Protein AF-0000000076978351 (afdb_homodimer)

Structure (mmCIF, N/CA/C/O backbone):
data_AF-0000000076978351-model_v1
#
loop_
_entity.id
_entity.type
_entity.pdbx_description
1 polymer 'Carbonic anhydrase'
#
loop_
_atom_site.group_PDB
_atom_site.id
_atom_site.type_symbol
_atom_site.label_atom_id
_atom_site.label_alt_id
_atom_site.label_comp_id
_atom_site.label_asym_id
_atom_site.label_entity_id
_atom_site.label_seq_id
_atom_site.pdbx_PDB_ins_code
_atom_site.Cartn_x
_atom_site.Cartn_y
_atom_site.Cartn_z
_atom_site.occupancy
_atom_site.B_iso_or_equiv
_atom_site.auth_seq_id
_atom_site.auth_comp_id
_atom_site.auth_asym_id
_atom_site.auth_atom_id
_atom_site.pdbx_PDB_model_num
ATOM 1 N N . TYR A 1 1 ? 0.286 44.969 24.094 1 23.77 1 TYR A N 1
ATOM 2 C CA . TYR A 1 1 ? -0.231 43.688 24.609 1 23.77 1 TYR A CA 1
ATOM 3 C C . TYR A 1 1 ? 0.297 42.531 23.812 1 23.77 1 TYR A C 1
ATOM 5 O O . TYR A 1 1 ? 0.064 42.438 22.594 1 23.77 1 TYR A O 1
ATOM 13 N N . VAL A 1 2 ? 1.458 42.25 23.828 1 36.31 2 VAL A N 1
ATOM 14 C CA . VAL A 1 2 ? 2.055 41.125 23.125 1 36.31 2 VAL A CA 1
ATOM 15 C C . VAL A 1 2 ? 1.201 39.875 23.328 1 36.31 2 VAL A C 1
ATOM 17 O O . VAL A 1 2 ? 1.009 39.438 24.453 1 36.31 2 VAL A O 1
ATOM 20 N N . GLU A 1 3 ? 0.15 39.656 22.688 1 37.72 3 GLU A N 1
ATOM 21 C CA . GLU A 1 3 ? -0.67 38.438 22.781 1 37.72 3 GLU A CA 1
ATOM 22 C C . GLU A 1 3 ? 0.196 37.188 22.969 1 37.72 3 GLU A C 1
ATOM 24 O O . GLU A 1 3 ? 1.059 36.906 22.125 1 37.72 3 GLU A O 1
ATOM 29 N N . HIS A 1 4 ? 0.73 36.906 24.062 1 42.09 4 HIS A N 1
ATOM 30 C CA . HIS A 1 4 ? 1.521 35.75 24.516 1 42.09 4 HIS A CA 1
ATOM 31 C C . HIS A 1 4 ? 0.988 34.469 23.922 1 42.09 4 HIS A C 1
ATOM 33 O O . HIS A 1 4 ? -0.153 34.062 24.188 1 42.09 4 HIS A O 1
ATOM 39 N N . GLU A 1 5 ? 1.313 34.219 22.672 1 61.84 5 GLU A N 1
ATOM 40 C CA . GLU A 1 5 ? 0.939 32.938 22.109 1 61.84 5 GLU A CA 1
ATOM 41 C C . GLU A 1 5 ? 1.2 31.797 23.094 1 61.84 5 GLU A C 1
ATOM 43 O O . GLU A 1 5 ? 2.316 31.641 23.594 1 61.84 5 GLU A O 1
ATOM 48 N N . ILE A 1 6 ? 0.161 31.297 23.781 1 69.75 6 ILE A N 1
ATOM 49 C CA . ILE A 1 6 ? 0.248 30.188 24.719 1 69.75 6 ILE A CA 1
ATOM 50 C C . ILE A 1 6 ? 1.036 29.031 24.094 1 69.75 6 ILE A C 1
ATOM 52 O O . ILE A 1 6 ? 0.703 28.578 23 1 69.75 6 ILE A O 1
ATOM 56 N N . GLU A 1 7 ? 2.129 28.828 24.719 1 82.38 7 GLU A N 1
ATOM 57 C CA . GLU A 1 7 ? 2.984 27.75 24.25 1 82.38 7 GLU A CA 1
ATOM 58 C C . GLU A 1 7 ? 2.365 26.375 24.547 1 82.38 7 GLU A C 1
ATOM 60 O O . GLU A 1 7 ? 1.762 26.188 25.594 1 82.38 7 GLU A O 1
ATOM 65 N N . TRP A 1 8 ? 2.322 25.547 23.594 1 85.94 8 TRP A N 1
ATOM 66 C CA . TRP A 1 8 ? 1.856 24.188 23.781 1 85.94 8 TRP A CA 1
ATOM 67 C C . TRP A 1 8 ? 2.91 23.188 23.312 1 85.94 8 TRP A C 1
ATOM 69 O O . TRP A 1 8 ? 3.809 23.531 22.547 1 85.94 8 TRP A O 1
ATOM 79 N N . THR A 1 9 ? 2.938 21.984 23.938 1 85.38 9 THR A N 1
ATOM 80 C CA . THR A 1 9 ? 3.797 20.875 23.547 1 85.38 9 THR A CA 1
ATOM 81 C C . THR A 1 9 ? 2.984 19.594 23.406 1 85.38 9 THR A C 1
ATOM 83 O O . THR A 1 9 ? 1.794 19.562 23.719 1 85.38 9 THR A O 1
ATOM 86 N N . TYR A 1 10 ? 3.602 18.641 22.844 1 88.56 10 TYR A N 1
ATOM 87 C CA . TYR A 1 10 ? 2.959 17.344 22.766 1 88.56 10 TYR A CA 1
ATOM 88 C C . TYR A 1 10 ? 3.242 16.531 24.031 1 88.56 10 TYR A C 1
ATOM 90 O O . TYR A 1 10 ? 2.617 15.492 24.266 1 88.56 10 TYR A O 1
ATOM 98 N N . HIS A 1 11 ? 4.203 17.031 24.688 1 83.25 11 HIS A N 1
ATOM 99 C CA . HIS A 1 11 ? 4.633 16.297 25.875 1 83.25 11 HIS A CA 1
ATOM 100 C C . HIS A 1 11 ? 4.758 17.234 27.078 1 83.25 11 HIS A C 1
ATOM 102 O O . HIS A 1 11 ? 4.738 18.469 26.906 1 83.25 11 HIS A O 1
ATOM 108 N N . GLY A 1 12 ? 4.762 16.641 28.266 1 77.44 12 GLY A N 1
ATOM 109 C CA . GLY A 1 12 ? 5.031 17.438 29.453 1 77.44 12 GLY A CA 1
ATOM 110 C C . GLY A 1 12 ? 3.822 17.578 30.359 1 77.44 12 GLY A C 1
ATOM 111 O O . GLY A 1 12 ? 2.688 17.359 29.938 1 77.44 12 GLY A O 1
ATOM 112 N N . PRO A 1 13 ? 4.062 17.891 31.453 1 79.31 13 PRO A N 1
ATOM 113 C CA . PRO A 1 13 ? 3.029 17.844 32.5 1 79.31 13 PRO A CA 1
ATOM 114 C C . PRO A 1 13 ? 2.115 19.062 32.469 1 79.31 13 PRO A C 1
ATOM 116 O O . PRO A 1 13 ? 1.029 19.031 33.062 1 79.31 13 PRO A O 1
ATOM 119 N N . THR A 1 14 ? 2.467 20.094 31.75 1 79.56 14 THR A N 1
ATOM 120 C CA . THR A 1 14 ? 1.68 21.312 31.938 1 79.56 14 THR A CA 1
ATOM 121 C C . THR A 1 14 ? 1.166 21.828 30.609 1 79.56 14 THR A C 1
ATOM 123 O O . THR A 1 14 ? 0.192 22.578 30.562 1 79.56 14 THR A O 1
ATOM 126 N N . LYS A 1 15 ? 1.785 21.422 29.531 1 84.75 15 LYS A N 1
ATOM 127 C CA . LYS A 1 15 ? 1.444 22.047 28.266 1 84.75 15 LYS A CA 1
ATOM 128 C C . LYS A 1 15 ? 1.11 20.984 27.203 1 84.75 15 LYS A C 1
ATOM 130 O O . LYS A 1 15 ? 1.025 21.297 26.016 1 84.75 15 LYS A O 1
ATOM 135 N N . GLY A 1 16 ? 0.885 19.797 27.672 1 88.19 16 GLY A N 1
ATOM 136 C CA . GLY A 1 16 ? 0.555 18.703 26.766 1 88.19 16 GLY A CA 1
ATOM 137 C C . GLY A 1 16 ? -0.926 18.625 26.453 1 88.19 16 GLY A C 1
ATOM 138 O O . GLY A 1 16 ? -1.724 19.406 26.969 1 88.19 16 GLY A O 1
ATOM 139 N N . PRO A 1 17 ? -1.313 17.719 25.609 1 89.19 17 PRO A N 1
ATOM 140 C CA . PRO A 1 17 ? -2.674 17.641 25.078 1 89.19 17 PRO A CA 1
ATOM 141 C C . PRO A 1 17 ? -3.734 17.531 26.172 1 89.19 17 PRO A C 1
ATOM 143 O O . PRO A 1 17 ? -4.844 18.047 26.016 1 89.19 17 PRO A O 1
ATOM 146 N N . ARG A 1 18 ? -3.445 16.938 27.328 1 84.88 18 ARG A N 1
ATOM 147 C CA . ARG A 1 18 ? -4.398 16.797 28.422 1 84.88 18 ARG A CA 1
ATOM 148 C C . ARG A 1 18 ? -4.781 18.156 29 1 84.88 18 ARG A C 1
ATOM 150 O O . ARG A 1 18 ? -5.82 18.297 29.641 1 84.88 18 ARG A O 1
ATOM 157 N N . HIS A 1 19 ? -3.922 19.016 28.703 1 87.88 19 HIS A N 1
ATOM 158 C CA . HIS A 1 19 ? -4.117 20.328 29.297 1 87.88 19 HIS A CA 1
ATOM 159 C C . HIS A 1 19 ? -4.605 21.328 28.25 1 87.88 19 HIS A C 1
ATOM 161 O O . HIS A 1 19 ? -4.879 22.484 28.578 1 87.88 19 HIS A O 1
ATOM 167 N N . TRP A 1 20 ? -4.715 20.922 27.047 1 91.81 20 TRP A N 1
ATOM 168 C CA . TRP A 1 20 ? -5.016 21.859 25.969 1 91.81 20 TRP A CA 1
ATOM 169 C C . TRP A 1 20 ? -6.402 22.469 26.156 1 91.81 20 TRP A C 1
ATOM 171 O O . TRP A 1 20 ? -6.613 23.656 25.859 1 91.81 20 TRP A O 1
ATOM 181 N N . CYS A 1 21 ? -7.293 21.734 26.719 1 90.25 21 CYS A N 1
ATOM 182 C CA . CYS A 1 21 ? -8.625 22.266 26.969 1 90.25 21 CYS A CA 1
ATOM 183 C C . CYS A 1 21 ? -8.562 23.422 27.984 1 90.25 21 CYS A C 1
ATOM 185 O O . CYS A 1 21 ? -9.273 24.406 27.828 1 90.25 21 CYS A O 1
ATOM 187 N N . SER A 1 22 ? -7.711 23.297 28.906 1 89.75 22 SER A N 1
ATOM 188 C CA . SER A 1 22 ? -7.578 24.328 29.938 1 89.75 22 SER A CA 1
ATOM 189 C C . SER A 1 22 ? -6.848 25.547 29.391 1 89.75 22 SER A C 1
ATOM 191 O O . SER A 1 22 ? -7.117 26.672 29.812 1 89.75 22 SER A O 1
ATOM 193 N N . LEU A 1 23 ? -6 25.297 28.438 1 88.69 23 LEU A N 1
ATOM 194 C CA . LEU A 1 23 ? -5.184 26.375 27.891 1 88.69 23 LEU A CA 1
ATOM 195 C C . LEU A 1 23 ? -5.898 27.062 26.734 1 88.69 23 LEU A C 1
ATOM 197 O O . LEU A 1 23 ? -5.699 28.266 26.5 1 88.69 23 LEU A O 1
ATOM 201 N N . PHE A 1 24 ? -6.633 26.25 26.031 1 91.69 24 PHE A N 1
ATOM 202 C CA . PHE A 1 24 ? -7.379 26.719 24.859 1 91.69 24 PHE A CA 1
ATOM 203 C C . PHE A 1 24 ? -8.82 26.234 24.922 1 91.69 24 PHE A C 1
ATOM 205 O O . PHE A 1 24 ? -9.109 25.078 24.609 1 91.69 24 PHE A O 1
ATOM 212 N N . ASP A 1 25 ? -9.719 27.109 25.172 1 90 25 ASP A N 1
ATOM 213 C CA . ASP A 1 25 ? -11.125 26.75 25.359 1 90 25 ASP A CA 1
ATOM 214 C C . ASP A 1 25 ? -11.648 25.969 24.156 1 90 25 ASP A C 1
ATOM 216 O O . ASP A 1 25 ? -12.438 25.031 24.312 1 90 25 ASP A O 1
ATOM 220 N N . THR A 1 26 ? -11.234 26.297 22.984 1 92.5 26 THR A N 1
ATOM 221 C CA . THR A 1 26 ? -11.703 25.672 21.766 1 92.5 26 THR A CA 1
ATOM 222 C C . THR A 1 26 ? -11.297 24.203 21.719 1 92.5 26 THR A C 1
ATOM 224 O O . THR A 1 26 ? -11.898 23.391 21.016 1 92.5 26 THR A O 1
ATOM 227 N N . CYS A 1 27 ? -10.312 23.844 22.516 1 94.75 27 CYS A N 1
ATOM 228 C CA . CYS A 1 27 ? -9.852 22.469 22.562 1 94.75 27 CYS A CA 1
ATOM 229 C C . CYS A 1 27 ? -10.781 21.609 23.406 1 94.75 27 CYS A C 1
ATOM 231 O O . CYS A 1 27 ? -10.625 20.391 23.469 1 94.75 27 CYS A O 1
ATOM 233 N N . CYS A 1 28 ? -11.742 22.266 23.969 1 93.06 28 CYS A N 1
ATOM 234 C CA . CYS A 1 28 ? -12.719 21.547 24.781 1 93.06 28 CYS A CA 1
ATOM 235 C C . CYS A 1 28 ? -13.984 21.266 23.969 1 93.06 28 CYS A C 1
ATOM 237 O O . CYS A 1 28 ? -15 20.859 24.531 1 93.06 28 CYS A O 1
ATOM 239 N N . GLY A 1 29 ? -13.992 21.562 22.719 1 94.56 29 GLY A N 1
ATOM 240 C CA . GLY A 1 29 ? -15.172 21.391 21.891 1 94.56 29 GLY A CA 1
ATOM 241 C C . GLY A 1 29 ? -15.633 19.938 21.797 1 94.56 29 GLY A C 1
ATOM 242 O O . GLY A 1 29 ? -14.938 19.031 22.25 1 94.56 29 GLY A O 1
ATOM 243 N N . ARG A 1 30 ? -16.734 19.766 21.125 1 95.06 30 ARG A N 1
ATOM 244 C CA . ARG A 1 30 ? -17.359 18.438 21.078 1 95.06 30 ARG A CA 1
ATOM 245 C C . ARG A 1 30 ? -17.094 17.766 19.75 1 95.06 30 ARG A C 1
ATOM 247 O O . ARG A 1 30 ? -17.438 16.594 19.562 1 95.06 30 ARG A O 1
ATOM 254 N N . SER A 1 31 ? -16.531 18.453 18.797 1 96.44 31 SER A N 1
ATOM 255 C CA . SER A 1 31 ? -16.203 17.906 17.484 1 96.44 31 SER A CA 1
ATOM 256 C C . SER A 1 31 ? -14.703 17.922 17.234 1 96.44 31 SER A C 1
ATOM 258 O O . SER A 1 31 ? -14.25 18.375 16.172 1 96.44 31 SER A O 1
ATOM 260 N N . GLN A 1 32 ? -14.039 17.438 18.25 1 97.62 32 GLN A N 1
ATOM 261 C CA . GLN A 1 32 ? -12.586 17.516 18.219 1 97.62 32 GLN A CA 1
ATOM 262 C C . GLN A 1 32 ? -11.992 16.344 17.438 1 97.62 32 GLN A C 1
ATOM 264 O O . GLN A 1 32 ? -12.656 15.32 17.234 1 97.62 32 GLN A O 1
ATOM 269 N N . SER A 1 33 ? -10.844 16.562 16.906 1 98.06 33 SER A N 1
ATOM 270 C CA . SER A 1 33 ? -10.023 15.578 16.203 1 98.06 33 SER A CA 1
ATOM 271 C C . SER A 1 33 ? -8.695 15.359 16.906 1 98.06 33 SER A C 1
ATOM 273 O O . SER A 1 33 ? -8.242 16.219 17.672 1 98.06 33 SER A O 1
ATOM 275 N N . PRO A 1 34 ? -8.125 14.227 16.703 1 98.31 34 PRO A N 1
ATOM 276 C CA . PRO A 1 34 ? -8.391 13.141 15.758 1 98.31 34 PRO A CA 1
ATOM 277 C C . PRO A 1 34 ? -9.344 12.094 16.312 1 98.31 34 PRO A C 1
ATOM 279 O O . PRO A 1 34 ? -9.562 12.039 17.531 1 98.31 34 PRO A O 1
ATOM 282 N N . LEU A 1 35 ? -9.828 11.266 15.445 1 96.5 35 LEU A N 1
ATOM 283 C CA . LEU A 1 35 ? -10.75 10.203 15.828 1 96.5 35 LEU A CA 1
ATOM 284 C C . LEU A 1 35 ? -10.133 8.828 15.594 1 96.5 35 LEU A C 1
ATOM 286 O O . LEU A 1 35 ? -9.148 8.711 14.859 1 96.5 35 LEU A O 1
ATOM 290 N N . ASN A 1 36 ? -10.641 7.887 16.297 1 95.38 36 ASN A N 1
ATOM 291 C CA . ASN A 1 36 ? -10.562 6.496 15.867 1 95.38 36 ASN A CA 1
ATOM 292 C C . ASN A 1 36 ? -11.711 6.137 14.93 1 95.38 36 ASN A C 1
ATOM 294 O O . ASN A 1 36 ? -12.859 6.039 15.367 1 95.38 36 ASN A O 1
ATOM 298 N N . LEU A 1 37 ? -11.367 5.953 13.695 1 91.5 37 LEU A N 1
ATOM 299 C CA . LEU A 1 37 ? -12.391 5.664 12.703 1 91.5 37 LEU A CA 1
ATOM 300 C C . LEU A 1 37 ? -12.742 4.18 12.695 1 91.5 37 LEU A C 1
ATOM 302 O O . LEU A 1 37 ? -11.852 3.328 12.742 1 91.5 37 LEU A O 1
ATOM 306 N N . ARG A 1 38 ? -14.008 3.846 12.664 1 87.31 38 ARG A N 1
ATOM 307 C CA . ARG A 1 38 ? -14.461 2.463 12.773 1 87.31 38 ARG A CA 1
ATOM 308 C C . ARG A 1 38 ? -15.461 2.123 11.68 1 87.31 38 ARG A C 1
ATOM 310 O O . ARG A 1 38 ? -16.312 2.949 11.328 1 87.31 38 ARG A O 1
ATOM 317 N N . PHE A 1 39 ? -15.297 0.739 11.133 1 77.75 39 PHE A N 1
ATOM 318 C CA . PHE A 1 39 ? -16.188 0.176 10.125 1 77.75 39 PHE A CA 1
ATOM 319 C C . PHE A 1 39 ? -17.453 -0.378 10.766 1 77.75 39 PHE A C 1
ATOM 321 O O . PHE A 1 39 ? -17.391 -0.961 11.852 1 77.75 39 PHE A O 1
ATOM 328 N N . GLY A 1 40 ? -18.594 -0.018 11.031 1 63.75 40 GLY A N 1
ATOM 329 C CA . GLY A 1 40 ? -19.828 -0.571 11.531 1 63.75 40 GLY A CA 1
ATOM 330 C C . GLY A 1 40 ? -20.625 0.409 12.383 1 63.75 40 GLY A C 1
ATOM 331 O O . GLY A 1 40 ? -21.828 0.259 12.555 1 63.75 40 GLY A O 1
ATOM 332 N N . LYS A 1 41 ? -19.906 1.136 13.086 1 58.94 41 LYS A N 1
ATOM 333 C CA . LYS A 1 41 ? -20.641 2.062 13.953 1 58.94 41 LYS A CA 1
ATOM 334 C C . LYS A 1 41 ? -21.203 3.227 13.148 1 58.94 41 LYS A C 1
ATOM 336 O O . LYS A 1 41 ? -22.141 3.9 13.594 1 58.94 41 LYS A O 1
ATOM 341 N N . HIS A 1 42 ? -20.594 3.457 12.156 1 56.25 42 HIS A N 1
ATOM 342 C CA . HIS A 1 42 ? -20.953 4.688 11.461 1 56.25 42 HIS A CA 1
ATOM 343 C C . HIS A 1 42 ? -21.719 4.387 10.172 1 56.25 42 HIS A C 1
ATOM 345 O O . HIS A 1 42 ? -21.547 3.322 9.57 1 56.25 42 HIS A O 1
ATOM 351 N N . ASP A 1 43 ? -22.875 5.047 10.031 1 51.69 43 ASP A N 1
ATOM 352 C CA . ASP A 1 43 ? -23.609 4.93 8.773 1 51.69 43 ASP A CA 1
ATOM 353 C C . ASP A 1 43 ? -22.656 5.008 7.578 1 51.69 43 ASP A C 1
ATOM 355 O O . ASP A 1 43 ? -21.938 5.996 7.414 1 51.69 43 ASP A O 1
ATOM 359 N N . VAL A 1 44 ? -22 4.051 7.371 1 50.03 44 VAL A N 1
ATOM 360 C CA . VAL A 1 44 ? -21.25 3.998 6.113 1 50.03 44 VAL A CA 1
ATOM 361 C C . VAL A 1 44 ? -22.188 4.336 4.953 1 50.03 44 VAL A C 1
ATOM 363 O O . VAL A 1 44 ? -23.109 3.582 4.648 1 50.03 44 VAL A O 1
ATOM 366 N N . THR A 1 45 ? -22.812 5.48 4.918 1 50.5 45 THR A N 1
ATOM 367 C CA . THR A 1 45 ? -23.453 5.68 3.629 1 50.5 45 THR A CA 1
ATOM 368 C C . THR A 1 45 ? -22.438 5.68 2.5 1 50.5 45 THR A C 1
ATOM 370 O O . THR A 1 45 ? -21.547 6.535 2.461 1 50.5 45 THR A O 1
ATOM 373 N N . LEU A 1 46 ? -22.031 4.555 2.199 1 48.69 46 LEU A N 1
ATOM 374 C CA . LEU A 1 46 ? -21.234 4.543 0.975 1 48.69 46 LEU A CA 1
ATOM 375 C C . LEU A 1 46 ? -21.828 5.48 -0.069 1 48.69 46 LEU A C 1
ATOM 377 O O . LEU A 1 46 ? -22.906 5.219 -0.606 1 48.69 46 LEU A O 1
ATOM 381 N N . LYS A 1 47 ? -22.219 6.688 0.203 1 49.94 47 LYS A N 1
ATOM 382 C CA . LYS A 1 47 ? -22.828 7.414 -0.908 1 49.94 47 LYS A CA 1
ATOM 383 C C . LYS A 1 47 ? -21.891 7.465 -2.111 1 49.94 47 LYS A C 1
ATOM 385 O O . LYS A 1 47 ? -20.766 7.93 -2 1 49.94 47 LYS A O 1
ATOM 390 N N . GLN A 1 48 ? -22.078 6.574 -3.035 1 49.12 48 GLN A N 1
ATOM 391 C CA . GLN A 1 48 ? -21.422 6.309 -4.312 1 49.12 48 GLN A CA 1
ATOM 392 C C . GLN A 1 48 ? -21.016 7.605 -5.008 1 49.12 48 GLN A C 1
ATOM 394 O O . GLN A 1 48 ? -19.938 7.695 -5.578 1 49.12 48 GLN A O 1
ATOM 399 N N . ASN A 1 49 ? -22 8.688 -5.254 1 50.22 49 ASN A N 1
ATOM 400 C CA . ASN A 1 49 ? -22.078 9.344 -6.559 1 50.22 49 ASN A CA 1
ATOM 401 C C . ASN A 1 49 ? -21.234 10.609 -6.598 1 50.22 49 ASN A C 1
ATOM 403 O O . ASN A 1 49 ? -21.328 11.406 -7.535 1 50.22 49 ASN A O 1
ATOM 407 N N . GLU A 1 50 ? -20.547 11.062 -5.543 1 66.31 50 GLU A N 1
ATOM 408 C CA . GLU A 1 50 ? -19.844 12.25 -5.996 1 66.31 50 GLU A CA 1
ATOM 409 C C . GLU A 1 50 ? -18.328 12.031 -5.988 1 66.31 50 GLU A C 1
ATOM 411 O O . GLU A 1 50 ? -17.766 11.609 -4.973 1 66.31 50 GLU A O 1
ATOM 416 N N . ARG A 1 51 ? -17.75 12.133 -7.164 1 81.5 51 ARG A N 1
ATOM 417 C CA . ARG A 1 51 ? -16.328 11.898 -7.422 1 81.5 51 ARG A CA 1
ATOM 418 C C . ARG A 1 51 ? -15.469 12.93 -6.707 1 81.5 51 ARG A C 1
ATOM 420 O O . ARG A 1 51 ? -15.758 14.125 -6.742 1 81.5 51 ARG A O 1
ATOM 427 N N . PHE A 1 52 ? -14.578 12.539 -5.773 1 90.81 52 PHE A N 1
ATOM 428 C CA . PHE A 1 52 ? -13.523 13.383 -5.211 1 90.81 52 PHE A CA 1
ATOM 429 C C . PHE A 1 52 ? -12.602 13.898 -6.309 1 90.81 52 PHE A C 1
ATOM 431 O O . PHE A 1 52 ? -12.07 13.117 -7.098 1 90.81 52 PHE A O 1
ATOM 438 N N . SER A 1 53 ? -12.422 15.266 -6.367 1 93.88 53 SER A N 1
ATOM 439 C CA . SER A 1 53 ? -11.688 15.859 -7.477 1 93.88 53 SER A CA 1
ATOM 440 C C . SER A 1 53 ? -10.406 16.531 -6.996 1 93.88 53 SER A C 1
ATOM 442 O O . SER A 1 53 ? -10.398 17.219 -5.973 1 93.88 53 SER A O 1
ATOM 444 N N . PHE A 1 54 ? -9.383 16.266 -7.73 1 97.38 54 PHE A N 1
ATOM 445 C CA . PHE A 1 54 ? -8.078 16.891 -7.539 1 97.38 54 PHE A CA 1
ATOM 446 C C . PHE A 1 54 ? -7.73 17.797 -8.719 1 97.38 54 PHE A C 1
ATOM 448 O O . PHE A 1 54 ? -7.465 17.312 -9.82 1 97.38 54 PHE A O 1
ATOM 455 N N . ILE A 1 55 ? -7.711 19.047 -8.445 1 96.62 55 ILE A N 1
ATOM 456 C CA . ILE A 1 55 ? -7.453 20.031 -9.484 1 96.62 55 ILE A CA 1
ATOM 457 C C . ILE A 1 55 ? -6.004 20.5 -9.406 1 96.62 55 ILE A C 1
ATOM 459 O O . ILE A 1 55 ? -5.559 21 -8.367 1 96.62 55 ILE A O 1
ATOM 463 N N . LYS A 1 56 ? -5.223 20.312 -10.477 1 96.06 56 LYS A N 1
ATOM 464 C CA . LYS A 1 56 ? -3.834 20.734 -10.609 1 96.06 56 LYS A CA 1
ATOM 465 C C . LYS A 1 56 ? -2.932 20 -9.625 1 96.06 56 LYS A C 1
ATOM 467 O O . LYS A 1 56 ? -1.856 20.5 -9.273 1 96.06 56 LYS A O 1
ATOM 472 N N . TYR A 1 57 ? -3.346 18.875 -9.148 1 97.44 57 TYR A N 1
ATOM 473 C CA . TYR A 1 57 ? -2.547 18.047 -8.242 1 97.44 57 TYR A CA 1
ATOM 474 C C . TYR A 1 57 ? -1.38 17.406 -8.984 1 97.44 57 TYR A C 1
ATOM 476 O O . TYR A 1 57 ? -0.398 16.984 -8.367 1 97.44 57 TYR A O 1
ATOM 484 N N . ASN A 1 58 ? -1.525 17.344 -10.312 1 96.19 58 ASN A N 1
ATOM 485 C CA . ASN A 1 58 ? -0.477 16.734 -11.125 1 96.19 58 ASN A CA 1
ATOM 486 C C . ASN A 1 58 ? 0.487 17.781 -11.68 1 96.19 58 ASN A C 1
ATOM 488 O O . ASN A 1 58 ? 1.427 17.438 -12.398 1 96.19 58 ASN A O 1
ATOM 492 N N . VAL A 1 59 ? 0.277 19.016 -11.328 1 95.06 59 VAL A N 1
ATOM 493 C CA . VAL A 1 59 ? 1.17 20.094 -11.727 1 95.06 59 VAL A CA 1
ATOM 494 C C . VAL A 1 59 ? 2.256 20.281 -10.672 1 95.06 59 VAL A C 1
ATOM 496 O O . VAL A 1 59 ? 1.972 20.297 -9.477 1 95.06 59 VAL A O 1
ATOM 499 N N . PRO A 1 60 ? 3.529 20.391 -11.148 1 94.19 60 PRO A N 1
ATOM 500 C CA . PRO A 1 60 ? 4.59 20.625 -10.164 1 94.19 60 PRO A CA 1
ATOM 501 C C . PRO A 1 60 ? 4.359 21.875 -9.328 1 94.19 60 PRO A C 1
ATOM 503 O O . PRO A 1 60 ? 3.982 22.922 -9.867 1 94.19 60 PRO A O 1
ATOM 506 N N . LEU A 1 61 ? 4.594 21.719 -8.07 1 93.88 61 LEU A N 1
ATOM 507 C CA . LEU A 1 61 ? 4.504 22.875 -7.191 1 93.88 61 LEU A CA 1
ATOM 508 C C . LEU A 1 61 ? 5.641 23.859 -7.461 1 93.88 61 LEU A C 1
ATOM 510 O O . LEU A 1 61 ? 6.746 23.438 -7.816 1 93.88 61 LEU A O 1
ATOM 514 N N . GLU A 1 62 ? 5.273 25.047 -7.246 1 90.94 62 GLU A N 1
ATOM 515 C CA . GLU A 1 62 ? 6.293 26.078 -7.363 1 90.94 62 GLU A CA 1
ATOM 516 C C . GLU A 1 62 ? 6.637 26.672 -6 1 90.94 62 GLU A C 1
ATOM 518 O O . GLU A 1 62 ? 5.777 26.766 -5.125 1 90.94 62 GLU A O 1
ATOM 523 N N . SER A 1 63 ? 7.902 27.094 -5.832 1 92.06 63 SER A N 1
ATOM 524 C CA . SER A 1 63 ? 8.344 27.797 -4.633 1 92.06 63 SER A CA 1
ATOM 525 C C . SER A 1 63 ? 8.031 27 -3.373 1 92.06 63 SER A C 1
ATOM 527 O O . SER A 1 63 ? 7.395 27.5 -2.449 1 92.06 63 SER A O 1
ATOM 529 N N . VAL A 1 64 ? 8.523 25.812 -3.381 1 95.19 64 VAL A N 1
ATOM 530 C CA . VAL A 1 64 ? 8.25 24.906 -2.273 1 95.19 64 VAL A CA 1
ATOM 531 C C . VAL A 1 64 ? 9.297 25.094 -1.176 1 95.19 64 VAL A C 1
ATOM 533 O O . VAL A 1 64 ? 10.5 25.047 -1.441 1 95.19 64 VAL A O 1
ATOM 536 N N . THR A 1 65 ? 8.789 25.344 0.026 1 96.88 65 THR A N 1
ATOM 537 C CA . THR A 1 65 ? 9.664 25.469 1.19 1 96.88 65 THR A CA 1
ATOM 538 C C . THR A 1 65 ? 9.367 24.375 2.207 1 96.88 65 THR A C 1
ATOM 540 O O . THR A 1 65 ? 8.203 24.047 2.471 1 96.88 65 THR A O 1
ATOM 543 N N . LEU A 1 66 ? 10.422 23.734 2.693 1 98.44 66 LEU A N 1
ATOM 544 C CA . LEU A 1 66 ? 10.344 22.766 3.785 1 98.44 66 LEU A CA 1
ATOM 545 C C . LEU A 1 66 ? 10.945 23.359 5.062 1 98.44 66 LEU A C 1
ATOM 547 O O . LEU A 1 66 ? 12.055 23.891 5.043 1 98.44 66 LEU A O 1
ATOM 551 N N . GLN A 1 67 ? 10.18 23.25 6.156 1 98.5 67 GLN A N 1
ATOM 552 C CA . GLN A 1 67 ? 10.602 23.891 7.395 1 98.5 67 GLN A CA 1
ATOM 553 C C . GLN A 1 67 ? 10.344 22.984 8.602 1 98.5 67 GLN A C 1
ATOM 555 O O . GLN A 1 67 ? 9.312 22.312 8.672 1 98.5 67 GLN A O 1
ATOM 560 N N . ASN A 1 68 ? 11.281 22.922 9.492 1 98.56 68 ASN A N 1
ATOM 561 C CA . ASN A 1 68 ? 11.062 22.391 10.836 1 98.56 68 ASN A CA 1
ATOM 562 C C . ASN A 1 68 ? 10.453 23.453 11.758 1 98.56 68 ASN A C 1
ATOM 564 O O . ASN A 1 68 ? 11.125 24.406 12.133 1 98.56 68 ASN A O 1
ATOM 568 N N . THR A 1 69 ? 9.242 23.234 12.172 1 97.31 69 THR A N 1
ATOM 569 C CA . THR A 1 69 ? 8.531 24.25 12.945 1 97.31 69 THR A CA 1
ATOM 570 C C . THR A 1 69 ? 8.773 24.062 14.438 1 97.31 69 THR A C 1
ATOM 572 O O . THR A 1 69 ? 8.297 24.859 15.25 1 97.31 69 THR A O 1
ATOM 575 N N . GLY A 1 70 ? 9.453 23.016 14.75 1 96 70 GLY A N 1
ATOM 576 C CA . GLY A 1 70 ? 9.594 22.641 16.156 1 96 70 GLY A CA 1
ATOM 577 C C . GLY A 1 70 ? 8.539 21.641 16.609 1 96 70 GLY A C 1
ATOM 578 O O . GLY A 1 70 ? 8.68 21.016 17.656 1 96 70 GLY A O 1
ATOM 579 N N . HIS A 1 71 ? 7.488 21.531 15.852 1 95.69 71 HIS A N 1
ATOM 580 C CA . HIS A 1 71 ? 6.414 20.594 16.156 1 95.69 71 HIS A CA 1
ATOM 581 C C . HIS A 1 71 ? 6.254 19.547 15.062 1 95.69 71 HIS A C 1
ATOM 583 O O . HIS A 1 71 ? 5.637 18.5 15.281 1 95.69 71 HIS A O 1
ATOM 589 N N . THR A 1 72 ? 6.746 19.938 13.867 1 97.94 72 THR A N 1
ATOM 590 C CA . THR A 1 72 ? 6.602 19.047 12.711 1 97.94 72 THR A CA 1
ATOM 591 C C . THR A 1 72 ? 7.531 19.5 11.578 1 97.94 72 THR A C 1
ATOM 593 O O . THR A 1 72 ? 8.258 20.484 11.719 1 97.94 72 THR A O 1
ATOM 596 N N . ALA A 1 73 ? 7.648 18.672 10.57 1 98.56 73 ALA A N 1
ATOM 597 C CA . ALA A 1 73 ? 8.156 19.094 9.266 1 98.56 73 ALA A CA 1
ATOM 598 C C . ALA A 1 73 ? 7.02 19.578 8.367 1 98.56 73 ALA A C 1
ATOM 600 O O . ALA A 1 73 ? 6.078 18.828 8.094 1 98.56 73 ALA A O 1
ATOM 601 N N . MET A 1 74 ? 7.117 20.812 7.906 1 98.5 74 MET A N 1
ATOM 602 C CA . MET A 1 74 ? 6.027 21.422 7.148 1 98.5 74 MET A CA 1
ATOM 603 C C . MET A 1 74 ? 6.508 21.875 5.773 1 98.5 74 MET A C 1
ATOM 605 O O . MET A 1 74 ? 7.547 22.531 5.66 1 98.5 74 MET A O 1
ATOM 609 N N . LEU A 1 75 ? 5.812 21.438 4.785 1 98 75 LEU A N 1
ATOM 610 C CA . LEU A 1 75 ? 6.02 21.922 3.422 1 98 75 LEU A CA 1
ATOM 611 C C . LEU A 1 75 ? 4.957 22.938 3.039 1 98 75 LEU A C 1
ATOM 613 O O . LEU A 1 75 ? 3.762 22.688 3.18 1 98 75 LEU A O 1
ATOM 617 N N . SER A 1 76 ? 5.398 24.078 2.568 1 95.81 76 SER A N 1
ATOM 618 C CA . SER A 1 76 ? 4.492 25.141 2.146 1 95.81 76 SER A CA 1
ATOM 619 C C . SER A 1 76 ? 4.895 25.703 0.789 1 95.81 76 SER A C 1
ATOM 621 O O . SER A 1 76 ? 6.004 25.453 0.311 1 95.81 76 SER A O 1
ATOM 623 N N . ILE A 1 77 ? 3.906 26.297 0.223 1 92.81 77 ILE A N 1
ATOM 624 C CA . ILE A 1 77 ? 4.172 26.953 -1.048 1 92.81 77 ILE A CA 1
ATOM 625 C C . ILE A 1 77 ? 3.965 28.469 -0.895 1 92.81 77 ILE A C 1
ATOM 627 O O . ILE A 1 77 ? 3.098 28.906 -0.136 1 92.81 77 ILE A O 1
ATOM 631 N N . THR A 1 78 ? 4.809 29.234 -1.586 1 82.56 78 THR A N 1
ATOM 632 C CA . THR A 1 78 ? 4.684 30.688 -1.485 1 82.56 78 THR A CA 1
ATOM 633 C C . THR A 1 78 ? 4.055 31.266 -2.748 1 82.56 78 THR A C 1
ATOM 635 O O . THR A 1 78 ? 3.414 32.312 -2.703 1 82.56 78 THR A O 1
ATOM 638 N N . ASN A 1 79 ? 4.32 30.641 -3.83 1 75.56 79 ASN A N 1
ATOM 639 C CA . ASN A 1 79 ? 3.697 31.078 -5.07 1 75.56 79 ASN A CA 1
ATOM 640 C C . ASN A 1 79 ? 2.357 30.391 -5.305 1 75.56 79 ASN A C 1
ATOM 642 O O . ASN A 1 79 ? 2.307 29.188 -5.512 1 75.56 79 ASN A O 1
ATOM 646 N N . LYS A 1 80 ? 1.352 31.203 -5.227 1 71.12 80 LYS A N 1
ATOM 647 C CA . LYS A 1 80 ? 0.021 30.609 -5.316 1 71.12 80 LYS A CA 1
ATOM 648 C C . LYS A 1 80 ? -0.585 30.812 -6.699 1 71.12 80 LYS A C 1
ATOM 650 O O . LYS A 1 80 ? -1.794 30.656 -6.887 1 71.12 80 LYS A O 1
ATOM 655 N N . THR A 1 81 ? 0.258 31.141 -7.605 1 72.88 81 THR A N 1
ATOM 656 C CA . THR A 1 81 ? -0.27 31.281 -8.953 1 72.88 81 THR A CA 1
ATOM 657 C C . THR A 1 81 ? -0.897 29.969 -9.43 1 72.88 81 THR A C 1
ATOM 659 O O . THR A 1 81 ? -1.97 29.984 -10.039 1 72.88 81 THR A O 1
ATOM 662 N N . ILE A 1 82 ? -0.305 28.969 -9.188 1 76.69 82 ILE A N 1
ATOM 663 C CA . ILE A 1 82 ? -0.873 27.641 -9.445 1 76.69 82 ILE A CA 1
ATOM 664 C C . ILE A 1 82 ? -1.115 26.922 -8.125 1 76.69 82 ILE A C 1
ATOM 666 O O . ILE A 1 82 ? -0.167 26.531 -7.441 1 76.69 82 ILE A O 1
ATOM 670 N N . SER A 1 83 ? -2.408 27.062 -7.754 1 86.5 83 SER A N 1
ATOM 671 C CA . SER A 1 83 ? -2.713 26.453 -6.461 1 86.5 83 SER A CA 1
ATOM 672 C C . SER A 1 83 ? -3.51 25.156 -6.625 1 86.5 83 SER A C 1
ATOM 674 O O . SER A 1 83 ? -4.629 25.172 -7.145 1 86.5 83 SER A O 1
ATOM 676 N N . PRO A 1 84 ? -2.973 24.047 -6.23 1 96.19 84 PRO A N 1
ATOM 677 C CA . PRO A 1 84 ? -3.768 22.812 -6.219 1 96.19 84 PRO A CA 1
ATOM 678 C C . PRO A 1 84 ? -5.039 22.938 -5.379 1 96.19 84 PRO A C 1
ATOM 680 O O . PRO A 1 84 ? -5.051 23.672 -4.379 1 96.19 84 PRO A O 1
ATOM 683 N N . LYS A 1 85 ? -6.086 22.344 -5.898 1 97.56 85 LYS A N 1
ATOM 684 C CA . LYS A 1 85 ? -7.371 22.438 -5.215 1 97.56 85 LYS A CA 1
ATOM 685 C C . LYS A 1 85 ? -8.023 21.062 -5.098 1 97.56 85 LYS A C 1
ATOM 687 O O . LYS A 1 85 ? -7.652 20.125 -5.809 1 97.56 85 LYS A O 1
ATOM 692 N N . ILE A 1 86 ? -8.961 20.953 -4.184 1 97.94 86 ILE A N 1
ATOM 693 C CA . ILE A 1 86 ? -9.781 19.75 -4.062 1 97.94 86 ILE A CA 1
ATOM 694 C C . ILE A 1 86 ? -11.258 20.141 -4.004 1 97.94 86 ILE A C 1
ATOM 696 O O . ILE A 1 86 ? -11.594 21.25 -3.596 1 97.94 86 ILE A O 1
ATOM 700 N N . SER A 1 87 ? -12.086 19.281 -4.438 1 95.31 87 SER A N 1
ATOM 701 C CA . SER A 1 87 ? -13.531 19.422 -4.41 1 95.31 87 SER A CA 1
ATOM 702 C C . SER A 1 87 ? -14.227 18.078 -4.574 1 95.31 87 SER A C 1
ATOM 704 O O . SER A 1 87 ? -13.57 17.047 -4.777 1 95.31 87 SER A O 1
ATOM 706 N N . GLY A 1 88 ? -15.516 18.156 -4.273 1 90.56 88 GLY A N 1
ATOM 707 C CA . GLY A 1 88 ? -16.297 16.938 -4.477 1 90.56 88 GLY A CA 1
ATOM 708 C C . GLY A 1 88 ? -16.172 15.953 -3.326 1 90.56 88 GLY A C 1
ATOM 709 O O . GLY A 1 88 ? -15.633 16.297 -2.268 1 90.56 88 GLY A O 1
ATOM 710 N N . GLY A 1 89 ? -16.812 14.797 -3.455 1 87.25 89 GLY A N 1
ATOM 711 C CA . GLY A 1 89 ? -16.844 13.805 -2.395 1 87.25 89 GLY A CA 1
ATOM 712 C C . GLY A 1 89 ? -17.5 14.305 -1.123 1 87.25 89 GLY A C 1
ATOM 713 O O . GLY A 1 89 ? -16.984 14.078 -0.024 1 87.25 89 GLY A O 1
ATOM 714 N N . ARG A 1 90 ? -18.406 15.219 -1.238 1 85 90 ARG A N 1
ATOM 715 C CA . ARG A 1 90 ? -19.203 15.789 -0.164 1 85 90 ARG A CA 1
ATOM 716 C C . ARG A 1 90 ? -18.547 17.047 0.407 1 85 90 ARG A C 1
ATOM 718 O O . ARG A 1 90 ? -18.953 17.531 1.462 1 85 90 ARG A O 1
ATOM 725 N N . LEU A 1 91 ? -17.484 17.406 -0.238 1 91.94 91 LEU A N 1
ATOM 726 C CA . LEU A 1 91 ? -17.047 18.766 0.009 1 91.94 91 LEU A CA 1
ATOM 727 C C . LEU A 1 91 ? -18.016 19.766 -0.648 1 91.94 91 LEU A C 1
ATOM 729 O O . LEU A 1 91 ? -18.297 19.656 -1.843 1 91.94 91 LEU A O 1
ATOM 733 N N . ASN A 1 92 ? -18.484 20.641 0.082 1 87.31 92 ASN A N 1
ATOM 734 C CA . ASN A 1 92 ? -19.469 21.578 -0.428 1 87.31 92 ASN A CA 1
ATOM 735 C C . ASN A 1 92 ? -18.812 22.797 -1.095 1 87.31 92 ASN A C 1
ATOM 737 O O . ASN A 1 92 ? -19.5 23.656 -1.641 1 87.31 92 ASN A O 1
ATOM 741 N N . LYS A 1 93 ? -17.562 22.844 -1.042 1 95.5 93 LYS A N 1
ATOM 742 C CA . LYS A 1 93 ? -16.781 23.953 -1.556 1 95.5 93 LYS A CA 1
ATOM 743 C C . LYS A 1 93 ? -15.508 23.469 -2.248 1 95.5 93 LYS A C 1
ATOM 745 O O . LYS A 1 93 ? -15.25 22.266 -2.297 1 95.5 93 LYS A O 1
ATOM 750 N N . THR A 1 94 ? -14.945 24.422 -2.896 1 97.38 94 THR A N 1
ATOM 751 C CA . THR A 1 94 ? -13.594 24.188 -3.4 1 97.38 94 THR A CA 1
ATOM 752 C C . THR A 1 94 ? -12.555 24.703 -2.416 1 97.38 94 THR A C 1
ATOM 754 O O . THR A 1 94 ? -12.727 25.781 -1.835 1 97.38 94 THR A O 1
ATOM 757 N N . TYR A 1 95 ? -11.57 23.969 -2.248 1 98.06 95 TYR A N 1
ATOM 758 C CA . TYR A 1 95 ? -10.547 24.297 -1.26 1 98.06 95 TYR A CA 1
ATOM 759 C C . TYR A 1 95 ? -9.172 24.406 -1.91 1 98.06 95 TYR A C 1
ATOM 761 O O . TYR A 1 95 ? -8.82 23.578 -2.764 1 98.06 95 TYR A O 1
ATOM 769 N N . VAL A 1 96 ? -8.375 25.312 -1.504 1 97.06 96 VAL A N 1
ATOM 770 C CA . VAL A 1 96 ? -7.062 25.562 -2.1 1 97.06 96 VAL A CA 1
ATOM 771 C C . VAL A 1 96 ? -5.965 25.078 -1.157 1 97.06 96 VAL A C 1
ATOM 773 O O . VAL A 1 96 ? -6.043 25.281 0.056 1 97.06 96 VAL A O 1
ATOM 776 N N . PHE A 1 97 ? -4.996 24.453 -1.771 1 97.44 97 PHE A N 1
ATOM 777 C CA . PHE A 1 97 ? -3.898 23.891 -1 1 97.44 97 PHE A CA 1
ATOM 778 C C . PHE A 1 97 ? -3.07 24.984 -0.347 1 97.44 97 PHE A C 1
ATOM 780 O O . PHE A 1 97 ? -2.787 26.016 -0.97 1 97.44 97 PHE A O 1
ATOM 787 N N . GLU A 1 98 ? -2.678 24.688 0.916 1 96.5 98 GLU A N 1
ATOM 788 C CA . GLU A 1 98 ? -1.845 25.641 1.648 1 96.5 98 GLU A CA 1
ATOM 789 C C . GLU A 1 98 ? -0.506 25.016 2.035 1 96.5 98 GLU A C 1
ATOM 791 O O . GLU A 1 98 ? 0.551 25.609 1.786 1 96.5 98 GLU A O 1
ATOM 796 N N . ALA A 1 99 ? -0.555 23.891 2.648 1 96.88 99 ALA A N 1
ATOM 797 C CA . ALA A 1 99 ? 0.642 23.266 3.203 1 96.88 99 ALA A CA 1
ATOM 798 C C . ALA A 1 99 ? 0.402 21.781 3.49 1 96.88 99 ALA A C 1
ATOM 800 O O . ALA A 1 99 ? -0.742 21.328 3.5 1 96.88 99 ALA A O 1
ATOM 801 N N . LEU A 1 100 ? 1.431 21.062 3.67 1 98.31 100 LEU A N 1
ATOM 802 C CA . LEU A 1 100 ? 1.323 19.719 4.238 1 98.31 100 LEU A CA 1
ATOM 803 C C . LEU A 1 100 ? 2.33 19.516 5.367 1 98.31 100 LEU A C 1
ATOM 805 O O . LEU A 1 100 ? 3.35 20.219 5.422 1 98.31 100 LEU A O 1
ATOM 809 N N . HIS A 1 101 ? 2.029 18.719 6.285 1 98.75 101 HIS A N 1
ATOM 810 C CA . HIS A 1 101 ? 2.916 18.422 7.398 1 98.75 101 HIS A CA 1
ATOM 811 C C . HIS A 1 101 ? 2.727 16.984 7.875 1 98.75 101 HIS A C 1
ATOM 813 O O . HIS A 1 101 ? 1.843 16.266 7.387 1 98.75 101 HIS A O 1
ATOM 819 N N . PHE A 1 102 ? 3.574 16.609 8.859 1 98.88 102 PHE A N 1
ATOM 820 C CA . PHE A 1 102 ? 3.662 15.188 9.188 1 98.88 102 PHE A CA 1
ATOM 821 C C . PHE A 1 102 ? 3.525 14.969 10.695 1 98.88 102 PHE A C 1
ATOM 823 O O . PHE A 1 102 ? 3.877 15.852 11.484 1 98.88 102 PHE A O 1
ATOM 830 N N . HIS A 1 103 ? 3.014 13.859 11.008 1 98.75 103 HIS A N 1
ATOM 831 C CA . HIS A 1 103 ? 3.006 13.281 12.344 1 98.75 103 HIS A CA 1
ATOM 832 C C . HIS A 1 103 ? 3.646 11.898 12.359 1 98.75 103 HIS A C 1
ATOM 834 O O . HIS A 1 103 ? 3.389 11.078 11.469 1 98.75 103 HIS A O 1
ATOM 840 N N . TRP A 1 104 ? 4.52 11.664 13.336 1 98.56 104 TRP A N 1
ATOM 841 C CA . TRP A 1 104 ? 5.203 10.375 13.359 1 98.56 104 TRP A CA 1
ATOM 842 C C . TRP A 1 104 ? 5.523 9.953 14.789 1 98.56 104 TRP A C 1
ATOM 844 O O . TRP A 1 104 ? 5.449 10.766 15.711 1 98.56 104 TRP A O 1
ATOM 854 N N . GLY A 1 105 ? 5.746 8.695 14.977 1 97.44 105 GLY A N 1
ATOM 855 C CA . GLY A 1 105 ? 6.07 8.156 16.281 1 97.44 105 GLY A CA 1
ATOM 856 C C . GLY A 1 105 ? 7.531 7.781 16.422 1 97.44 105 GLY A C 1
ATOM 857 O O . GLY A 1 105 ? 8.281 7.777 15.445 1 97.44 105 GLY A O 1
ATOM 858 N N . SER A 1 106 ? 7.898 7.488 17.641 1 95.88 106 SER A N 1
ATOM 859 C CA . SER A 1 106 ? 9.25 7.023 17.953 1 95.88 106 SER A CA 1
ATOM 860 C C . SER A 1 106 ? 9.406 5.539 17.641 1 95.88 106 SER A C 1
ATOM 862 O O . SER A 1 106 ? 10.523 5.016 17.641 1 95.88 106 SER A O 1
ATOM 864 N N . SER A 1 107 ? 8.281 4.941 17.328 1 94.38 107 SER A N 1
ATOM 865 C CA . SER A 1 107 ? 8.312 3.521 17 1 94.38 107 SER A CA 1
ATOM 866 C C . SER A 1 107 ? 7.66 3.264 15.641 1 94.38 107 SER A C 1
ATOM 868 O O . SER A 1 107 ? 7.121 4.184 15.023 1 94.38 107 SER A O 1
ATOM 870 N N . ASP A 1 108 ? 7.746 1.999 15.273 1 94.5 108 ASP A N 1
ATOM 871 C CA . ASP A 1 108 ? 7.27 1.638 13.938 1 94.5 108 ASP A CA 1
ATOM 872 C C . ASP A 1 108 ? 5.785 1.279 13.969 1 94.5 108 ASP A C 1
ATOM 874 O O . ASP A 1 108 ? 5.215 0.899 12.938 1 94.5 108 ASP A O 1
ATOM 878 N N . VAL A 1 109 ? 5.109 1.438 15.086 1 91.94 109 VAL A N 1
ATOM 879 C CA . VAL A 1 109 ? 3.736 0.942 15.148 1 91.94 109 VAL A CA 1
ATOM 880 C C . VAL A 1 109 ? 2.799 2.07 15.578 1 91.94 109 VAL A C 1
ATOM 882 O O . VAL A 1 109 ? 1.577 1.932 15.5 1 91.94 109 VAL A O 1
ATOM 885 N N . VAL A 1 110 ? 3.383 3.16 16.062 1 95.12 110 VAL A N 1
ATOM 886 C CA . VAL A 1 110 ? 2.572 4.293 16.5 1 95.12 110 VAL A CA 1
ATOM 887 C C . VAL A 1 110 ? 3.164 5.59 15.953 1 95.12 110 VAL A C 1
ATOM 889 O O . VAL A 1 110 ? 4.379 5.793 16 1 95.12 110 VAL A O 1
ATOM 892 N N . GLY A 1 111 ? 2.312 6.414 15.531 1 97.44 111 GLY A N 1
ATOM 893 C CA . GLY A 1 111 ? 2.793 7.711 15.078 1 97.44 111 GLY A CA 1
ATOM 894 C C . GLY A 1 111 ? 1.703 8.57 14.469 1 97.44 111 GLY A C 1
ATOM 895 O O . GLY A 1 111 ? 1.764 9.797 14.531 1 97.44 111 GLY A O 1
ATOM 896 N N . SER A 1 112 ? 0.695 7.961 13.891 1 98.31 112 SER A N 1
ATOM 897 C CA . SER A 1 112 ? -0.407 8.688 13.266 1 98.31 112 SER A CA 1
ATOM 898 C C . SER A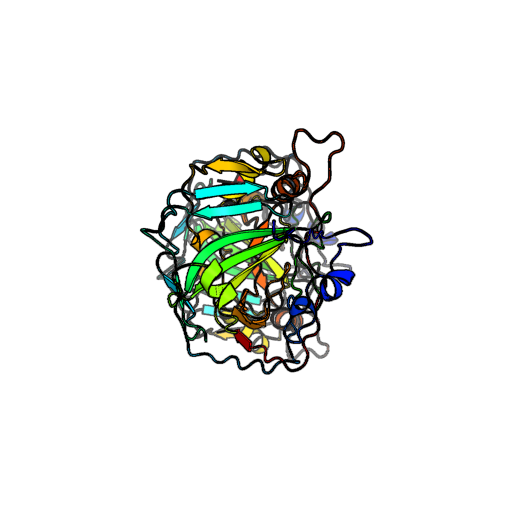 1 112 ? -1.308 9.328 14.312 1 98.31 112 SER A C 1
ATOM 900 O O . SER A 1 112 ? -1.412 8.836 15.438 1 98.31 112 SER A O 1
ATOM 902 N N . GLU A 1 113 ? -1.9 10.391 13.953 1 98.12 113 GLU A N 1
ATOM 903 C CA . GLU A 1 113 ? -2.906 11.016 14.805 1 98.12 113 GLU A CA 1
ATOM 904 C C . GLU A 1 113 ? -4.199 10.203 14.82 1 98.12 113 GLU A C 1
ATOM 906 O O . GLU A 1 113 ? -4.676 9.812 15.891 1 98.12 113 GLU A O 1
ATOM 911 N N . HIS A 1 114 ? -4.668 9.938 13.703 1 98.31 114 HIS A N 1
ATOM 912 C CA . HIS A 1 114 ? -5.906 9.172 13.586 1 98.31 114 HIS A CA 1
ATOM 913 C C . HIS A 1 114 ? -5.648 7.676 13.719 1 98.31 114 HIS A C 1
ATOM 915 O O . HIS A 1 114 ? -4.512 7.223 13.57 1 98.31 114 HIS A O 1
ATOM 921 N N . GLU A 1 115 ? -6.684 7 14.078 1 96.81 115 GLU A N 1
ATOM 922 C CA . GLU A 1 115 ? -6.703 5.543 14.086 1 96.81 115 GLU A CA 1
ATOM 923 C C . GLU A 1 115 ? -7.816 5 13.188 1 96.81 115 GLU A C 1
ATOM 925 O O . GLU A 1 115 ? -8.844 5.66 13 1 96.81 115 GLU A O 1
ATOM 930 N N . ILE A 1 116 ? -7.566 3.906 12.633 1 93.88 116 ILE A N 1
ATOM 931 C CA . ILE A 1 116 ? -8.617 3.133 11.984 1 93.88 116 ILE A CA 1
ATOM 932 C C . ILE A 1 116 ? -8.797 1.797 12.703 1 93.88 116 ILE A C 1
ATOM 934 O O . ILE A 1 116 ? -7.871 0.98 12.742 1 93.88 116 ILE A O 1
ATOM 938 N N . GLU A 1 117 ? -9.914 1.579 13.266 1 92.56 117 GLU A N 1
ATOM 939 C CA . GLU A 1 117 ? -10.219 0.366 14.023 1 92.56 117 GLU A CA 1
ATOM 940 C C . GLU A 1 117 ? -9.188 0.124 15.117 1 92.56 117 GLU A C 1
ATOM 942 O O . GLU A 1 117 ? -8.711 -0.999 15.297 1 92.56 117 GLU A O 1
ATOM 947 N N . GLY A 1 118 ? -8.773 1.189 15.688 1 94.62 118 GLY A N 1
ATOM 948 C CA . GLY A 1 118 ? -7.848 1.096 16.797 1 94.62 118 GLY A CA 1
ATOM 949 C C . GLY A 1 118 ? -6.398 0.975 16.359 1 94.62 118 GLY A C 1
ATOM 950 O O . GLY A 1 118 ? -5.488 1.005 17.188 1 94.62 118 GLY A O 1
ATOM 951 N N . ARG A 1 119 ? -6.199 0.828 15.109 1 94.62 119 ARG A N 1
ATOM 952 C CA . ARG A 1 119 ? -4.844 0.697 14.586 1 94.62 119 ARG A CA 1
ATOM 953 C C . ARG A 1 119 ? -4.23 2.066 14.312 1 94.62 119 ARG A C 1
ATOM 955 O O . ARG A 1 119 ? -4.855 2.918 13.672 1 94.62 119 ARG A O 1
ATOM 962 N N . ARG A 1 120 ? -2.973 2.258 14.773 1 96.31 120 ARG A N 1
ATOM 963 C CA . ARG A 1 120 ? -2.17 3.436 14.461 1 96.31 120 ARG A CA 1
ATOM 964 C C . ARG A 1 120 ? -1.131 3.117 13.391 1 96.31 120 ARG A C 1
ATOM 966 O O . ARG A 1 120 ? -0.893 1.95 13.078 1 96.31 120 ARG A O 1
ATOM 973 N N . TYR A 1 121 ? -0.619 4.098 12.859 1 97.38 121 TYR A N 1
ATOM 974 C CA . TYR A 1 121 ? 0.421 4.012 11.836 1 97.38 121 TYR A CA 1
ATOM 975 C C . TYR A 1 121 ? 1.668 4.777 12.266 1 97.38 121 TYR A C 1
ATOM 977 O O . TYR A 1 121 ? 1.59 5.691 13.094 1 97.38 121 TYR A O 1
ATOM 985 N N . PRO A 1 122 ? 2.793 4.441 11.703 1 98.25 122 PRO A N 1
ATOM 986 C CA . PRO A 1 122 ? 4.023 5.121 12.117 1 98.25 122 PRO A CA 1
ATOM 987 C C . PRO A 1 122 ? 4.098 6.562 11.617 1 98.25 122 PRO A C 1
ATOM 989 O O . PRO A 1 122 ? 4.852 7.371 12.164 1 98.25 122 PRO A O 1
ATOM 992 N N . LEU A 1 123 ? 3.381 6.871 10.625 1 98.75 123 LEU A N 1
ATOM 993 C CA . LEU A 1 123 ? 3.471 8.172 9.977 1 98.75 123 LEU A CA 1
ATOM 994 C C . LEU A 1 123 ? 2.125 8.586 9.391 1 98.75 123 LEU A C 1
ATOM 996 O O . LEU A 1 123 ? 1.421 7.754 8.805 1 98.75 123 LEU A O 1
ATOM 1000 N N . GLU A 1 124 ? 1.726 9.805 9.555 1 98.81 124 GLU A N 1
ATOM 1001 C CA . GLU A 1 124 ? 0.542 10.414 8.961 1 98.81 124 GLU A CA 1
ATOM 1002 C C . GLU A 1 124 ? 0.874 11.773 8.344 1 98.81 124 GLU A C 1
ATOM 1004 O O . GLU A 1 124 ? 1.589 12.578 8.945 1 98.81 124 GLU A O 1
ATOM 1009 N N . MET A 1 125 ? 0.45 11.953 7.137 1 98.88 125 MET A N 1
ATOM 1010 C CA . MET A 1 125 ? 0.635 13.219 6.434 1 98.88 125 MET A CA 1
ATOM 1011 C C . MET A 1 125 ? -0.687 13.969 6.301 1 98.88 125 MET A C 1
ATOM 1013 O O . MET A 1 125 ? -1.719 13.367 5.996 1 98.88 125 MET A O 1
ATOM 1017 N N . HIS A 1 126 ? -0.66 15.227 6.613 1 98.94 126 HIS A N 1
ATOM 1018 C CA . HIS A 1 126 ? -1.817 16.094 6.438 1 98.94 126 HIS A CA 1
ATOM 1019 C C . HIS A 1 126 ? -1.594 17.094 5.301 1 98.94 126 HIS A C 1
ATOM 1021 O O . HIS A 1 126 ? -0.581 17.797 5.277 1 98.94 126 HIS A O 1
ATOM 1027 N N . LEU A 1 127 ? -2.471 17.094 4.352 1 98.75 127 LEU A N 1
ATOM 1028 C CA . LEU A 1 127 ? -2.549 18.172 3.379 1 98.75 127 LEU A CA 1
ATOM 1029 C C . LEU A 1 127 ? -3.658 19.156 3.746 1 98.75 127 LEU A C 1
ATOM 1031 O O . LEU A 1 127 ? -4.84 18.797 3.734 1 98.75 127 LEU A O 1
ATOM 1035 N N . VAL A 1 128 ? -3.271 20.344 4.004 1 98.62 128 VAL A N 1
ATOM 1036 C CA . VAL A 1 128 ? -4.199 21.359 4.52 1 98.62 128 VAL A CA 1
ATOM 1037 C C . VAL A 1 128 ? -4.656 22.266 3.387 1 98.62 128 VAL A C 1
ATOM 1039 O O . VAL A 1 128 ? -3.83 22.781 2.629 1 98.62 128 VAL A O 1
ATOM 1042 N N . HIS A 1 129 ? -5.965 22.406 3.285 1 98.44 129 HIS A N 1
ATOM 1043 C CA . HIS A 1 129 ? -6.605 23.297 2.338 1 98.44 129 HIS A CA 1
ATOM 1044 C C . HIS A 1 129 ? -7.566 24.25 3.043 1 98.44 129 HIS A C 1
ATOM 1046 O O . HIS A 1 129 ? -8.148 23.906 4.074 1 98.44 129 HIS A O 1
ATOM 1052 N N . TYR A 1 130 ? -7.711 25.391 2.543 1 97.88 130 TYR A N 1
ATOM 1053 C CA . TYR A 1 130 ? -8.742 26.281 3.045 1 97.88 130 TYR A CA 1
ATOM 1054 C C . TYR A 1 130 ? -9.711 26.672 1.938 1 97.88 130 TYR A C 1
ATOM 1056 O O . TYR A 1 130 ? -9.359 26.656 0.757 1 97.88 130 TYR A O 1
ATOM 1064 N N . SER A 1 131 ? -10.93 26.953 2.314 1 98.31 131 SER A N 1
ATOM 1065 C CA . SER A 1 131 ? -11.984 27.281 1.359 1 98.31 131 SER A CA 1
ATOM 1066 C C . SER A 1 131 ? -11.609 28.5 0.531 1 98.31 131 SER A C 1
ATOM 1068 O O . SER A 1 131 ? -11.102 29.484 1.064 1 98.31 131 SER A O 1
ATOM 1070 N N . GLU A 1 132 ? -11.938 28.406 -0.677 1 96.44 132 GLU A N 1
ATOM 1071 C CA . GLU A 1 132 ? -11.648 29.5 -1.587 1 96.44 132 GLU A CA 1
ATOM 1072 C C . GLU A 1 132 ? -12.484 30.734 -1.249 1 96.44 132 GLU A C 1
ATOM 1074 O O . GLU A 1 132 ? -12.25 31.828 -1.779 1 96.44 132 GLU A O 1
ATOM 1079 N N . GLU A 1 133 ? -13.391 30.578 -0.418 1 97.31 133 GLU A N 1
ATOM 1080 C CA . GLU A 1 133 ? -14.195 31.703 0.037 1 97.31 133 GLU A CA 1
ATOM 1081 C C . GLU A 1 133 ? -13.367 32.688 0.857 1 97.31 133 GLU A C 1
ATOM 1083 O O . GLU A 1 133 ? -13.766 33.844 1.053 1 97.31 133 GLU A O 1
ATOM 1088 N N . PHE A 1 134 ? -12.32 32.219 1.333 1 97.12 134 PHE A N 1
ATOM 1089 C CA . PHE A 1 134 ? -11.438 33.062 2.141 1 97.12 134 PHE A CA 1
ATOM 1090 C C . PHE A 1 134 ? -10.172 33.406 1.374 1 97.12 134 PHE A C 1
ATOM 1092 O O . PHE A 1 134 ? -9.773 32.688 0.457 1 97.12 134 PHE A O 1
ATOM 1099 N N . SER A 1 135 ? -9.531 34.469 1.799 1 94.62 135 SER A N 1
ATOM 1100 C CA . SER A 1 135 ? -8.344 34.938 1.093 1 94.62 135 SER A CA 1
ATOM 1101 C C . SER A 1 135 ? -7.078 34.312 1.675 1 94.62 135 SER A C 1
ATOM 1103 O O . SER A 1 135 ? -6.008 34.375 1.071 1 94.62 135 SER A O 1
ATOM 1105 N N . SER A 1 136 ? -7.281 33.719 2.832 1 94.75 136 SER A N 1
ATOM 1106 C CA . SER A 1 136 ? -6.129 33.094 3.471 1 94.75 136 SER A CA 1
ATOM 1107 C C . SER A 1 136 ? -6.559 32.031 4.484 1 94.75 136 SER A C 1
ATOM 1109 O O . SER A 1 136 ? -7.711 32.031 4.93 1 94.75 136 SER A O 1
ATOM 1111 N N . LEU A 1 137 ? -5.605 31.203 4.82 1 95.88 137 LEU A N 1
ATOM 1112 C CA . LEU A 1 137 ? -5.824 30.188 5.855 1 95.88 137 LEU A CA 1
ATOM 1113 C C . LEU A 1 137 ? -6.219 30.844 7.176 1 95.88 137 LEU A C 1
ATOM 1115 O O . LEU A 1 137 ? -7.133 30.375 7.855 1 95.88 137 LEU A O 1
ATOM 1119 N N . ALA A 1 138 ? -5.504 31.891 7.512 1 96.19 138 ALA A N 1
ATOM 1120 C CA . ALA A 1 138 ? -5.75 32.594 8.773 1 96.19 138 ALA A CA 1
ATOM 1121 C C . ALA A 1 138 ? -7.184 33.094 8.852 1 96.19 138 ALA A C 1
ATOM 1123 O O . ALA A 1 138 ? -7.859 32.938 9.867 1 96.19 138 ALA A O 1
ATOM 1124 N N . LEU A 1 139 ? -7.625 33.656 7.812 1 97.69 139 LEU A N 1
ATOM 1125 C CA . LEU A 1 139 ? -8.984 34.188 7.77 1 97.69 139 LEU A CA 1
ATOM 1126 C C . LEU A 1 139 ? -10.016 33.062 7.801 1 97.69 139 LEU A C 1
ATOM 1128 O O . LEU A 1 139 ? -11.094 33.219 8.375 1 97.69 139 LEU A O 1
ATOM 1132 N N . ALA A 1 140 ? -9.688 31.984 7.141 1 98.19 140 ALA A N 1
ATOM 1133 C CA . ALA A 1 140 ? -10.57 30.828 7.188 1 98.19 140 ALA A CA 1
ATOM 1134 C C . ALA A 1 140 ? -10.742 30.328 8.617 1 98.19 140 ALA A C 1
ATOM 1136 O O . ALA A 1 140 ? -11.867 30.125 9.078 1 98.19 140 ALA A O 1
ATOM 1137 N N . ILE A 1 141 ? -9.68 30.172 9.336 1 97.56 141 ILE A N 1
ATOM 1138 C CA . ILE A 1 141 ? -9.711 29.672 10.711 1 97.56 141 ILE A CA 1
ATOM 1139 C C . ILE A 1 141 ? -10.492 30.656 11.586 1 97.56 141 ILE A C 1
ATOM 1141 O O . ILE A 1 141 ? -11.344 30.25 12.383 1 97.56 141 ILE A O 1
ATOM 1145 N N . ASP A 1 142 ? -10.273 31.938 11.375 1 96.5 142 ASP A N 1
ATOM 1146 C CA . ASP A 1 142 ? -10.898 32.969 12.188 1 96.5 142 ASP A CA 1
ATOM 1147 C C . ASP A 1 142 ? -12.406 33.031 11.961 1 96.5 142 ASP A C 1
ATOM 1149 O O . ASP A 1 142 ? -13.156 33.469 12.828 1 96.5 142 ASP A O 1
ATOM 1153 N N . SER A 1 143 ? -12.828 32.562 10.852 1 97.38 143 SER A N 1
ATOM 1154 C CA . SER A 1 143 ? -14.258 32.562 10.539 1 97.38 143 SER A CA 1
ATOM 1155 C C . SER A 1 143 ? -15.031 31.625 11.461 1 97.38 143 SER A C 1
ATOM 1157 O O . SER A 1 143 ? -16.25 31.766 11.625 1 97.38 143 SER A O 1
ATOM 1159 N N . ASN A 1 144 ? -14.367 30.594 11.945 1 96.44 144 ASN A N 1
ATOM 1160 C CA . ASN A 1 144 ? -14.93 29.547 12.797 1 96.44 144 ASN A CA 1
ATOM 1161 C C . ASN A 1 144 ? -16.031 28.781 12.078 1 96.44 144 ASN A C 1
ATOM 1163 O O . ASN A 1 144 ? -16.844 28.094 12.727 1 96.44 144 ASN A O 1
ATOM 1167 N N . ALA A 1 145 ? -16.031 28.922 10.758 1 97.19 145 ALA A N 1
ATOM 1168 C CA . ALA A 1 145 ? -16.953 28.094 9.984 1 97.19 145 ALA A CA 1
ATOM 1169 C C . ALA A 1 145 ? -16.547 26.625 10.039 1 97.19 145 ALA A C 1
ATOM 1171 O O . ALA A 1 145 ? -15.359 26.297 9.898 1 97.19 145 ALA A O 1
ATOM 1172 N N . THR A 1 146 ? -17.531 25.766 10.18 1 95.88 146 THR A N 1
ATOM 1173 C CA . THR A 1 146 ? -17.25 24.359 10.406 1 95.88 146 THR A CA 1
ATOM 1174 C C . THR A 1 146 ? -16.609 23.719 9.172 1 95.88 146 THR A C 1
ATOM 1176 O O . THR A 1 146 ? -15.992 22.656 9.258 1 95.88 146 THR A O 1
ATOM 1179 N N . ASP A 1 147 ? -16.766 24.312 8.008 1 97.19 147 ASP A N 1
ATOM 1180 C CA . ASP A 1 147 ? -16.203 23.797 6.766 1 97.19 147 ASP A CA 1
ATOM 1181 C C . ASP A 1 147 ? -15.219 24.797 6.156 1 97.19 147 ASP A C 1
ATOM 1183 O O . ASP A 1 147 ? -15.133 24.906 4.934 1 97.19 147 ASP A O 1
ATOM 1187 N N . ALA A 1 148 ? -14.523 25.531 7.039 1 98.5 148 ALA A N 1
ATOM 1188 C CA . ALA A 1 148 ? -13.555 26.516 6.562 1 98.5 148 ALA A CA 1
ATOM 1189 C C . ALA A 1 148 ? -12.312 25.844 5.992 1 98.5 148 ALA A C 1
ATOM 1191 O O . ALA A 1 148 ? -11.656 26.375 5.098 1 98.5 148 ALA A O 1
ATOM 1192 N N . LEU A 1 149 ? -12.016 24.688 6.488 1 98.69 149 LEU A N 1
ATOM 1193 C CA . LEU A 1 149 ? -10.836 23.938 6.059 1 98.69 149 LEU A CA 1
ATOM 1194 C C . LEU A 1 149 ? -11.211 22.531 5.59 1 98.69 149 LEU A C 1
ATOM 1196 O O . LEU A 1 149 ? -12.25 22.016 5.988 1 98.69 149 LEU A O 1
ATOM 1200 N N . ALA A 1 150 ? -10.43 22.031 4.68 1 98.69 150 ALA A N 1
ATOM 1201 C CA . ALA A 1 150 ? -10.43 20.609 4.309 1 98.69 150 ALA A CA 1
ATOM 1202 C C . ALA A 1 150 ? -9.031 20.016 4.426 1 98.69 150 ALA A C 1
ATOM 1204 O O . ALA A 1 150 ? -8.07 20.547 3.861 1 98.69 150 ALA A O 1
ATOM 1205 N N . VAL A 1 151 ? -8.93 18.953 5.18 1 98.88 151 VAL A N 1
ATOM 1206 C CA . VAL A 1 151 ? -7.621 18.328 5.371 1 98.88 151 VAL A CA 1
ATOM 1207 C C . VAL A 1 151 ? -7.66 16.875 4.891 1 98.88 151 VAL A C 1
ATOM 1209 O O . VAL A 1 151 ? -8.562 16.125 5.258 1 98.88 151 VAL A O 1
ATOM 1212 N N . ILE A 1 152 ? -6.727 16.547 4.066 1 98.69 152 ILE A N 1
ATOM 1213 C CA . ILE A 1 152 ? -6.516 15.164 3.656 1 98.69 152 ILE A CA 1
ATOM 1214 C C . ILE A 1 152 ? -5.48 14.508 4.566 1 98.69 152 ILE A C 1
ATOM 1216 O O . ILE A 1 152 ? -4.41 15.07 4.812 1 98.69 152 ILE A O 1
ATOM 1220 N N . ALA A 1 153 ? -5.832 13.367 5.047 1 98.75 153 ALA A N 1
ATOM 1221 C CA . ALA A 1 153 ? -4.887 12.578 5.836 1 98.75 153 ALA A CA 1
ATOM 1222 C C . ALA A 1 153 ? -4.48 11.305 5.094 1 98.75 153 ALA A C 1
ATOM 1224 O O . ALA A 1 153 ? -5.332 10.594 4.551 1 98.75 153 ALA A O 1
ATOM 1225 N N . VAL A 1 154 ? -3.189 11.086 5.047 1 98.62 154 VAL A N 1
ATOM 1226 C CA . VAL A 1 154 ? -2.605 9.906 4.43 1 98.62 154 VAL A CA 1
ATOM 1227 C C . VAL A 1 154 ? -1.775 9.141 5.457 1 98.62 154 VAL A C 1
ATOM 1229 O O . VAL A 1 154 ? -0.896 9.711 6.105 1 98.62 154 VAL A O 1
ATOM 1232 N N . PHE A 1 155 ? -2.037 7.855 5.562 1 97.94 155 PHE A N 1
ATOM 1233 C CA . PHE A 1 155 ? -1.277 6.988 6.453 1 97.94 155 PHE A CA 1
ATOM 1234 C C . PHE A 1 155 ? -0.134 6.312 5.707 1 97.94 155 PHE A C 1
ATOM 1236 O O . PHE A 1 155 ? -0.206 6.121 4.492 1 97.94 155 PHE A O 1
ATOM 1243 N N . PHE A 1 156 ? 0.927 5.984 6.434 1 97.75 156 PHE A N 1
ATOM 1244 C CA . PHE A 1 156 ? 2.047 5.242 5.867 1 97.75 156 PHE A CA 1
ATOM 1245 C C . PHE A 1 156 ? 2.357 4.008 6.711 1 97.75 156 PHE A C 1
ATOM 1247 O O . PHE A 1 156 ? 2.438 4.094 7.938 1 97.75 156 PHE A O 1
ATOM 1254 N N . ASN A 1 157 ? 2.561 2.908 6.031 1 95.75 157 ASN A N 1
ATOM 1255 C CA . ASN A 1 157 ? 3.086 1.698 6.656 1 95.75 157 ASN A CA 1
ATOM 1256 C C . ASN A 1 157 ? 4.582 1.537 6.398 1 95.75 157 ASN A C 1
ATOM 1258 O O . ASN A 1 157 ? 5.094 1.998 5.379 1 95.75 157 ASN A O 1
ATOM 1262 N N . ILE A 1 158 ? 5.203 0.828 7.301 1 96.25 158 ILE A N 1
ATOM 1263 C CA . ILE A 1 158 ? 6.625 0.552 7.098 1 96.25 158 ILE A CA 1
ATOM 1264 C C . ILE A 1 15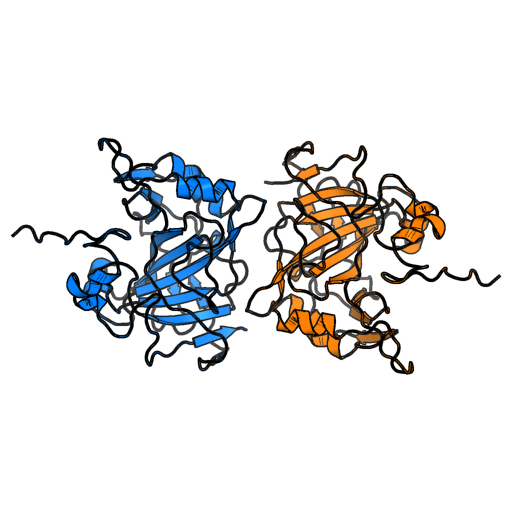8 ? 6.789 -0.574 6.082 1 96.25 158 ILE A C 1
ATOM 1266 O O . ILE A 1 158 ? 6.164 -1.629 6.207 1 96.25 158 ILE A O 1
ATOM 1270 N N . GLU A 1 159 ? 7.578 -0.299 5.09 1 94 159 GLU A N 1
ATOM 1271 C CA . GLU A 1 159 ? 8.016 -1.294 4.117 1 94 159 GLU A CA 1
ATOM 1272 C C . GLU A 1 159 ? 9.531 -1.243 3.918 1 94 159 GLU A C 1
ATOM 1274 O O . GLU A 1 159 ? 10.195 -0.334 4.418 1 94 159 GLU A O 1
ATOM 1279 N N . PHE A 1 160 ? 10.047 -2.207 3.191 1 91.31 160 PHE A N 1
ATOM 1280 C CA . PHE A 1 160 ? 11.492 -2.352 3.121 1 91.31 160 PHE A CA 1
ATOM 1281 C C . PHE A 1 160 ? 12.086 -1.376 2.111 1 91.31 160 PHE A C 1
ATOM 1283 O O . PHE A 1 160 ? 13.148 -0.801 2.348 1 91.31 160 PHE A O 1
ATOM 1290 N N . PHE A 1 161 ? 11.43 -1.207 0.963 1 90.19 161 PHE A N 1
ATOM 1291 C CA . PHE A 1 161 ? 11.914 -0.297 -0.067 1 90.19 161 PHE A CA 1
ATOM 1292 C C . PHE A 1 161 ? 11.57 1.146 0.278 1 90.19 161 PHE A C 1
ATOM 1294 O O . PHE A 1 161 ? 10.516 1.417 0.851 1 90.19 161 PHE A O 1
ATOM 1301 N N . ASN A 1 162 ? 12.398 2.037 -0.145 1 93.31 162 ASN A N 1
ATOM 1302 C CA . ASN A 1 162 ? 12.109 3.461 -0.014 1 93.31 162 ASN A CA 1
ATOM 1303 C C . ASN A 1 162 ? 10.938 3.877 -0.898 1 93.31 162 ASN A C 1
ATOM 1305 O O . ASN A 1 162 ? 10.805 3.402 -2.029 1 93.31 162 ASN A O 1
ATOM 1309 N N . ASN A 1 163 ? 10.078 4.734 -0.305 1 95.56 163 ASN A N 1
ATOM 1310 C CA . ASN A 1 163 ? 9.078 5.406 -1.126 1 95.56 163 ASN A CA 1
ATOM 1311 C C . ASN A 1 163 ? 9.703 6.488 -2 1 95.56 163 ASN A C 1
ATOM 1313 O O . ASN A 1 163 ? 10.102 7.547 -1.503 1 95.56 163 ASN A O 1
ATOM 1317 N N . THR A 1 164 ? 9.773 6.242 -3.297 1 91.75 164 THR A N 1
ATOM 1318 C CA . THR A 1 164 ? 10.477 7.145 -4.203 1 91.75 164 THR A CA 1
ATOM 1319 C C . THR A 1 164 ? 9.719 8.461 -4.348 1 91.75 164 THR A C 1
ATOM 1321 O O . THR A 1 164 ? 10.32 9.5 -4.633 1 91.75 164 THR A O 1
ATOM 1324 N N . LYS A 1 165 ? 8.375 8.43 -4.148 1 94.56 165 LYS A N 1
ATOM 1325 C CA . LYS A 1 165 ? 7.57 9.641 -4.242 1 94.56 165 LYS A CA 1
ATOM 1326 C C . LYS A 1 165 ? 7.754 10.523 -3.004 1 94.56 165 LYS A C 1
ATOM 1328 O O . LYS A 1 165 ? 7.762 11.75 -3.104 1 94.56 165 LYS A O 1
ATOM 1333 N N . LEU A 1 166 ? 7.922 9.906 -1.84 1 96.88 166 LEU A N 1
ATOM 1334 C CA . LEU A 1 166 ? 8.117 10.602 -0.576 1 96.88 166 LEU A CA 1
ATOM 1335 C C . LEU A 1 166 ? 9.547 11.117 -0.451 1 96.88 166 LEU A C 1
ATOM 1337 O O . LEU A 1 166 ? 9.828 12 0.363 1 96.88 166 LEU A O 1
ATOM 1341 N N . ALA A 1 167 ? 10.445 10.586 -1.294 1 95.62 167 ALA A N 1
ATOM 1342 C CA . ALA A 1 167 ? 11.875 10.898 -1.214 1 95.62 167 ALA A CA 1
ATOM 1343 C C . ALA A 1 167 ? 12.125 12.383 -1.461 1 95.62 167 ALA A C 1
ATOM 1345 O O . ALA A 1 167 ? 13.055 12.969 -0.9 1 95.62 167 ALA A O 1
ATOM 1346 N N . VAL A 1 168 ? 11.266 12.984 -2.234 1 95.44 168 VAL A N 1
ATOM 1347 C CA . VAL A 1 168 ? 11.414 14.398 -2.543 1 95.44 168 VAL A CA 1
ATOM 1348 C C . VAL A 1 168 ? 11.391 15.219 -1.253 1 95.44 168 VAL A C 1
ATOM 1350 O O . VAL A 1 168 ? 12.023 16.266 -1.164 1 95.44 168 VAL A O 1
ATOM 1353 N N . ILE A 1 169 ? 10.711 14.719 -0.267 1 98.12 169 ILE A N 1
ATOM 1354 C CA . ILE A 1 169 ? 10.617 15.391 1.021 1 98.12 169 ILE A CA 1
ATOM 1355 C C . ILE A 1 169 ? 11.656 14.828 1.981 1 98.12 169 ILE A C 1
ATOM 1357 O O . ILE A 1 169 ? 12.469 15.57 2.537 1 98.12 169 ILE A O 1
ATOM 1361 N N . THR A 1 170 ? 11.734 13.531 2.107 1 98.38 170 THR A N 1
ATOM 1362 C CA . THR A 1 170 ? 12.562 12.906 3.133 1 98.38 170 THR A CA 1
ATOM 1363 C C . THR A 1 170 ? 14.039 13.164 2.867 1 98.38 170 THR A C 1
ATOM 1365 O O . THR A 1 170 ? 14.844 13.234 3.803 1 98.38 170 THR A O 1
ATOM 1368 N N . ASP A 1 171 ? 14.375 13.328 1.621 1 97.38 171 ASP A N 1
ATOM 1369 C CA . ASP A 1 171 ? 15.773 13.562 1.289 1 97.38 171 ASP A CA 1
ATOM 1370 C C . ASP A 1 171 ? 16.234 14.93 1.775 1 97.38 171 ASP A C 1
ATOM 1372 O O . ASP A 1 171 ? 17.438 15.203 1.823 1 97.38 171 ASP A O 1
ATOM 1376 N N . ASN A 1 172 ? 15.312 15.758 2.145 1 98.25 172 ASN A N 1
ATOM 1377 C CA . ASN A 1 172 ? 15.648 17.109 2.553 1 98.25 172 ASN A CA 1
ATOM 1378 C C . ASN A 1 172 ? 15.523 17.297 4.062 1 98.25 172 ASN A C 1
ATOM 1380 O O . ASN A 1 172 ? 15.828 18.359 4.594 1 98.25 172 ASN A O 1
ATOM 1384 N N . LEU A 1 173 ? 15.133 16.297 4.781 1 98.69 173 LEU A N 1
ATOM 1385 C CA . LEU A 1 173 ? 14.82 16.438 6.199 1 98.69 173 LEU A CA 1
ATOM 1386 C C . LEU A 1 173 ? 16.094 16.703 7.008 1 98.69 173 LEU A C 1
ATOM 1388 O O . LEU A 1 173 ? 16.062 17.453 7.992 1 98.69 173 LEU A O 1
ATOM 1392 N N . ASP A 1 174 ? 17.188 16.156 6.562 1 98.06 174 ASP A N 1
ATOM 1393 C CA . ASP A 1 174 ? 18.438 16.344 7.281 1 98.06 174 ASP A CA 1
ATOM 1394 C C . ASP A 1 174 ? 18.875 17.812 7.254 1 98.06 174 ASP A C 1
ATOM 1396 O O . ASP A 1 174 ? 19.625 18.266 8.125 1 98.06 174 ASP A O 1
ATOM 1400 N N . ALA A 1 175 ? 18.406 18.5 6.258 1 98.19 175 ALA A N 1
ATOM 1401 C CA . ALA A 1 175 ? 18.797 19.906 6.098 1 98.19 175 ALA A CA 1
ATOM 1402 C C . ALA A 1 175 ? 18 20.797 7.043 1 98.19 175 ALA A C 1
ATOM 1404 O O . ALA A 1 175 ? 18.344 21.969 7.223 1 98.19 175 ALA A O 1
ATOM 1405 N N . ILE A 1 176 ? 16.969 20.297 7.688 1 98.5 176 ILE A N 1
ATOM 1406 C CA . ILE A 1 176 ? 16.156 21.094 8.586 1 98.5 176 ILE A CA 1
ATOM 1407 C C . ILE A 1 176 ? 16.016 20.406 9.938 1 98.5 176 ILE A C 1
ATOM 1409 O O . ILE A 1 176 ? 14.922 20.297 10.484 1 98.5 176 ILE A O 1
ATOM 1413 N N . ARG A 1 177 ? 17.047 19.891 10.5 1 98.06 177 ARG A N 1
ATOM 1414 C CA . ARG A 1 177 ? 17.031 19.062 11.695 1 98.06 177 ARG A CA 1
ATOM 1415 C C . ARG A 1 177 ? 16.562 19.875 12.906 1 98.06 177 ARG A C 1
ATOM 1417 O O . ARG A 1 177 ? 15.867 19.344 13.781 1 98.06 177 ARG A O 1
ATOM 1424 N N . HIS A 1 178 ? 16.891 21.125 12.945 1 98.06 178 HIS A N 1
ATOM 1425 C CA . HIS A 1 178 ? 16.594 21.938 14.117 1 98.06 178 HIS A CA 1
ATOM 1426 C C . HIS A 1 178 ? 15.398 22.859 13.859 1 98.06 178 HIS A C 1
ATOM 1428 O O . HIS A 1 178 ? 15.172 23.281 12.727 1 98.06 178 HIS A O 1
ATOM 1434 N N . ARG A 1 179 ? 14.719 23.203 14.969 1 97.56 179 ARG A N 1
ATOM 1435 C CA . ARG A 1 179 ? 13.586 24.125 14.906 1 97.56 179 ARG A CA 1
ATOM 1436 C C . ARG A 1 179 ? 13.953 25.406 14.172 1 97.56 179 ARG A C 1
ATOM 1438 O O . ARG A 1 179 ? 15.047 25.953 14.367 1 97.56 179 ARG A O 1
ATOM 1445 N N . ASN A 1 180 ? 13.086 25.844 13.281 1 97.06 180 ASN A N 1
ATOM 1446 C CA . ASN A 1 180 ? 13.141 27.094 12.547 1 97.06 180 ASN A CA 1
ATOM 1447 C C . ASN A 1 180 ? 14.078 27.016 11.344 1 97.06 180 ASN A C 1
ATOM 1449 O O . ASN A 1 180 ? 14.211 27.969 10.578 1 97.06 180 ASN A O 1
ATOM 1453 N N . GLU A 1 181 ? 14.727 25.906 11.188 1 98.25 181 GLU A N 1
ATOM 1454 C CA . GLU A 1 181 ? 15.477 25.719 9.945 1 98.25 181 GLU A CA 1
ATOM 1455 C C . GLU A 1 181 ? 14.539 25.469 8.766 1 98.25 181 GLU A C 1
ATOM 1457 O O . GLU A 1 181 ? 13.508 24.828 8.914 1 98.25 181 GLU A O 1
ATOM 1462 N N . LYS A 1 182 ? 14.922 26.047 7.613 1 97.94 182 LYS A N 1
ATOM 1463 C CA . LYS A 1 182 ? 14.109 25.922 6.41 1 97.94 182 LYS A CA 1
ATOM 1464 C C . LYS A 1 182 ? 14.984 25.844 5.16 1 97.94 182 LYS A C 1
ATOM 1466 O O . LYS A 1 182 ? 16.109 26.344 5.16 1 97.94 182 LYS A O 1
ATOM 1471 N N . ILE A 1 183 ? 14.477 25.203 4.172 1 97.94 183 ILE A N 1
ATOM 1472 C CA . ILE A 1 183 ? 15.156 25.125 2.887 1 97.94 183 ILE A CA 1
ATOM 1473 C C . ILE A 1 183 ? 14.141 25.219 1.754 1 97.94 183 ILE A C 1
ATOM 1475 O O . ILE A 1 183 ? 12.961 24.922 1.946 1 97.94 183 ILE A O 1
ATOM 1479 N N . VAL A 1 184 ? 14.602 25.656 0.62 1 96.5 184 VAL A N 1
ATOM 1480 C CA . VAL A 1 184 ? 13.812 25.594 -0.606 1 96.5 184 VAL A CA 1
ATOM 1481 C C . VAL A 1 184 ? 13.992 24.219 -1.264 1 96.5 184 VAL A C 1
ATOM 1483 O O . VAL A 1 184 ? 15.117 23.766 -1.459 1 96.5 184 VAL A O 1
ATOM 1486 N N . VAL A 1 185 ? 12.93 23.578 -1.509 1 95.75 185 VAL A N 1
ATOM 1487 C CA . VAL A 1 185 ? 12.984 22.281 -2.189 1 95.75 185 VAL A CA 1
ATOM 1488 C C . VAL A 1 185 ? 13.117 22.5 -3.695 1 95.75 185 VAL A C 1
ATOM 1490 O O . VAL A 1 185 ? 12.242 23.094 -4.324 1 95.75 185 VAL A O 1
ATOM 1493 N N . LYS A 1 186 ? 14.164 21.906 -4.285 1 92.88 186 LYS A N 1
ATOM 1494 C CA . LYS A 1 186 ? 14.477 22.172 -5.684 1 92.88 186 LYS A CA 1
ATOM 1495 C C . LYS A 1 186 ? 13.906 21.094 -6.59 1 92.88 186 LYS A C 1
ATOM 1497 O O . LYS A 1 186 ? 13.688 21.312 -7.781 1 92.88 186 LYS A O 1
ATOM 1502 N N . THR A 1 187 ? 13.711 19.953 -6.027 1 92.19 187 THR A N 1
ATOM 1503 C CA . THR A 1 187 ? 13.188 18.844 -6.812 1 92.19 187 THR A CA 1
ATOM 1504 C C . THR A 1 187 ? 11.703 19.062 -7.113 1 92.19 187 THR A C 1
ATOM 1506 O O . THR A 1 187 ? 10.945 19.5 -6.246 1 92.19 187 THR A O 1
ATOM 1509 N N . SER A 1 188 ? 11.328 18.719 -8.312 1 93.88 188 SER A N 1
ATOM 1510 C CA . SER A 1 188 ? 9.93 18.828 -8.719 1 93.88 188 SER A CA 1
ATOM 1511 C C . SER A 1 188 ? 9.039 17.953 -7.848 1 93.88 188 SER A C 1
ATOM 1513 O O . SER A 1 188 ? 9.336 16.781 -7.621 1 93.88 188 SER A O 1
ATOM 1515 N N . LEU A 1 189 ? 7.977 18.547 -7.363 1 94.94 189 LEU A N 1
ATOM 1516 C CA . LEU A 1 189 ? 7.047 17.844 -6.48 1 94.94 189 LEU A CA 1
ATOM 1517 C C . LEU A 1 189 ? 5.609 18.016 -6.961 1 94.94 189 LEU A C 1
ATOM 1519 O O . LEU A 1 189 ? 5.16 19.141 -7.188 1 94.94 189 LEU A O 1
ATOM 1523 N N . ARG A 1 190 ? 4.949 17 -7.254 1 96.56 190 ARG A N 1
ATOM 1524 C CA . ARG A 1 190 ? 3.523 16.969 -7.555 1 96.56 190 ARG A CA 1
ATOM 1525 C C . ARG A 1 190 ? 2.738 16.344 -6.402 1 96.56 190 ARG A C 1
ATOM 1527 O O . ARG A 1 190 ? 3.053 15.25 -5.945 1 96.56 190 ARG A O 1
ATOM 1534 N N . LEU A 1 191 ? 1.665 16.984 -5.945 1 97.81 191 LEU A N 1
ATOM 1535 C CA . LEU A 1 191 ? 0.912 16.516 -4.785 1 97.81 191 LEU A CA 1
ATOM 1536 C C . LEU A 1 191 ? 0.292 15.148 -5.059 1 97.81 191 LEU A C 1
ATOM 1538 O O . LEU A 1 191 ? 0.208 14.305 -4.156 1 97.81 191 LEU A O 1
ATOM 1542 N N . MET A 1 192 ? -0.109 14.945 -6.32 1 97.56 192 MET A N 1
ATOM 1543 C CA . MET A 1 192 ? -0.777 13.695 -6.676 1 97.56 192 MET A CA 1
ATOM 1544 C C . MET A 1 192 ? 0.109 12.5 -6.363 1 97.56 192 MET A C 1
ATOM 1546 O O . MET A 1 192 ? -0.389 11.438 -5.988 1 97.56 192 MET A O 1
ATOM 1550 N N . LYS A 1 193 ? 1.389 12.656 -6.457 1 96.38 193 LYS A N 1
ATOM 1551 C CA . LYS A 1 193 ? 2.336 11.562 -6.258 1 96.38 193 LYS A CA 1
ATOM 1552 C C . LYS A 1 193 ? 2.439 11.18 -4.785 1 96.38 193 LYS A C 1
ATOM 1554 O O . LYS A 1 193 ? 2.934 10.102 -4.449 1 96.38 193 LYS A O 1
ATOM 1559 N N . LEU A 1 194 ? 1.987 12.07 -3.92 1 97.75 194 LEU A N 1
ATOM 1560 C CA . LEU A 1 194 ? 2.078 11.82 -2.484 1 97.75 194 LEU A CA 1
ATOM 1561 C C . LEU A 1 194 ? 0.825 11.117 -1.976 1 97.75 194 LEU A C 1
ATOM 1563 O O . LEU A 1 194 ? 0.794 10.641 -0.84 1 97.75 194 LEU A O 1
ATOM 1567 N N . LEU A 1 195 ? -0.195 11.078 -2.768 1 97.44 195 LEU A N 1
ATOM 1568 C CA . LEU A 1 195 ? -1.435 10.422 -2.371 1 97.44 195 LEU A CA 1
ATOM 1569 C C . LEU A 1 195 ? -1.327 8.906 -2.549 1 97.44 195 LEU A C 1
ATOM 1571 O O . LEU A 1 195 ? -0.482 8.43 -3.307 1 97.44 195 LEU A O 1
ATOM 1575 N N . PRO A 1 196 ? -2.154 8.188 -1.773 1 94.38 196 PRO A N 1
ATOM 1576 C CA . PRO A 1 196 ? -2.164 6.734 -1.975 1 94.38 196 PRO A CA 1
ATOM 1577 C C . PRO A 1 196 ? -2.637 6.336 -3.371 1 94.38 196 PRO A C 1
ATOM 1579 O O . PRO A 1 196 ? -3.217 7.156 -4.086 1 94.38 196 PRO A O 1
ATOM 1582 N N . SER A 1 197 ? -2.338 5.082 -3.678 1 85.44 197 SER A N 1
ATOM 1583 C CA . SER A 1 197 ? -2.652 4.566 -5.004 1 85.44 197 SER A CA 1
ATOM 1584 C C . SER A 1 197 ? -4.16 4.473 -5.219 1 85.44 197 SER A C 1
ATOM 1586 O O . SER A 1 197 ? -4.629 4.453 -6.359 1 85.44 197 SER A O 1
ATOM 1588 N N . ASP A 1 198 ? -4.875 4.344 -4.164 1 87.56 198 ASP A N 1
ATOM 1589 C CA . ASP A 1 198 ? -6.332 4.293 -4.223 1 87.56 198 ASP A CA 1
ATOM 1590 C C . ASP A 1 198 ? -6.957 5.418 -3.404 1 87.56 198 ASP A C 1
ATOM 1592 O O . ASP A 1 198 ? -6.941 5.379 -2.172 1 87.56 198 ASP A O 1
ATOM 1596 N N . THR A 1 199 ? -7.516 6.406 -4.148 1 91.81 199 THR A N 1
ATOM 1597 C CA . THR A 1 199 ? -8.117 7.555 -3.482 1 91.81 199 THR A CA 1
ATOM 1598 C C . THR A 1 199 ? -9.641 7.469 -3.525 1 91.81 199 THR A C 1
ATOM 1600 O O . THR A 1 199 ? -10.328 8.445 -3.232 1 91.81 199 THR A O 1
ATOM 1603 N N . SER A 1 200 ? -10.102 6.281 -3.9 1 87.19 200 SER A N 1
ATOM 1604 C CA . SER A 1 200 ? -11.547 6.145 -4.078 1 87.19 200 SER A CA 1
ATOM 1605 C C . SER A 1 200 ? -12.227 5.727 -2.779 1 87.19 200 SER A C 1
ATOM 1607 O O . SER A 1 200 ? -13.453 5.75 -2.68 1 87.19 200 SER A O 1
ATOM 1609 N N . GLN A 1 201 ? -11.461 5.332 -1.813 1 89.25 201 GLN A N 1
ATOM 1610 C CA . GLN A 1 201 ? -12 4.883 -0.535 1 89.25 201 GLN A CA 1
ATOM 1611 C C . GLN A 1 201 ? -11.477 5.734 0.616 1 89.25 201 GLN A C 1
ATOM 1613 O O . GLN A 1 201 ? -10.266 5.789 0.851 1 89.25 201 GLN A O 1
ATOM 1618 N N . PHE A 1 202 ? -12.391 6.383 1.296 1 91.44 202 PHE A N 1
ATOM 1619 C CA . PHE A 1 202 ? -11.945 7.293 2.342 1 91.44 202 PHE A CA 1
ATOM 1620 C C . PHE A 1 202 ? -13.062 7.543 3.352 1 91.44 202 PHE A C 1
ATOM 1622 O O . PHE A 1 202 ? -14.234 7.262 3.076 1 91.44 202 PHE A O 1
ATOM 1629 N N . PHE A 1 203 ? -12.625 8.047 4.504 1 91 203 PHE A N 1
ATOM 1630 C CA . PHE A 1 203 ? -13.516 8.578 5.523 1 91 203 PHE A CA 1
ATOM 1631 C C . PHE A 1 203 ? -13.68 10.086 5.363 1 91 203 PHE A C 1
ATOM 1633 O O . PHE A 1 203 ? -12.75 10.773 4.926 1 91 203 PHE A O 1
ATOM 1640 N N . ARG A 1 204 ? -14.875 10.547 5.77 1 91.44 204 ARG A N 1
ATOM 1641 C CA . ARG A 1 204 ? -15.156 11.977 5.824 1 91.44 204 ARG A CA 1
ATOM 1642 C C . ARG A 1 204 ? -15.906 12.344 7.102 1 91.44 204 ARG A C 1
ATOM 1644 O O . ARG A 1 204 ? -16.891 11.688 7.453 1 91.44 204 ARG A O 1
ATOM 1651 N N . TYR A 1 205 ? -15.391 13.352 7.75 1 92.31 205 TYR A N 1
ATOM 1652 C CA . TYR A 1 205 ? -16.109 13.844 8.922 1 92.31 205 TYR A CA 1
ATOM 1653 C C . TYR A 1 205 ? -15.734 15.281 9.234 1 92.31 205 TYR A C 1
ATOM 1655 O O . TYR A 1 205 ? -14.672 15.758 8.812 1 92.31 205 TYR A O 1
ATOM 1663 N N . GLN A 1 206 ? -16.641 15.961 9.891 1 94.56 206 GLN A N 1
ATOM 1664 C CA . GLN A 1 206 ? -16.344 17.297 10.398 1 94.56 206 GLN A CA 1
ATOM 1665 C C . GLN A 1 206 ? -15.625 17.234 11.742 1 94.56 206 GLN A C 1
ATOM 1667 O O . GLN A 1 206 ? -16.016 16.469 12.625 1 94.56 206 GLN A O 1
ATOM 1672 N N . GLY A 1 207 ? -14.578 17.953 11.836 1 97.56 207 GLY A N 1
ATOM 1673 C CA . GLY A 1 207 ? -13.805 17.938 13.07 1 97.56 207 GLY A CA 1
ATOM 1674 C C . GLY A 1 207 ? -13.031 19.219 13.305 1 97.56 207 GLY A C 1
ATOM 1675 O O . GLY A 1 207 ? -13.461 20.297 12.891 1 97.56 207 GLY A O 1
ATOM 1676 N N . SER A 1 208 ? -12 19.141 14.078 1 98.19 208 SER A N 1
ATOM 1677 C CA . SER A 1 208 ? -11.18 20.281 14.477 1 98.19 208 SER A CA 1
ATOM 1678 C C . SER A 1 208 ? -9.75 20.125 13.969 1 98.19 208 SER A C 1
ATOM 1680 O O . SER A 1 208 ? -9.367 19.062 13.469 1 98.19 208 SER A O 1
ATOM 1682 N N . LEU A 1 209 ? -9.047 21.188 13.992 1 97.88 209 LEU A N 1
ATOM 1683 C CA . LEU A 1 209 ? -7.594 21.062 13.969 1 97.88 209 LEU A CA 1
ATOM 1684 C C . LEU A 1 209 ? -7.109 20.141 15.078 1 97.88 209 LEU A C 1
ATOM 1686 O O . LEU A 1 209 ? -7.77 20 16.109 1 97.88 209 LEU A O 1
ATOM 1690 N N . THR A 1 210 ? -5.922 19.531 14.828 1 97.75 210 THR A N 1
ATOM 1691 C CA . THR A 1 210 ? -5.406 18.594 15.812 1 97.75 210 THR A CA 1
ATOM 1692 C C . THR A 1 210 ? -4.348 19.25 16.688 1 97.75 210 THR A C 1
ATOM 1694 O O . THR A 1 210 ? -3.738 18.594 17.547 1 97.75 210 THR A O 1
ATOM 1697 N N . THR A 1 211 ? -4.07 20.469 16.484 1 95.06 211 THR A N 1
ATOM 1698 C CA . THR A 1 211 ? -3.197 21.281 17.328 1 95.06 211 THR A CA 1
ATOM 1699 C C . THR A 1 211 ? -3.926 22.547 17.812 1 95.06 211 THR A C 1
ATOM 1701 O O . THR A 1 211 ? -4.898 22.969 17.188 1 95.06 211 THR A O 1
ATOM 1704 N N . PRO A 1 212 ? -3.48 23.047 18.938 1 93.25 212 PRO A N 1
ATOM 1705 C CA . PRO A 1 212 ? -4.145 24.25 19.438 1 93.25 212 PRO A CA 1
ATOM 1706 C C . PRO A 1 212 ? -4.164 25.375 18.422 1 93.25 212 PRO A C 1
ATOM 1708 O O . PRO A 1 212 ? -3.189 25.578 17.688 1 93.25 212 PRO A O 1
ATOM 1711 N N . ALA A 1 213 ? -5.379 26.125 18.359 1 91 213 ALA A N 1
ATOM 1712 C CA . ALA A 1 213 ? -6.438 26.203 19.359 1 91 213 ALA A CA 1
ATOM 1713 C C . ALA A 1 213 ? -7.527 25.172 19.094 1 91 213 ALA A C 1
ATOM 1715 O O . ALA A 1 213 ? -8.633 25.266 19.625 1 91 213 ALA A O 1
ATOM 1716 N N . CYS A 1 214 ? -7.336 24.234 18.219 1 96.38 214 CYS A N 1
ATOM 1717 C CA . CYS A 1 214 ? -8.227 23.109 18.016 1 96.38 214 CYS A CA 1
ATOM 1718 C C . CYS A 1 214 ? -9.562 23.562 17.453 1 96.38 214 CYS A C 1
ATOM 1720 O O . CYS A 1 214 ? -10.617 23.031 17.844 1 96.38 214 CYS A O 1
ATOM 1722 N N . ASN A 1 215 ? -9.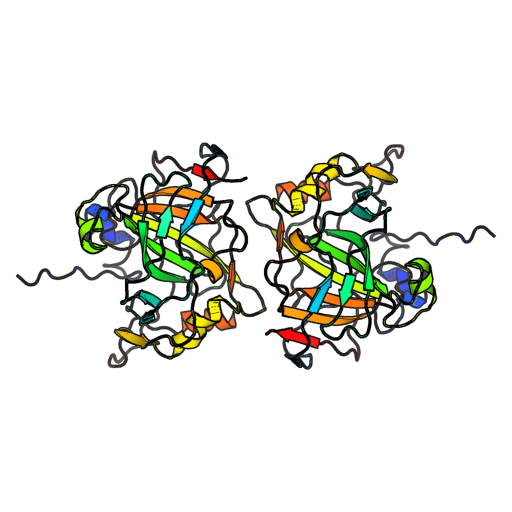516 24.594 16.625 1 97 215 ASN A N 1
ATOM 1723 C CA . ASN A 1 215 ? -10.75 25.109 16.031 1 97 215 ASN A CA 1
ATOM 1724 C C . ASN A 1 215 ? -11.516 24 15.297 1 97 215 ASN A C 1
ATOM 1726 O O . ASN A 1 215 ? -10.93 23.234 14.531 1 97 215 ASN A O 1
ATOM 1730 N N . GLU A 1 216 ? -12.797 23.938 15.555 1 97.62 216 GLU A N 1
ATOM 1731 C CA . GLU A 1 216 ? -13.664 22.953 14.914 1 97.62 216 GLU A CA 1
ATOM 1732 C C . GLU A 1 216 ? -14.133 23.438 13.547 1 97.62 216 GLU A C 1
ATOM 1734 O O . GLU A 1 216 ? -15.336 23.625 13.328 1 97.62 216 GLU A O 1
ATOM 1739 N N . VAL A 1 217 ? -13.156 23.547 12.625 1 98.25 217 VAL A N 1
ATOM 1740 C CA . VAL A 1 217 ? -13.391 24.219 11.352 1 98.25 217 VAL A CA 1
ATOM 1741 C C . VAL A 1 217 ? -12.992 23.297 10.203 1 98.25 217 VAL A C 1
ATOM 1743 O O . VAL A 1 217 ? -12.898 23.719 9.055 1 98.25 217 VAL A O 1
ATOM 1746 N N . VAL A 1 218 ? -12.75 21.969 10.469 1 98.5 218 VAL A N 1
ATOM 1747 C CA . VAL A 1 218 ? -12.086 21.109 9.484 1 98.5 218 VAL A CA 1
ATOM 1748 C C . VAL A 1 218 ? -13.047 20.047 8.992 1 98.5 218 VAL A C 1
ATOM 1750 O O . VAL A 1 218 ? -13.695 19.359 9.789 1 98.5 218 VAL A O 1
ATOM 1753 N N . THR A 1 219 ? -13.156 19.906 7.688 1 97.06 219 THR A N 1
ATOM 1754 C CA . THR A 1 219 ? -13.648 18.672 7.086 1 97.06 219 THR A CA 1
ATOM 1755 C C . THR A 1 219 ? -12.492 17.734 6.77 1 97.06 219 THR A C 1
ATOM 1757 O O . THR A 1 219 ? -11.633 18.047 5.941 1 97.06 219 THR A O 1
ATOM 1760 N N . TRP A 1 220 ? -12.531 16.578 7.375 1 97.12 220 TRP A N 1
ATOM 1761 C CA . TRP A 1 220 ? -11.453 15.602 7.238 1 97.12 220 TRP A CA 1
ATOM 1762 C C . TRP A 1 220 ? -11.75 14.602 6.129 1 97.12 220 TRP A C 1
ATOM 1764 O O . TRP A 1 220 ? -12.883 14.133 6 1 97.12 220 TRP A O 1
ATOM 1774 N N . THR A 1 221 ? -10.805 14.375 5.359 1 96.31 221 THR A N 1
ATOM 1775 C CA . THR A 1 221 ? -10.758 13.227 4.453 1 96.31 221 THR A CA 1
ATOM 1776 C C . THR A 1 221 ? -9.609 12.297 4.82 1 96.31 221 THR A C 1
ATOM 1778 O O . THR A 1 221 ? -8.438 12.688 4.758 1 96.31 221 THR A O 1
ATOM 1781 N N . LEU A 1 222 ? -9.898 11.117 5.203 1 96.38 222 LEU A N 1
ATOM 1782 C CA . LEU A 1 222 ? -8.859 10.141 5.52 1 96.38 222 LEU A CA 1
ATOM 1783 C C . LEU A 1 222 ? -8.891 8.977 4.539 1 96.38 222 LEU A C 1
ATOM 1785 O O . LEU A 1 222 ? -9.844 8.195 4.531 1 96.38 222 LEU A O 1
ATOM 1789 N N . PHE A 1 223 ? -7.828 8.906 3.723 1 94.94 223 PHE A N 1
ATOM 1790 C CA . PHE A 1 223 ? -7.746 7.773 2.805 1 94.94 223 PHE A CA 1
ATOM 1791 C C . PHE A 1 223 ? -7.492 6.477 3.564 1 94.94 223 PHE A C 1
ATOM 1793 O O . PHE A 1 223 ? -6.613 6.418 4.426 1 94.94 223 PHE A O 1
ATOM 1800 N N . GLY A 1 224 ? -8.281 5.484 3.189 1 89 224 GLY A N 1
ATOM 1801 C CA . GLY A 1 224 ? -8.297 4.242 3.951 1 89 224 GLY A CA 1
ATOM 1802 C C . GLY A 1 224 ? -7.121 3.336 3.639 1 89 224 GLY A C 1
ATOM 1803 O O . GLY A 1 224 ? -6.785 2.451 4.426 1 89 224 GLY A O 1
ATOM 1804 N N . ILE A 1 225 ? -6.527 3.443 2.537 1 92.75 225 ILE A N 1
ATOM 1805 C CA . ILE A 1 225 ? -5.391 2.617 2.148 1 92.75 225 ILE A CA 1
ATOM 1806 C C . ILE A 1 225 ? -4.094 3.389 2.371 1 92.75 225 ILE A C 1
ATOM 1808 O O . ILE A 1 225 ? -3.885 4.449 1.781 1 92.75 225 ILE A O 1
ATOM 1812 N N . PRO A 1 226 ? -3.221 2.863 3.178 1 95.56 226 PRO A N 1
ATOM 1813 C CA . PRO A 1 226 ? -1.993 3.6 3.49 1 95.56 226 PRO A CA 1
ATOM 1814 C C . PRO A 1 226 ? -0.983 3.576 2.346 1 95.56 226 PRO A C 1
ATOM 1816 O O . PRO A 1 226 ? -0.986 2.646 1.533 1 95.56 226 PRO A O 1
ATOM 1819 N N . SER A 1 227 ? -0.249 4.598 2.25 1 96.94 227 SER A N 1
ATOM 1820 C CA . SER A 1 227 ? 1.005 4.574 1.505 1 96.94 227 SER A CA 1
ATOM 1821 C C . SER A 1 227 ? 2.102 3.865 2.291 1 96.94 227 SER A C 1
ATOM 1823 O O . SER A 1 227 ? 1.814 3.086 3.203 1 96.94 227 SER A O 1
ATOM 1825 N N . TYR A 1 228 ? 3.402 4.023 1.792 1 96.31 228 TYR A N 1
ATOM 1826 C CA . TYR A 1 228 ? 4.461 3.305 2.496 1 96.31 228 TYR A CA 1
ATOM 1827 C C . TYR A 1 228 ? 5.66 4.211 2.744 1 96.31 228 TYR A C 1
ATOM 1829 O O . TYR A 1 228 ? 5.816 5.242 2.084 1 96.31 228 TYR A O 1
ATOM 1837 N N . VAL A 1 229 ? 6.434 3.832 3.688 1 97.31 229 VAL A N 1
ATOM 1838 C CA . VAL A 1 229 ? 7.668 4.504 4.082 1 97.31 229 VAL A CA 1
ATOM 1839 C C . VAL A 1 229 ? 8.68 3.475 4.578 1 97.31 229 VAL A C 1
ATOM 1841 O O . VAL A 1 229 ? 8.312 2.484 5.215 1 97.31 229 VAL A O 1
ATOM 1844 N N . SER A 1 230 ? 9.922 3.652 4.27 1 95.56 230 SER A N 1
ATOM 1845 C CA . SER A 1 230 ? 10.93 2.711 4.742 1 95.56 230 SER A CA 1
ATOM 1846 C C . SER A 1 230 ? 11.43 3.09 6.133 1 95.56 230 SER A C 1
ATOM 1848 O O . SER A 1 230 ? 11.219 4.219 6.586 1 95.56 230 SER A O 1
ATOM 1850 N N . LYS A 1 231 ? 12.125 2.166 6.762 1 96 231 LYS A N 1
ATOM 1851 C CA . LYS A 1 231 ? 12.742 2.459 8.055 1 96 231 LYS A CA 1
ATOM 1852 C C . LYS A 1 231 ? 13.789 3.561 7.926 1 96 231 LYS A C 1
ATOM 1854 O O . LYS A 1 231 ? 13.945 4.383 8.828 1 96 231 LYS A O 1
ATOM 1859 N N . GLN A 1 232 ? 14.445 3.529 6.801 1 95.88 232 GLN A N 1
ATOM 1860 C CA . GLN A 1 232 ? 15.453 4.559 6.562 1 95.88 232 GLN A CA 1
ATOM 1861 C C . GLN A 1 232 ? 14.812 5.938 6.453 1 95.88 232 GLN A C 1
ATOM 1863 O O . GLN A 1 232 ? 15.328 6.914 7.004 1 95.88 232 GLN A O 1
ATOM 1868 N N . GLN A 1 233 ? 13.758 5.984 5.734 1 97.81 233 GLN A N 1
ATOM 1869 C CA . GLN A 1 233 ? 13.047 7.25 5.605 1 97.81 233 GLN A CA 1
ATOM 1870 C C . GLN A 1 233 ? 12.453 7.688 6.941 1 97.81 233 GLN A C 1
ATOM 1872 O O . GLN A 1 233 ? 12.5 8.867 7.293 1 97.81 233 GLN A O 1
ATOM 1877 N N . MET A 1 234 ? 11.922 6.746 7.742 1 98.25 234 MET A N 1
ATOM 1878 C CA . MET A 1 234 ? 11.391 7.047 9.062 1 98.25 234 MET A CA 1
ATOM 1879 C C . MET A 1 234 ? 12.484 7.609 9.977 1 98.25 234 MET A C 1
ATOM 1881 O O . MET A 1 234 ? 12.227 8.523 10.766 1 98.25 234 MET A O 1
ATOM 1885 N N . ALA A 1 235 ? 13.633 7.047 9.844 1 98 235 ALA A N 1
ATOM 1886 C CA . ALA A 1 235 ? 14.75 7.492 10.68 1 98 235 ALA A CA 1
ATOM 1887 C C . ALA A 1 235 ? 15.039 8.969 10.461 1 98 235 ALA A C 1
ATOM 1889 O O . ALA A 1 235 ? 15.43 9.68 11.398 1 98 235 ALA A O 1
ATOM 1890 N N . LYS A 1 236 ? 14.867 9.406 9.258 1 98.44 236 LYS A N 1
ATOM 1891 C CA . LYS A 1 236 ? 15.102 10.82 8.969 1 98.44 236 LYS A CA 1
ATOM 1892 C C . LYS A 1 236 ? 14.094 11.711 9.695 1 98.44 236 LYS A C 1
ATOM 1894 O O . LYS A 1 236 ? 14.453 12.773 10.211 1 98.44 236 LYS A O 1
ATOM 1899 N N . PHE A 1 237 ? 12.867 11.312 9.742 1 98.62 237 PHE A N 1
ATOM 1900 C CA . PHE A 1 237 ? 11.883 12.039 10.531 1 98.62 237 PHE A CA 1
ATOM 1901 C C . PHE A 1 237 ? 12.281 12.055 12.008 1 98.62 237 PHE A C 1
ATOM 1903 O O . PHE A 1 237 ? 12.219 13.102 12.656 1 98.62 237 PHE A O 1
ATOM 1910 N N . ARG A 1 238 ? 12.719 10.922 12.461 1 98.19 238 ARG A N 1
ATOM 1911 C CA . ARG A 1 238 ? 12.977 10.727 13.883 1 98.19 238 ARG A CA 1
ATOM 1912 C C . ARG A 1 238 ? 14.258 11.43 14.32 1 98.19 238 ARG A C 1
ATOM 1914 O O . ARG A 1 238 ? 14.555 11.508 15.508 1 98.19 238 ARG A O 1
ATOM 1921 N N . ARG A 1 239 ? 14.977 11.969 13.414 1 97.94 239 ARG A N 1
ATOM 1922 C CA . ARG A 1 239 ? 16.188 12.719 13.727 1 97.94 239 ARG A CA 1
ATOM 1923 C C . ARG A 1 239 ? 15.891 14.203 13.883 1 97.94 239 ARG A C 1
ATOM 1925 O O . ARG A 1 239 ? 16.75 14.977 14.281 1 97.94 239 ARG A O 1
ATOM 1932 N N . LEU A 1 240 ? 14.766 14.609 13.523 1 98.38 240 LEU A N 1
ATOM 1933 C CA . LEU A 1 240 ? 14.398 16.016 13.672 1 98.38 240 LEU A CA 1
ATOM 1934 C C . LEU A 1 240 ? 14.289 16.391 15.148 1 98.38 240 LEU A C 1
ATOM 1936 O O . LEU A 1 240 ? 13.906 15.555 15.977 1 98.38 240 LEU A O 1
ATOM 1940 N N . LEU A 1 241 ? 14.602 17.594 15.422 1 97.56 241 LEU A N 1
ATOM 1941 C CA . LEU A 1 241 ? 14.617 18.094 16.797 1 97.56 241 LEU A CA 1
ATOM 1942 C C . LEU A 1 241 ? 13.648 19.25 16.969 1 97.56 241 LEU A C 1
ATOM 1944 O O . LEU A 1 241 ? 13.492 20.078 16.062 1 97.56 241 LEU A O 1
ATOM 1948 N N . ALA A 1 242 ? 13.055 19.312 18.141 1 95.81 242 ALA A N 1
ATOM 1949 C CA . ALA A 1 242 ? 12.141 20.406 18.469 1 95.81 242 ALA A CA 1
ATOM 1950 C C . ALA A 1 242 ? 12.914 21.625 19 1 95.81 242 ALA A C 1
ATOM 1952 O O . ALA A 1 242 ? 12.328 22.688 19.219 1 95.81 242 ALA A O 1
ATOM 1953 N N . SER A 1 243 ? 14.195 21.469 19.188 1 95.12 243 SER A N 1
ATOM 1954 C CA . SER A 1 243 ? 15.047 22.531 19.719 1 95.12 243 SER A CA 1
ATOM 1955 C C . SER A 1 243 ? 15.805 23.234 18.594 1 95.12 243 SER A C 1
ATOM 1957 O O . SER A 1 243 ? 16.078 22.641 17.547 1 95.12 243 SER A O 1
ATOM 1959 N N . GLU A 1 244 ? 16.047 24.438 18.859 1 95.5 244 GLU A N 1
ATOM 1960 C CA . GLU A 1 244 ? 16.906 25.172 17.953 1 95.5 244 GLU A CA 1
ATOM 1961 C C . GLU A 1 244 ? 18.375 24.734 18.094 1 95.5 244 GLU A C 1
ATOM 1963 O O . GLU A 1 244 ? 18.75 24.141 19.109 1 95.5 244 GLU A O 1
ATOM 1968 N N . LYS A 1 245 ? 19.188 25.031 17.078 1 90.88 245 LYS A N 1
ATOM 1969 C CA . LYS A 1 245 ? 20.594 24.656 17.062 1 90.88 245 LYS A CA 1
ATOM 1970 C C . LYS A 1 245 ? 21.359 25.312 18.219 1 90.88 245 LYS A C 1
ATOM 1972 O O . LYS A 1 245 ? 22.297 24.719 18.75 1 90.88 245 LYS A O 1
ATOM 1977 N N . SER A 1 246 ? 20.859 26.438 18.625 1 92.25 246 SER A N 1
ATOM 1978 C CA . SER A 1 246 ? 21.531 27.234 19.656 1 92.25 246 SER A CA 1
ATOM 1979 C C . SER A 1 246 ? 21.219 26.719 21.047 1 92.25 246 SER A C 1
ATOM 1981 O O . SER A 1 246 ? 21.891 27.062 22.016 1 92.25 246 SER A O 1
ATOM 1983 N N . GLU A 1 247 ? 20.219 25.969 21.109 1 89.75 247 GLU A N 1
ATOM 1984 C CA . GLU A 1 247 ? 19.828 25.453 22.422 1 89.75 247 GLU A CA 1
ATOM 1985 C C . GLU A 1 247 ? 20.766 24.344 22.891 1 89.75 247 GLU A C 1
ATOM 1987 O O . GLU A 1 247 ? 21.234 23.531 22.078 1 89.75 247 GLU A O 1
ATOM 1992 N N . GLU A 1 248 ? 21.109 24.328 24.141 1 85.81 248 GLU A N 1
ATOM 1993 C CA . GLU A 1 248 ? 22.125 23.453 24.719 1 85.81 248 GLU A CA 1
ATOM 1994 C C . GLU A 1 248 ? 21.688 21.984 24.656 1 85.81 248 GLU A C 1
ATOM 1996 O O . GLU A 1 248 ? 22.469 21.125 24.281 1 85.81 248 GLU A O 1
ATOM 2001 N N . ALA A 1 249 ? 20.453 21.797 25.062 1 90.62 249 ALA A N 1
ATOM 2002 C CA . ALA A 1 249 ? 19.969 20.422 25.125 1 90.62 249 ALA A CA 1
ATOM 2003 C C . ALA A 1 249 ? 19.031 20.125 23.953 1 90.62 249 ALA A C 1
ATOM 2005 O O . ALA A 1 249 ? 17.984 20.75 23.828 1 90.62 249 ALA A O 1
ATOM 2006 N N . PRO A 1 250 ? 19.422 19.125 23.203 1 91.69 250 PRO A N 1
ATOM 2007 C CA . PRO A 1 250 ? 18.516 18.75 22.125 1 91.69 250 PRO A CA 1
ATOM 2008 C C . PRO A 1 250 ? 17.203 18.141 22.641 1 91.69 250 PRO A C 1
ATOM 2010 O O . PRO A 1 250 ? 17.219 17.406 23.625 1 91.69 250 PRO A O 1
ATOM 2013 N N . GLN A 1 251 ? 16.109 18.594 21.984 1 91.75 251 GLN A N 1
ATOM 2014 C CA . GLN A 1 251 ? 14.797 18.016 22.281 1 91.75 251 GLN A CA 1
ATOM 2015 C C . GLN A 1 251 ? 14.273 17.219 21.078 1 91.75 251 GLN A C 1
ATOM 2017 O O . GLN A 1 251 ? 14.062 17.781 20 1 91.75 251 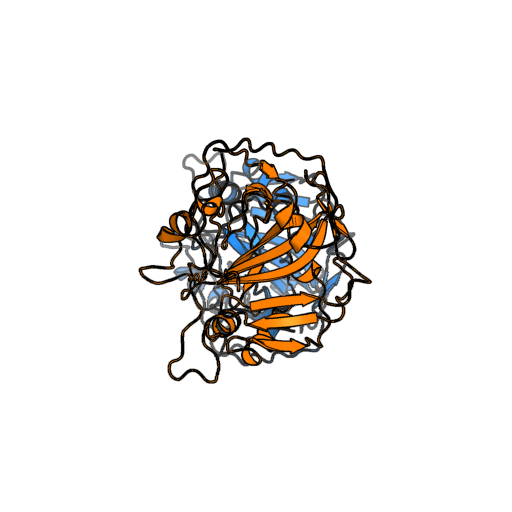GLN A O 1
ATOM 2022 N N . GLU A 1 252 ? 14.008 15.992 21.266 1 91.69 252 GLU A N 1
ATOM 2023 C CA . GLU A 1 252 ? 13.516 15.141 20.188 1 91.69 252 GLU A CA 1
ATOM 2024 C C . GLU A 1 252 ? 12.109 15.562 19.75 1 91.69 252 GLU A C 1
ATOM 2026 O O . GLU A 1 252 ? 11.328 16.062 20.562 1 91.69 252 GLU A O 1
ATOM 2031 N N . MET A 1 253 ? 11.891 15.398 18.5 1 93.81 253 MET A N 1
ATOM 2032 C CA . MET A 1 253 ? 10.578 15.703 17.938 1 93.81 253 MET A CA 1
ATOM 2033 C C . MET A 1 253 ? 9.867 14.438 17.484 1 93.81 253 MET A C 1
ATOM 2035 O O . MET A 1 253 ? 9.883 14.102 16.297 1 93.81 253 MET A O 1
ATOM 2039 N N . SER A 1 254 ? 9.453 13.5 18.219 1 93.31 254 SER A N 1
ATOM 2040 C CA . SER A 1 254 ? 8.641 12.32 17.922 1 93.31 254 SER A CA 1
ATOM 2041 C C . SER A 1 254 ? 7.379 12.289 18.766 1 93.31 254 SER A C 1
ATOM 2043 O O . SER A 1 254 ? 7.23 13.086 19.703 1 93.31 254 SER A O 1
ATOM 2045 N N . ASP A 1 255 ? 6.512 11.453 18.375 1 95.88 255 ASP A N 1
ATOM 2046 C CA . ASP A 1 255 ? 5.234 11.344 19.062 1 95.88 255 ASP A CA 1
ATOM 2047 C C . ASP A 1 255 ? 4.492 12.68 19.078 1 95.88 255 ASP A C 1
ATOM 2049 O O . ASP A 1 255 ? 4.031 13.125 20.125 1 95.88 255 ASP A O 1
ATOM 2053 N N . ASN A 1 256 ? 4.535 13.305 17.891 1 96.31 256 ASN A N 1
ATOM 2054 C CA . ASN A 1 256 ? 3.863 14.586 17.703 1 96.31 256 ASN A CA 1
ATOM 2055 C C . ASN A 1 256 ? 2.42 14.398 17.234 1 96.31 256 ASN A C 1
ATOM 2057 O O . ASN A 1 256 ? 2.023 14.914 16.203 1 96.31 256 ASN A O 1
ATOM 2061 N N . TYR A 1 257 ? 1.656 13.742 18.031 1 96.06 257 TYR A N 1
ATOM 2062 C CA . TYR A 1 257 ? 0.254 13.492 17.719 1 96.06 257 TYR A CA 1
ATOM 2063 C C . TYR A 1 257 ? -0.626 13.711 18.953 1 96.06 257 TYR A C 1
ATOM 2065 O O . TYR A 1 257 ? -0.187 13.508 20.078 1 96.06 257 TYR A O 1
ATOM 2073 N N . ARG A 1 258 ? -1.798 14.203 18.734 1 96.06 258 ARG A N 1
ATOM 2074 C CA . ARG A 1 258 ? -2.816 14.414 19.75 1 96.06 258 ARG A CA 1
ATOM 2075 C C . ARG A 1 258 ? -3.557 13.109 20.062 1 96.06 258 ARG A C 1
ATOM 2077 O O . ARG A 1 258 ? -3.836 12.328 19.156 1 96.06 258 ARG A O 1
ATOM 2084 N N . PRO A 1 259 ? -3.869 12.836 21.359 1 95.12 259 PRO A N 1
ATOM 2085 C CA . PRO A 1 259 ? -4.676 11.648 21.672 1 95.12 259 PRO A CA 1
ATOM 2086 C C . PRO A 1 259 ? -6.035 11.664 20.984 1 95.12 259 PRO A C 1
ATOM 2088 O O . PRO A 1 259 ? -6.574 12.727 20.688 1 95.12 259 PRO A O 1
ATOM 2091 N N . ILE A 1 260 ? -6.539 10.508 20.766 1 97.19 260 ILE A N 1
ATOM 2092 C CA . ILE A 1 260 ? -7.84 10.328 20.141 1 97.19 260 ILE A CA 1
ATOM 2093 C C . ILE A 1 260 ? -8.906 11.102 20.922 1 97.19 260 ILE A C 1
ATOM 2095 O O . ILE A 1 260 ? -8.906 11.094 22.141 1 97.19 260 ILE A O 1
ATOM 2099 N N . GLN A 1 261 ? -9.758 11.719 20.203 1 96.69 261 GLN A N 1
ATOM 2100 C CA . GLN A 1 261 ? -10.867 12.477 20.781 1 96.69 261 GLN A CA 1
ATOM 2101 C C . GLN A 1 261 ? -12.18 11.703 20.688 1 96.69 261 GLN A C 1
ATOM 2103 O O . GLN A 1 261 ? -12.289 10.758 19.906 1 96.69 261 GLN A O 1
ATOM 2108 N N . ASP A 1 262 ? -13.125 12.195 21.438 1 94.62 262 ASP A N 1
ATOM 2109 C CA . ASP A 1 262 ? -14.438 11.555 21.453 1 94.62 262 ASP A CA 1
ATOM 2110 C C . ASP A 1 262 ? -15.195 11.82 20.172 1 94.62 262 ASP A C 1
ATOM 2112 O O . ASP A 1 262 ? -15.227 12.953 19.688 1 94.62 262 ASP A O 1
ATOM 2116 N N . GLU A 1 263 ? -15.75 10.773 19.656 1 91.44 263 GLU A N 1
ATOM 2117 C CA . GLU A 1 263 ? -16.547 10.914 18.438 1 91.44 263 GLU A CA 1
ATOM 2118 C C . GLU A 1 263 ? -17.828 11.719 18.703 1 91.44 263 GLU A C 1
ATOM 2120 O O . GLU A 1 263 ? -18.219 12.547 17.891 1 91.44 263 GLU A O 1
ATOM 2125 N N . ASN A 1 264 ? -18.375 11.445 19.922 1 91.31 264 ASN A N 1
ATOM 2126 C CA . ASN A 1 264 ? -19.656 12.047 20.281 1 91.31 264 ASN A CA 1
ATOM 2127 C C . ASN A 1 264 ? -20.734 11.75 19.234 1 91.31 264 ASN A C 1
ATOM 2129 O O . ASN A 1 264 ? -20.906 10.602 18.828 1 91.31 264 ASN A O 1
ATOM 2133 N N . GLU A 1 265 ? -21.562 12.742 18.797 1 84.19 265 GLU A N 1
ATOM 2134 C CA . GL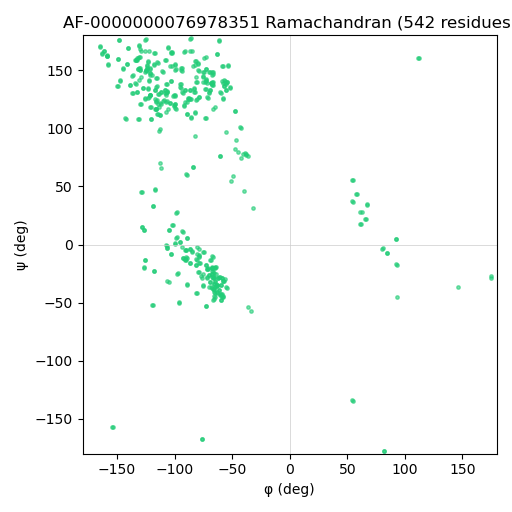U A 1 265 ? -22.672 12.516 17.875 1 84.19 265 GLU A CA 1
ATOM 2135 C C . GLU A 1 265 ? -22.281 12.852 16.438 1 84.19 265 GLU A C 1
ATOM 2137 O O . GLU A 1 265 ? -23.141 13.102 15.594 1 84.19 265 GLU A O 1
ATOM 2142 N N . ARG A 1 266 ? -21.125 12.734 16.188 1 85.44 266 ARG A N 1
ATOM 2143 C CA . ARG A 1 266 ? -20.641 13.117 14.867 1 85.44 266 ARG A CA 1
ATOM 2144 C C . ARG A 1 266 ? -21.031 12.078 13.82 1 85.44 266 ARG A C 1
ATOM 2146 O O . ARG A 1 266 ? -21 10.875 14.094 1 85.44 266 ARG A O 1
ATOM 2153 N N . GLU A 1 267 ? -21.328 12.672 12.648 1 84.56 267 GLU A N 1
ATOM 2154 C CA . GLU A 1 267 ? -21.516 11.805 11.492 1 84.56 267 GLU A CA 1
ATOM 2155 C C . GLU A 1 267 ? -20.203 11.523 10.781 1 84.56 267 GLU A C 1
ATOM 2157 O O . GLU A 1 267 ? -19.469 12.453 10.438 1 84.56 267 GLU A O 1
ATOM 2162 N N . ILE A 1 268 ? -19.922 10.312 10.617 1 88.88 268 ILE A N 1
ATOM 2163 C CA . ILE A 1 268 ? -18.734 9.883 9.875 1 88.88 268 ILE A CA 1
ATOM 2164 C C . ILE A 1 268 ? -19.172 9.094 8.641 1 88.88 268 ILE A C 1
ATOM 2166 O O . ILE A 1 268 ? -19.906 8.117 8.742 1 88.88 268 ILE A O 1
ATOM 2170 N N . PHE A 1 269 ? -18.688 9.578 7.543 1 86.5 269 PHE A N 1
ATOM 2171 C CA . PHE A 1 269 ? -19.031 8.938 6.277 1 86.5 269 PHE A CA 1
ATOM 2172 C C . PHE A 1 269 ? -17.875 8.078 5.773 1 86.5 269 PHE A C 1
ATOM 2174 O O . PHE A 1 269 ? -16.703 8.461 5.902 1 86.5 269 PHE A O 1
ATOM 2181 N N . ILE A 1 270 ? -18.234 6.91 5.211 1 87.12 270 ILE A N 1
ATOM 2182 C CA . ILE A 1 270 ? -17.266 6.027 4.559 1 87.12 270 ILE A CA 1
ATOM 2183 C C . ILE A 1 270 ? -17.609 5.906 3.074 1 87.12 270 ILE A C 1
ATOM 2185 O O . ILE A 1 270 ? -18.719 5.512 2.713 1 87.12 270 ILE A O 1
ATOM 2189 N N . TYR A 1 271 ? -16.609 6.25 2.273 1 83.25 271 TYR A N 1
ATOM 2190 C CA . TYR A 1 271 ? -16.75 6.148 0.825 1 83.25 271 TYR A CA 1
ATOM 2191 C C . TYR A 1 271 ? -15.93 4.992 0.273 1 83.25 271 TYR A C 1
ATOM 2193 O O . TYR A 1 271 ? -14.75 4.852 0.601 1 83.25 271 TYR A O 1
ATOM 2201 N N . SER A 1 272 ? -16.656 4.055 -0.434 1 78.31 272 SER A N 1
ATOM 2202 C CA . SER A 1 272 ? -15.969 2.955 -1.103 1 78.31 272 SER A CA 1
ATOM 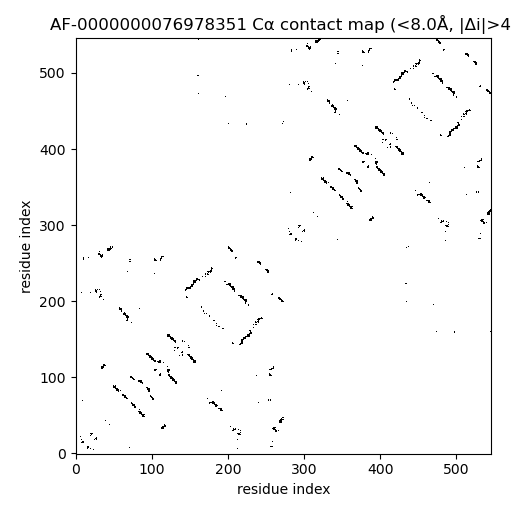2203 C C . SER A 1 272 ? -16.625 2.623 -2.438 1 78.31 272 SER A C 1
ATOM 2205 O O . SER A 1 272 ? -17.844 2.498 -2.52 1 78.31 272 SER A O 1
ATOM 2207 N N . ASN A 1 273 ? -16.016 2.93 -3.541 1 62.72 273 ASN A N 1
ATOM 2208 C CA . ASN A 1 273 ? -16.625 2.631 -4.832 1 62.72 273 ASN A CA 1
ATOM 2209 C C . ASN A 1 273 ? -16.562 1.14 -5.152 1 62.72 273 ASN A C 1
ATOM 2211 O O . ASN A 1 273 ? -15.594 0.467 -4.793 1 62.72 273 ASN A O 1
ATOM 2215 N N . TYR B 1 1 ? 0.864 -47.406 -20.047 1 23.89 1 TYR B N 1
ATOM 2216 C CA . TYR B 1 1 ? 1.617 -46.969 -18.875 1 23.89 1 TYR B CA 1
ATOM 2217 C C . TYR B 1 1 ? 1.066 -45.625 -18.359 1 23.89 1 TYR B C 1
ATOM 2219 O O . TYR B 1 1 ? 1.043 -44.625 -19.078 1 23.89 1 TYR B O 1
ATOM 2227 N N . VAL B 1 2 ? -0.006 -45.594 -17.859 1 36.34 2 VAL B N 1
ATOM 2228 C CA . VAL B 1 2 ? -0.614 -44.375 -17.312 1 36.34 2 VAL B CA 1
ATOM 2229 C C . VAL B 1 2 ? 0.397 -43.656 -16.422 1 36.34 2 VAL B C 1
ATOM 2231 O O . VAL B 1 2 ? 0.886 -44.219 -15.438 1 36.34 2 VAL B O 1
ATOM 2234 N N . GLU B 1 3 ? 1.283 -42.906 -16.875 1 37.97 3 GLU B N 1
ATOM 2235 C CA . GLU B 1 3 ? 2.234 -42.125 -16.078 1 37.97 3 GLU B CA 1
ATOM 2236 C C . GLU B 1 3 ? 1.583 -41.562 -14.812 1 37.97 3 GLU B C 1
ATOM 2238 O O . GLU B 1 3 ? 0.592 -40.844 -14.891 1 37.97 3 GLU B O 1
ATOM 2243 N N . HIS B 1 4 ? 1.367 -42.281 -13.805 1 42.16 4 HIS B N 1
ATOM 2244 C CA . HIS B 1 4 ? 0.835 -42 -12.484 1 42.16 4 HIS B CA 1
ATOM 2245 C C . HIS B 1 4 ? 1.358 -40.656 -11.969 1 42.16 4 HIS B C 1
ATOM 2247 O O . HIS B 1 4 ? 2.566 -40.5 -11.781 1 42.16 4 HIS B O 1
ATOM 2253 N N . GLU B 1 5 ? 0.77 -39.594 -12.445 1 61.34 5 GLU B N 1
ATOM 2254 C CA . GLU B 1 5 ? 1.139 -38.281 -11.898 1 61.34 5 GLU B CA 1
ATOM 2255 C C . GLU B 1 5 ? 1.268 -38.344 -10.375 1 61.34 5 GLU B C 1
ATOM 2257 O O . GLU B 1 5 ? 0.339 -38.781 -9.688 1 61.34 5 GLU B O 1
ATOM 2262 N N . ILE B 1 6 ? 2.498 -38.438 -9.836 1 69.19 6 ILE B N 1
ATOM 2263 C CA . ILE B 1 6 ? 2.777 -38.469 -8.406 1 69.19 6 ILE B CA 1
ATOM 2264 C C . ILE B 1 6 ? 2.002 -37.344 -7.715 1 69.19 6 ILE B C 1
ATOM 2266 O O . ILE B 1 6 ? 2.111 -36.188 -8.102 1 69.19 6 ILE B O 1
ATOM 2270 N N . GLU B 1 7 ? 1.122 -37.812 -6.91 1 81.88 7 GLU B N 1
ATOM 2271 C CA . GLU B 1 7 ? 0.313 -36.875 -6.152 1 81.88 7 GLU B CA 1
ATOM 2272 C C . GLU B 1 7 ? 1.147 -36.156 -5.094 1 81.88 7 GLU B C 1
ATOM 2274 O O . GLU B 1 7 ? 2.014 -36.75 -4.465 1 81.88 7 GLU B O 1
ATOM 2279 N N . TRP B 1 8 ? 1.061 -34.906 -5.039 1 85 8 TRP B N 1
ATOM 2280 C CA . TRP B 1 8 ? 1.721 -34.125 -4 1 85 8 TRP B CA 1
ATOM 2281 C C . TRP B 1 8 ? 0.713 -33.25 -3.25 1 85 8 TRP B C 1
ATOM 2283 O O . TRP B 1 8 ? -0.383 -33 -3.748 1 85 8 TRP B O 1
ATOM 2293 N N . THR B 1 9 ? 0.975 -32.969 -1.963 1 84.38 9 THR B N 1
ATOM 2294 C CA . THR B 1 9 ? 0.189 -32.094 -1.127 1 84.38 9 THR B CA 1
ATOM 2295 C C . THR B 1 9 ? 1.089 -31.062 -0.442 1 84.38 9 THR B C 1
ATOM 2297 O O . THR B 1 9 ? 2.316 -31.141 -0.537 1 84.38 9 THR B O 1
ATOM 2300 N N . TYR B 1 10 ? 0.473 -30.109 0.092 1 87.81 10 TYR B N 1
ATOM 2301 C CA . TYR B 1 10 ? 1.233 -29.156 0.885 1 87.81 10 TYR B CA 1
ATOM 2302 C C . TYR B 1 10 ? 1.373 -29.625 2.326 1 87.81 10 TYR B C 1
ATOM 2304 O O . TYR B 1 10 ? 2.156 -29.062 3.098 1 87.81 10 TYR B O 1
ATOM 2312 N N . HIS B 1 11 ? 0.552 -30.531 2.578 1 82.44 11 HIS B N 1
ATOM 2313 C CA . HIS B 1 11 ? 0.525 -31.031 3.949 1 82.44 11 HIS B CA 1
ATOM 2314 C C . HIS B 1 11 ? 0.597 -32.562 3.982 1 82.44 11 HIS B C 1
ATOM 2316 O O . HIS B 1 11 ? 0.449 -33.219 2.949 1 82.44 11 HIS B O 1
ATOM 2322 N N . GLY B 1 12 ? 0.957 -33.094 5.145 1 76.69 12 GLY B N 1
ATOM 2323 C CA . GLY B 1 12 ? 0.905 -34.531 5.32 1 76.69 12 GLY B CA 1
ATOM 2324 C C . GLY B 1 12 ? 2.277 -35.156 5.449 1 76.69 12 GLY B C 1
ATOM 2325 O O . GLY B 1 12 ? 3.283 -34.562 5.078 1 76.69 12 GLY B O 1
ATOM 2326 N N . PRO B 1 13 ? 2.287 -36.219 5.934 1 78.69 13 PRO B N 1
ATOM 2327 C CA . PRO B 1 13 ? 3.551 -36.844 6.336 1 78.69 13 PRO B CA 1
ATOM 2328 C C . PRO B 1 13 ? 4.281 -37.5 5.164 1 78.69 13 PRO B C 1
ATOM 2330 O O . PRO B 1 13 ? 5.477 -37.781 5.262 1 78.69 13 PRO B O 1
ATOM 2333 N N . THR B 1 14 ? 3.633 -37.656 4.047 1 78.75 14 THR B N 1
ATOM 2334 C CA . THR B 1 14 ? 4.293 -38.469 3.041 1 78.75 14 THR B CA 1
ATOM 2335 C C . THR B 1 14 ? 4.387 -37.719 1.711 1 78.75 14 THR B C 1
ATOM 2337 O O . THR B 1 14 ? 5.215 -38.062 0.864 1 78.75 14 THR B O 1
ATOM 2340 N N . LYS B 1 15 ? 3.576 -36.719 1.531 1 84.06 15 LYS B N 1
ATOM 2341 C CA . LYS B 1 15 ? 3.506 -36.125 0.208 1 84.06 15 LYS B CA 1
ATOM 2342 C C . LYS B 1 15 ? 3.688 -34.594 0.294 1 84.06 15 LYS B C 1
ATOM 2344 O O . LYS B 1 15 ? 3.434 -33.875 -0.676 1 84.06 15 LYS B O 1
ATOM 2349 N N . GLY B 1 16 ? 4.164 -34.156 1.421 1 87.5 16 GLY B N 1
ATOM 2350 C CA . GLY B 1 16 ? 4.387 -32.75 1.628 1 87.5 16 GLY B CA 1
ATOM 2351 C C . GLY B 1 16 ? 5.738 -32.281 1.13 1 87.5 16 GLY B C 1
ATOM 2352 O O . GLY B 1 16 ? 6.539 -33.062 0.643 1 87.5 16 GLY B O 1
ATOM 2353 N N . PRO B 1 17 ? 6.016 -31.031 1.22 1 88.25 17 PRO B N 1
ATOM 2354 C CA . PRO B 1 17 ? 7.199 -30.406 0.618 1 88.25 17 PRO B CA 1
ATOM 2355 C C . PRO B 1 17 ? 8.508 -31.047 1.091 1 88.25 17 PRO B C 1
ATOM 2357 O O . PRO B 1 17 ? 9.469 -31.125 0.328 1 88.25 17 PRO B O 1
ATOM 2360 N N . ARG B 1 18 ? 8.578 -31.562 2.309 1 84 18 ARG B N 1
ATOM 2361 C CA . ARG B 1 18 ? 9.789 -32.188 2.836 1 84 18 ARG B CA 1
ATOM 2362 C C . ARG B 1 18 ? 10.133 -33.438 2.055 1 84 18 ARG B C 1
ATOM 2364 O O . ARG B 1 18 ? 11.273 -33.906 2.08 1 84 18 ARG B O 1
ATOM 2371 N N . HIS B 1 19 ? 9.133 -33.875 1.437 1 87.19 19 HIS B N 1
ATOM 2372 C CA . HIS B 1 19 ? 9.312 -35.156 0.736 1 87.19 19 HIS B CA 1
ATOM 2373 C C . HIS B 1 19 ? 9.398 -34.938 -0.771 1 87.19 19 HIS B C 1
ATOM 2375 O O . HIS B 1 19 ? 9.602 -35.906 -1.525 1 87.19 19 HIS B O 1
ATOM 2381 N N . TRP B 1 20 ? 9.258 -33.75 -1.206 1 91.38 20 TRP B N 1
ATOM 2382 C CA . TRP B 1 20 ? 9.164 -33.5 -2.641 1 91.38 20 TRP B CA 1
ATOM 2383 C C . TRP B 1 20 ? 10.469 -33.875 -3.342 1 91.38 20 TRP B C 1
ATOM 2385 O O . TRP B 1 20 ? 10.461 -34.375 -4.465 1 91.38 20 TRP B O 1
ATOM 2395 N N . CYS B 1 21 ? 11.555 -33.719 -2.666 1 89.75 21 CYS B N 1
ATOM 2396 C CA . CYS B 1 21 ? 12.836 -34.094 -3.252 1 89.75 21 CYS B CA 1
ATOM 2397 C C . CYS B 1 21 ? 12.891 -35.594 -3.502 1 89.75 21 CYS B C 1
ATOM 2399 O O . CYS B 1 21 ? 13.422 -36.031 -4.523 1 89.75 21 CYS B O 1
ATOM 2401 N N . SER B 1 22 ? 12.305 -36.312 -2.645 1 89.25 22 SER B N 1
ATOM 2402 C CA . SER B 1 22 ? 12.32 -37.781 -2.783 1 89.25 22 SER B CA 1
ATOM 2403 C C . SER B 1 22 ? 11.336 -38.25 -3.852 1 89.25 22 SER B C 1
ATOM 2405 O O . SER B 1 22 ? 11.562 -39.25 -4.523 1 89.25 22 SER B O 1
ATOM 2407 N N . LEU B 1 23 ? 10.312 -37.438 -4.027 1 88.25 23 LEU B N 1
ATOM 2408 C CA . LEU B 1 23 ? 9.266 -37.812 -4.973 1 88.25 23 LEU B CA 1
ATOM 2409 C C . LEU B 1 23 ? 9.586 -37.312 -6.367 1 88.25 23 LEU B C 1
ATOM 2411 O O . LEU B 1 23 ? 9.195 -37.906 -7.367 1 88.25 23 LEU B O 1
ATOM 2415 N N . PHE B 1 24 ? 10.211 -36.156 -6.367 1 91.44 24 PHE B N 1
ATOM 2416 C CA . PHE B 1 24 ? 10.578 -35.469 -7.605 1 91.44 24 PHE B CA 1
ATOM 2417 C C . PHE B 1 24 ? 12.039 -35.031 -7.566 1 91.44 24 PHE B C 1
ATOM 2419 O O . PHE B 1 24 ? 12.375 -34.031 -6.941 1 91.44 24 PHE B O 1
ATOM 2426 N N . ASP B 1 25 ? 12.852 -35.688 -8.312 1 89.62 25 ASP B N 1
ATOM 2427 C CA . ASP B 1 25 ? 14.289 -35.406 -8.281 1 89.62 25 ASP B CA 1
ATOM 2428 C C . ASP B 1 25 ? 14.578 -33.938 -8.531 1 89.62 25 ASP B C 1
ATOM 2430 O O . ASP B 1 25 ? 15.484 -33.375 -7.93 1 89.62 25 ASP B O 1
ATOM 2434 N N . THR B 1 26 ? 13.852 -33.312 -9.375 1 92.06 26 THR B N 1
ATOM 2435 C CA . THR B 1 26 ? 14.062 -31.922 -9.742 1 92.06 26 THR B CA 1
ATOM 2436 C C . THR B 1 26 ? 13.836 -31 -8.547 1 92.06 26 THR B C 1
ATOM 2438 O O . THR B 1 26 ? 14.312 -29.875 -8.531 1 92.06 26 THR B O 1
ATOM 2441 N N . CYS B 1 27 ? 13.141 -31.516 -7.559 1 94.44 27 CYS B N 1
ATOM 2442 C CA . CYS B 1 27 ? 12.875 -30.703 -6.367 1 94.44 27 CYS B CA 1
ATOM 2443 C C . CYS B 1 27 ? 14.078 -30.703 -5.438 1 94.44 27 CYS B C 1
ATOM 2445 O O . CYS B 1 27 ? 14.086 -30 -4.426 1 94.44 27 CYS B O 1
ATOM 2447 N N . CYS B 1 28 ? 15.07 -31.438 -5.844 1 92.69 28 CYS B N 1
ATOM 2448 C CA . CYS B 1 28 ? 16.297 -31.469 -5.059 1 92.69 28 CYS B CA 1
ATOM 2449 C C . CYS B 1 28 ? 17.344 -30.531 -5.633 1 92.69 28 CYS B C 1
ATOM 2451 O O . CYS B 1 28 ? 18.516 -30.578 -5.238 1 92.69 28 CYS B O 1
ATOM 2453 N N . GLY B 1 29 ? 17.016 -29.766 -6.605 1 94.25 29 GLY B N 1
ATOM 2454 C CA . GLY B 1 29 ? 17.953 -28.875 -7.262 1 94.25 29 GLY B CA 1
ATOM 2455 C C . GLY B 1 29 ? 18.547 -27.828 -6.332 1 94.25 29 GLY B C 1
ATOM 2456 O O . GLY B 1 29 ? 18.094 -27.672 -5.195 1 94.25 29 GLY B O 1
ATOM 2457 N N . ARG B 1 30 ? 19.469 -27.062 -6.871 1 94.94 30 ARG B N 1
ATOM 2458 C CA . ARG B 1 30 ? 20.203 -26.109 -6.047 1 94.94 30 ARG B CA 1
ATOM 2459 C C . ARG B 1 30 ? 19.688 -24.688 -6.273 1 94.94 30 ARG B C 1
ATOM 2461 O O . ARG B 1 30 ? 20.109 -23.766 -5.574 1 94.94 30 ARG B O 1
ATOM 2468 N N . SER B 1 31 ? 18.828 -24.484 -7.23 1 96.44 31 SER B N 1
ATOM 2469 C CA . SER B 1 31 ? 18.266 -23.172 -7.512 1 96.44 31 SER B CA 1
ATOM 2470 C C . SER B 1 31 ? 16.75 -23.172 -7.297 1 96.44 31 SER B C 1
ATOM 2472 O O . SER B 1 31 ? 16 -22.719 -8.156 1 96.44 31 SER B O 1
ATOM 2474 N N . GLN B 1 32 ? 16.422 -23.734 -6.156 1 97.5 32 GLN B N 1
ATOM 2475 C CA . GLN B 1 32 ? 15.008 -23.922 -5.863 1 97.5 32 GLN B CA 1
ATOM 2476 C C . GLN B 1 32 ? 14.391 -22.641 -5.297 1 97.5 32 GLN B C 1
ATOM 2478 O O . GLN B 1 32 ? 15.102 -21.766 -4.797 1 97.5 32 GLN B O 1
ATOM 2483 N N . SER B 1 33 ? 13.109 -22.531 -5.5 1 98 33 SER B N 1
ATOM 2484 C CA . SER B 1 33 ? 12.266 -21.469 -4.965 1 98 33 SER B CA 1
ATOM 2485 C C . SER B 1 33 ? 11.188 -22.016 -4.039 1 98 33 SER B C 1
ATOM 2487 O O . SER B 1 33 ? 10.836 -23.203 -4.125 1 98 33 SER B O 1
ATOM 2489 N N . PRO B 1 34 ? 10.727 -21.219 -3.15 1 98.31 34 PRO B N 1
ATOM 2490 C CA . PRO B 1 34 ? 10.875 -19.766 -2.961 1 98.31 34 PRO B CA 1
ATOM 2491 C C . PRO B 1 34 ? 12.055 -19.406 -2.062 1 98.31 34 PRO B C 1
ATOM 2493 O O . PRO B 1 34 ? 12.57 -20.266 -1.344 1 98.31 34 PRO B O 1
ATOM 2496 N N . LEU B 1 35 ? 12.414 -18.156 -2.08 1 96.56 35 LEU B N 1
ATOM 2497 C CA . LEU B 1 35 ? 13.523 -17.656 -1.274 1 96.56 35 LEU B CA 1
ATOM 2498 C C . LEU B 1 35 ? 13.031 -16.672 -0.215 1 96.56 35 LEU B C 1
ATOM 2500 O O . LEU B 1 35 ? 11.922 -16.156 -0.314 1 96.56 35 LEU B O 1
ATOM 2504 N N . ASN B 1 36 ? 13.805 -16.562 0.8 1 95.44 36 ASN B N 1
ATOM 2505 C CA . ASN B 1 36 ? 13.789 -15.352 1.618 1 95.44 36 ASN B CA 1
ATOM 2506 C C . ASN B 1 36 ? 14.703 -14.273 1.04 1 95.44 36 ASN B C 1
ATOM 2508 O O . ASN B 1 36 ? 15.93 -14.406 1.079 1 95.44 36 ASN B O 1
ATOM 2512 N N . LEU B 1 37 ? 14.07 -13.266 0.533 1 91.62 37 LEU B N 1
ATOM 2513 C CA . LEU B 1 37 ? 14.836 -12.203 -0.102 1 91.62 37 LEU B CA 1
ATOM 2514 C C . LEU B 1 37 ? 15.352 -11.211 0.936 1 91.62 37 LEU B C 1
ATOM 2516 O O . LEU B 1 37 ? 14.625 -10.828 1.854 1 91.62 37 LEU B O 1
ATOM 2520 N N . ARG B 1 38 ? 16.578 -10.867 0.841 1 87.56 38 ARG B N 1
ATOM 2521 C CA . ARG B 1 38 ? 17.219 -10.008 1.836 1 87.56 38 ARG B CA 1
ATOM 2522 C C . ARG B 1 38 ? 17.938 -8.844 1.172 1 87.56 38 ARG B C 1
ATOM 2524 O O . ARG B 1 38 ? 18.547 -9 0.107 1 87.56 38 ARG B O 1
ATOM 2531 N N . PHE B 1 39 ? 17.812 -7.719 1.979 1 77.88 39 PHE B N 1
ATOM 2532 C CA . PHE B 1 39 ? 18.562 -6.535 1.571 1 77.88 39 PHE B CA 1
ATOM 2533 C C . PHE B 1 39 ? 20.016 -6.637 2.018 1 77.88 39 PHE B C 1
ATOM 2535 O O . PHE B 1 39 ? 20.297 -7.195 3.078 1 77.88 39 PHE B O 1
ATOM 2542 N N . GLY B 1 40 ? 21.109 -6.148 1.248 1 63.22 40 GLY B N 1
ATOM 2543 C CA . GLY B 1 40 ? 22.5 -6.043 1.661 1 63.22 40 GLY B CA 1
ATOM 2544 C C . GLY B 1 40 ? 23.328 -7.254 1.275 1 63.22 40 GLY B C 1
ATOM 2545 O O . GLY B 1 40 ? 24.562 -7.168 1.186 1 63.22 40 GLY B O 1
ATOM 2546 N N . LYS B 1 41 ? 22.75 -8.477 1.523 1 57.91 41 LYS B N 1
ATOM 2547 C CA . LYS B 1 41 ? 23.562 -9.633 1.157 1 57.91 41 LYS B CA 1
ATOM 2548 C C . LYS B 1 41 ? 23.766 -9.711 -0.353 1 57.91 41 LYS B C 1
ATOM 2550 O O . LYS B 1 41 ? 24.703 -10.352 -0.829 1 57.91 41 LYS B O 1
ATOM 2555 N N . HIS B 1 42 ? 22.891 -9.227 -0.978 1 56.09 42 HIS B N 1
ATOM 2556 C CA . HIS B 1 42 ? 22.906 -9.445 -2.42 1 56.09 42 HIS B CA 1
ATOM 2557 C C . HIS B 1 42 ? 23.312 -8.18 -3.166 1 56.09 42 HIS B C 1
ATOM 2559 O O . HIS B 1 42 ? 23.141 -7.066 -2.658 1 56.09 42 HIS B O 1
ATOM 2565 N N . ASP B 1 43 ? 24.25 -8.359 -4.094 1 51.75 43 ASP B N 1
ATOM 2566 C CA . ASP B 1 43 ? 24.641 -7.23 -4.93 1 51.75 43 ASP B CA 1
ATOM 2567 C C . ASP B 1 43 ? 23.422 -6.406 -5.348 1 51.75 43 ASP B C 1
ATOM 2569 O O . ASP B 1 43 ? 22.484 -6.934 -5.961 1 51.75 43 ASP B O 1
ATOM 2573 N N . VAL B 1 44 ? 22.969 -5.66 -4.516 1 49.56 44 VAL B N 1
ATOM 2574 C CA . VAL B 1 44 ? 21.969 -4.68 -4.918 1 49.56 44 VAL B CA 1
ATOM 2575 C C . VAL B 1 44 ? 22.469 -3.9 -6.133 1 49.56 44 VAL B C 1
ATOM 2577 O O . VAL B 1 44 ? 23.453 -3.17 -6.047 1 49.56 44 VAL B O 1
ATOM 2580 N N . THR B 1 45 ? 22.844 -4.512 -7.195 1 50.34 45 THR B N 1
ATOM 2581 C CA . THR B 1 45 ? 23.078 -3.549 -8.266 1 50.34 45 THR B CA 1
ATOM 2582 C C . THR B 1 45 ? 21.797 -2.779 -8.586 1 50.34 45 THR B C 1
ATOM 2584 O O . THR B 1 45 ? 20.781 -3.375 -8.969 1 50.34 45 THR B O 1
ATOM 2587 N N . LEU B 1 46 ? 21.469 -1.844 -7.742 1 48.62 46 LEU B N 1
ATOM 2588 C CA . LEU B 1 46 ? 20.422 -0.964 -8.266 1 48.62 46 LEU B CA 1
ATOM 2589 C C . LEU B 1 46 ? 20.531 -0.825 -9.781 1 48.62 46 LEU B C 1
ATOM 2591 O O . LEU B 1 46 ? 21.422 -0.124 -10.273 1 48.62 46 LEU B O 1
ATOM 2595 N N . LYS B 1 47 ? 20.969 -1.734 -10.586 1 49.91 47 LYS B N 1
ATOM 2596 C CA . LYS B 1 47 ? 21.156 -1.423 -12.008 1 49.91 47 LYS B CA 1
ATOM 2597 C C . LYS B 1 47 ? 19.938 -0.685 -12.562 1 49.91 47 LYS B C 1
ATOM 2599 O O . LYS B 1 47 ? 18.812 -1.17 -12.469 1 49.91 47 LYS B O 1
ATOM 2604 N N . GLN B 1 48 ? 19.922 0.557 -12.5 1 48.62 48 GLN B N 1
ATOM 2605 C CA . GLN B 1 48 ? 18.969 1.555 -12.984 1 48.62 48 GLN B CA 1
ATOM 2606 C C . GLN B 1 48 ? 18.312 1.106 -14.281 1 48.62 48 GLN B C 1
ATOM 2608 O O . GLN B 1 48 ? 17.109 1.285 -14.469 1 48.62 48 GLN B O 1
ATOM 2613 N N . ASN B 1 49 ? 19.125 0.766 -15.477 1 50.03 49 ASN B N 1
ATOM 2614 C CA . ASN B 1 49 ? 18.875 1.325 -16.797 1 50.03 49 ASN B CA 1
ATOM 2615 C C . ASN B 1 49 ? 17.891 0.459 -17.594 1 50.03 49 ASN B C 1
ATOM 2617 O O . ASN B 1 49 ? 17.672 0.698 -18.781 1 50.03 49 ASN B O 1
ATOM 2621 N N . GLU B 1 50 ? 17.438 -0.701 -17.109 1 67.25 50 GLU B N 1
ATOM 2622 C CA . GLU B 1 50 ? 16.516 -1.213 -18.125 1 67.25 50 GLU B CA 1
ATOM 2623 C C . GLU B 1 50 ? 15.078 -1.254 -17.578 1 67.25 50 GLU B C 1
ATOM 2625 O O . GLU B 1 50 ? 14.836 -1.788 -16.5 1 67.25 50 GLU B O 1
ATOM 2630 N N . ARG B 1 51 ? 14.234 -0.544 -18.266 1 81.81 51 ARG B N 1
ATOM 2631 C CA . ARG B 1 51 ? 12.828 -0.365 -17.906 1 81.81 51 ARG B CA 1
ATOM 2632 C C . ARG B 1 51 ? 12.062 -1.676 -18.031 1 81.81 51 ARG B C 1
ATOM 2634 O O . ARG B 1 51 ? 12.195 -2.385 -19.031 1 81.81 51 ARG B O 1
ATOM 2641 N N . PHE B 1 52 ? 11.516 -2.242 -16.953 1 91.06 52 PHE B N 1
ATOM 2642 C CA . PHE B 1 52 ? 10.547 -3.336 -16.984 1 91.06 52 PHE B CA 1
ATOM 2643 C C . PHE B 1 52 ? 9.312 -2.945 -17.781 1 91.06 52 PHE B C 1
ATOM 2645 O O . PHE B 1 52 ? 8.688 -1.922 -17.5 1 91.06 52 PHE B O 1
ATOM 2652 N N . SER B 1 53 ? 8.969 -3.797 -18.812 1 94.06 53 SER B N 1
ATOM 2653 C CA . SER B 1 53 ? 7.906 -3.412 -19.734 1 94.06 53 SER B CA 1
ATOM 2654 C C . SER B 1 53 ? 6.715 -4.359 -19.625 1 94.06 53 SER B C 1
ATOM 2656 O O . SER B 1 53 ? 6.887 -5.574 -19.531 1 94.06 53 SER B O 1
ATOM 2658 N N . PHE B 1 54 ? 5.578 -3.754 -19.609 1 97.44 54 PHE B N 1
ATOM 2659 C CA . PHE B 1 54 ? 4.297 -4.449 -19.641 1 97.44 54 PHE B CA 1
ATOM 2660 C C . PHE B 1 54 ? 3.559 -4.172 -20.953 1 97.44 54 PHE B C 1
ATOM 2662 O O . PHE B 1 54 ? 3.082 -3.055 -21.172 1 97.44 54 PHE B O 1
ATOM 2669 N N . ILE B 1 55 ? 3.457 -5.18 -21.734 1 96.62 55 ILE B N 1
ATOM 2670 C CA . ILE B 1 55 ? 2.832 -5.043 -23.047 1 96.62 55 ILE B CA 1
ATOM 2671 C C . ILE B 1 55 ? 1.399 -5.57 -23 1 96.62 55 ILE B C 1
ATOM 2673 O O . ILE B 1 55 ? 1.171 -6.727 -22.641 1 96.62 55 ILE B O 1
ATOM 2677 N N . LYS B 1 56 ? 0.414 -4.73 -23.281 1 96 56 LYS B N 1
ATOM 2678 C CA . LYS B 1 56 ? -1.006 -5.062 -23.344 1 96 56 LYS B CA 1
ATOM 2679 C C . LYS B 1 56 ? -1.539 -5.453 -21.969 1 96 56 LYS B C 1
ATOM 2681 O O . LYS B 1 56 ? -2.543 -6.16 -21.859 1 96 56 LYS B O 1
ATOM 2686 N N . TYR B 1 57 ? -0.888 -5.043 -20.938 1 97.38 57 TYR B N 1
ATOM 2687 C CA . TYR B 1 57 ? -1.334 -5.293 -19.562 1 97.38 57 TYR B CA 1
ATOM 2688 C C . TYR B 1 57 ? -2.562 -4.457 -19.234 1 97.38 57 TYR B C 1
ATOM 2690 O O . TYR B 1 57 ? -3.303 -4.777 -18.297 1 97.38 57 TYR B O 1
ATOM 2698 N N . ASN B 1 58 ? -2.74 -3.387 -20.016 1 96.12 58 ASN B N 1
ATOM 2699 C CA . ASN B 1 58 ? -3.873 -2.502 -19.766 1 96.12 58 ASN B CA 1
ATOM 2700 C C . ASN B 1 58 ? -5.066 -2.855 -20.641 1 96.12 58 ASN B C 1
ATOM 2702 O O . ASN B 1 58 ? -6.105 -2.197 -20.578 1 96.12 58 ASN B O 1
ATOM 2706 N N . VAL B 1 59 ? -4.926 -3.883 -21.422 1 94.94 59 VAL B N 1
ATOM 2707 C CA . VAL B 1 59 ? -6.02 -4.371 -22.266 1 94.94 59 VAL B CA 1
ATOM 2708 C C . VAL B 1 59 ? -6.82 -5.422 -21.5 1 94.94 59 VAL B C 1
ATOM 2710 O O . VAL B 1 59 ? -6.25 -6.309 -20.859 1 94.94 59 VAL B O 1
ATOM 2713 N N . PRO B 1 60 ? -8.164 -5.273 -21.547 1 94.06 60 PRO B N 1
ATOM 2714 C CA . PRO B 1 60 ? -8.969 -6.293 -20.875 1 94.06 60 PRO B CA 1
ATOM 2715 C C . PRO B 1 60 ? -8.695 -7.703 -21.391 1 94.06 60 PRO B C 1
ATOM 2717 O O . PRO B 1 60 ? -8.602 -7.914 -22.609 1 94.06 60 PRO B O 1
ATOM 2720 N N . LEU B 1 61 ? -8.586 -8.602 -20.453 1 93.81 61 LEU B N 1
ATOM 2721 C CA . LEU B 1 61 ? -8.422 -10 -20.844 1 93.81 61 LEU B CA 1
ATOM 2722 C C . LEU B 1 61 ? -9.703 -10.555 -21.453 1 93.81 61 LEU B C 1
ATOM 2724 O O . LEU B 1 61 ? -10.805 -10.133 -21.078 1 93.81 61 LEU B O 1
ATOM 2728 N N . GLU B 1 62 ? -9.438 -11.438 -22.328 1 90.88 62 GLU B N 1
ATOM 2729 C CA . GLU B 1 62 ? -10.578 -12.125 -22.922 1 90.88 62 GLU B CA 1
ATOM 2730 C C . GLU B 1 62 ? -10.633 -13.586 -22.484 1 90.88 62 GLU B C 1
ATOM 2732 O O . GLU B 1 62 ? -9.602 -14.211 -22.25 1 90.88 62 GLU B O 1
ATOM 2737 N N . SER B 1 63 ? -11.859 -14.148 -22.391 1 92 63 SER B N 1
ATOM 2738 C CA . SER B 1 63 ? -12.062 -15.562 -22.094 1 92 63 SER B CA 1
ATOM 2739 C C . SER B 1 63 ? -11.344 -15.977 -20.812 1 92 63 SER B C 1
ATOM 2741 O O . SER B 1 63 ? -10.555 -16.922 -20.812 1 92 63 SER B O 1
ATOM 2743 N N . VAL B 1 64 ? -11.672 -15.266 -19.797 1 95.12 64 VAL B N 1
ATOM 2744 C CA . VAL B 1 64 ? -11.031 -15.5 -18.5 1 95.12 64 VAL B CA 1
ATOM 2745 C C . VAL B 1 64 ? -11.781 -16.578 -17.734 1 95.12 64 VAL B C 1
ATOM 2747 O O . VAL B 1 64 ? -13 -16.5 -17.578 1 95.12 64 VAL B O 1
ATOM 2750 N N . THR B 1 65 ? -11.031 -17.594 -17.328 1 96.81 65 THR B N 1
ATOM 2751 C CA . THR B 1 65 ? -11.594 -18.672 -16.516 1 96.81 65 THR B CA 1
ATOM 2752 C C . THR B 1 65 ? -10.922 -18.703 -15.141 1 96.81 65 THR B C 1
ATOM 2754 O O . THR B 1 65 ? -9.703 -18.562 -15.039 1 96.81 65 THR B O 1
ATOM 2757 N N . LEU B 1 66 ? -11.734 -18.797 -14.117 1 98.44 66 LEU B N 1
ATOM 2758 C CA . LEU B 1 66 ? -11.273 -19.016 -12.75 1 98.44 66 LEU B CA 1
ATOM 2759 C C . LEU B 1 66 ? -11.602 -20.422 -12.273 1 98.44 66 LEU B C 1
ATOM 2761 O O . LEU B 1 66 ? -12.734 -20.875 -12.414 1 98.44 66 LEU B O 1
ATOM 2765 N N . GLN B 1 67 ? -10.57 -21.094 -11.727 1 98.5 67 GLN B N 1
ATOM 2766 C CA . GLN B 1 67 ? -10.75 -22.5 -11.367 1 98.5 67 GLN B CA 1
ATOM 2767 C C . GLN B 1 67 ? -10.094 -22.812 -10.023 1 98.5 67 GLN B C 1
ATOM 2769 O O . GLN B 1 67 ? -9 -22.312 -9.734 1 98.5 67 GLN B O 1
ATOM 2774 N N . ASN B 1 68 ? -10.766 -23.562 -9.203 1 98.56 68 ASN B N 1
ATOM 2775 C CA . ASN B 1 68 ? -10.156 -24.219 -8.055 1 98.56 68 ASN B CA 1
ATOM 2776 C C . ASN B 1 68 ? -9.469 -25.516 -8.461 1 98.56 68 ASN B C 1
ATOM 2778 O O . ASN B 1 68 ? -10.133 -26.5 -8.805 1 98.56 68 ASN B O 1
ATOM 2782 N N . THR B 1 69 ? -8.172 -25.562 -8.352 1 97.25 69 THR B N 1
ATOM 2783 C CA . THR B 1 69 ? -7.422 -26.719 -8.844 1 97.25 69 THR B CA 1
ATOM 2784 C C . THR B 1 69 ? -7.254 -27.766 -7.75 1 97.25 69 THR B C 1
ATOM 2786 O O . THR B 1 69 ? -6.699 -28.828 -7.992 1 97.25 69 THR B O 1
ATOM 2789 N N . GLY B 1 70 ? -7.707 -27.406 -6.598 1 96 70 GLY B N 1
ATOM 2790 C CA . GLY B 1 70 ? -7.438 -28.234 -5.441 1 96 70 GLY B CA 1
ATOM 2791 C C . GLY B 1 70 ? -6.191 -27.828 -4.684 1 96 70 GLY B C 1
ATOM 2792 O O . GLY B 1 70 ? -5.988 -28.25 -3.541 1 96 70 GLY B O 1
ATOM 2793 N N . HIS B 1 71 ? -5.363 -27.062 -5.312 1 95.62 71 HIS B N 1
ATOM 2794 C CA . HIS B 1 71 ? -4.137 -26.578 -4.688 1 95.62 71 HIS B CA 1
ATOM 2795 C C . HIS B 1 71 ? -4.133 -25.062 -4.586 1 95.62 71 HIS B C 1
ATOM 2797 O O . HIS B 1 71 ? -3.355 -24.484 -3.816 1 95.62 71 HIS B O 1
ATOM 2803 N N . THR B 1 72 ? -4.949 -24.453 -5.461 1 97.94 72 THR B N 1
ATOM 2804 C CA . THR B 1 72 ? -4.996 -23 -5.516 1 97.94 72 THR B CA 1
ATOM 2805 C C . THR B 1 72 ? -6.227 -22.531 -6.289 1 97.94 72 THR B C 1
ATOM 2807 O O . THR B 1 72 ? -7.016 -23.344 -6.77 1 97.94 72 THR B O 1
ATOM 2810 N N . ALA B 1 73 ? -6.48 -21.25 -6.25 1 98.5 73 ALA B N 1
ATOM 2811 C CA . ALA B 1 73 ? -7.348 -20.594 -7.219 1 98.5 73 ALA B CA 1
ATOM 2812 C C . ALA B 1 73 ? -6.543 -20.078 -8.414 1 98.5 73 ALA B C 1
ATOM 2814 O O . ALA B 1 73 ? -5.613 -19.281 -8.25 1 98.5 73 ALA B O 1
ATOM 2815 N N . MET B 1 74 ? -6.902 -20.516 -9.609 1 98.5 74 MET B N 1
ATOM 2816 C CA . MET B 1 74 ? -6.121 -20.203 -10.797 1 98.5 74 MET B CA 1
ATOM 2817 C C . MET B 1 74 ? -6.98 -19.5 -11.844 1 98.5 74 MET B C 1
ATOM 2819 O O . MET B 1 74 ? -8.086 -19.953 -12.148 1 98.5 74 MET B O 1
ATOM 2823 N N . LEU B 1 75 ? -6.512 -18.375 -12.273 1 97.94 75 LEU B N 1
ATOM 2824 C CA . LEU B 1 75 ? -7.109 -17.672 -13.398 1 97.94 75 LEU B CA 1
ATOM 2825 C C . LEU B 1 75 ? -6.312 -17.906 -14.672 1 97.94 75 LEU B C 1
ATOM 2827 O O . LEU B 1 75 ? -5.094 -17.703 -14.695 1 97.94 75 LEU B O 1
ATOM 2831 N N . SER B 1 76 ? -6.988 -18.312 -15.711 1 95.69 76 SER B N 1
ATOM 2832 C CA . SER B 1 76 ? -6.352 -18.562 -17 1 95.69 76 SER B CA 1
ATOM 2833 C C . SER B 1 76 ? -7.148 -17.938 -18.141 1 95.69 76 SER B C 1
ATOM 2835 O O . SER B 1 76 ? -8.305 -17.547 -17.953 1 95.69 76 SER B O 1
ATOM 2837 N N . ILE B 1 77 ? -6.418 -17.766 -19.172 1 92.62 77 ILE B N 1
ATOM 2838 C CA . ILE B 1 77 ? -7.066 -17.25 -20.375 1 92.62 77 ILE B CA 1
ATOM 2839 C C . ILE B 1 77 ? -7 -18.297 -21.484 1 92.62 77 ILE B C 1
ATOM 2841 O O . ILE B 1 77 ? -6.023 -19.047 -21.578 1 92.62 77 ILE B O 1
ATOM 2845 N N . THR B 1 78 ? -8.07 -18.375 -22.297 1 82.38 78 THR B N 1
ATOM 2846 C CA . THR B 1 78 ? -8.086 -19.359 -23.375 1 82.38 78 THR B CA 1
ATOM 2847 C C . THR B 1 78 ? -7.879 -18.672 -24.719 1 82.38 78 THR B C 1
ATOM 2849 O O . THR B 1 78 ? -7.395 -19.297 -25.672 1 82.38 78 THR B O 1
ATOM 2852 N N . ASN B 1 79 ? -8.336 -17.484 -24.797 1 75.12 79 ASN B N 1
ATOM 2853 C CA . ASN B 1 79 ? -8.117 -16.734 -26.031 1 75.12 79 ASN B CA 1
ATOM 2854 C C . ASN B 1 79 ? -6.805 -15.961 -25.984 1 75.12 79 ASN B C 1
ATOM 2856 O O . ASN B 1 79 ? -6.66 -15.023 -25.203 1 75.12 79 ASN B O 1
ATOM 2860 N N . LYS B 1 80 ? -5.922 -16.406 -26.812 1 70.5 80 LYS B N 1
ATOM 2861 C CA . LYS B 1 80 ? -4.598 -15.797 -26.766 1 70.5 80 LYS B CA 1
ATOM 2862 C C . LYS B 1 80 ? -4.41 -14.789 -27.891 1 70.5 80 LYS B C 1
ATOM 2864 O O . LYS B 1 80 ? -3.283 -14.383 -28.188 1 70.5 80 LYS B O 1
ATOM 2869 N N . THR B 1 81 ? -5.48 -14.406 -28.453 1 72.44 81 THR B N 1
ATOM 2870 C CA . THR B 1 81 ? -5.344 -13.383 -29.484 1 72.44 81 THR B CA 1
ATOM 2871 C C . THR B 1 81 ? -4.699 -12.125 -28.922 1 72.44 81 THR B C 1
ATOM 2873 O O . THR B 1 81 ? -3.826 -11.523 -29.547 1 72.44 81 THR B O 1
ATOM 2876 N N . ILE B 1 82 ? -5.078 -11.75 -27.828 1 76 82 ILE B N 1
ATOM 2877 C CA . ILE B 1 82 ? -4.43 -10.664 -27.094 1 76 82 ILE B CA 1
ATOM 2878 C C . ILE B 1 82 ? -3.75 -11.219 -25.844 1 76 82 ILE B C 1
ATOM 2880 O O . ILE B 1 82 ? -4.422 -11.664 -24.922 1 76 82 ILE B O 1
ATOM 2884 N N . SER B 1 83 ? -2.441 -11.383 -26.078 1 86.31 83 SER B N 1
ATOM 2885 C CA . SER B 1 83 ? -1.713 -11.984 -24.953 1 86.31 83 SER B CA 1
ATOM 2886 C C . SER B 1 83 ? -0.84 -10.945 -24.25 1 86.31 83 SER B C 1
ATOM 2888 O O . SER B 1 83 ? 0.115 -10.43 -24.844 1 86.31 83 SER B O 1
ATOM 2890 N N . PRO B 1 84 ? -1.128 -10.617 -23.031 1 96.12 84 PRO B N 1
ATOM 2891 C CA . PRO B 1 84 ? -0.216 -9.75 -22.281 1 96.12 84 PRO B CA 1
ATOM 2892 C C . PRO B 1 84 ? 1.199 -10.32 -22.203 1 96.12 84 PRO B C 1
ATOM 2894 O O . PRO B 1 84 ? 1.379 -11.539 -22.156 1 96.12 84 PRO B O 1
ATOM 2897 N N . LYS B 1 85 ? 2.143 -9.414 -22.312 1 97.56 85 LYS B N 1
ATOM 2898 C CA . LYS B 1 85 ? 3.539 -9.836 -22.297 1 97.56 85 LYS B CA 1
ATOM 2899 C C . LYS B 1 85 ? 4.363 -8.969 -21.344 1 97.56 85 LYS B C 1
ATOM 2901 O O . LYS B 1 85 ? 3.941 -7.875 -20.969 1 97.56 85 LYS B O 1
ATOM 2906 N N . ILE B 1 86 ? 5.504 -9.484 -20.953 1 98 86 ILE B N 1
ATOM 2907 C CA . ILE B 1 86 ? 6.473 -8.719 -20.172 1 98 86 ILE B CA 1
ATOM 2908 C C . ILE B 1 86 ? 7.855 -8.844 -20.797 1 98 86 ILE B C 1
ATOM 2910 O O . ILE B 1 86 ? 8.148 -9.82 -21.484 1 98 86 ILE B O 1
ATOM 2914 N N . SER B 1 87 ? 8.648 -7.863 -20.609 1 95.56 87 SER B N 1
ATOM 2915 C CA . SER B 1 87 ? 10.031 -7.809 -21.078 1 95.56 87 SER B CA 1
ATOM 2916 C C . SER B 1 87 ? 10.82 -6.746 -20.328 1 95.56 87 SER B C 1
ATOM 2918 O O . SER B 1 87 ? 10.258 -6.004 -19.516 1 95.56 87 SER B O 1
ATOM 2920 N N . GLY B 1 88 ? 12.117 -6.871 -20.516 1 91 88 GLY B N 1
ATOM 2921 C CA . GLY B 1 88 ? 12.969 -5.852 -19.906 1 91 88 GLY B CA 1
ATOM 2922 C C . GLY B 1 88 ? 13.258 -6.113 -18.438 1 91 88 GLY B C 1
ATOM 2923 O O . GLY B 1 88 ? 12.961 -7.191 -17.922 1 91 88 GLY B O 1
ATOM 2924 N N . GLY B 1 89 ? 13.992 -5.207 -17.812 1 87.81 89 GLY B N 1
ATOM 2925 C CA . GLY B 1 89 ? 14.398 -5.375 -16.422 1 87.81 89 GLY B CA 1
ATOM 2926 C C . GLY B 1 89 ? 15.281 -6.586 -16.203 1 87.81 89 GLY B C 1
ATOM 2927 O O . GLY B 1 89 ? 15.094 -7.336 -15.242 1 87.81 89 GLY B O 1
ATOM 2928 N N . ARG B 1 90 ? 16.016 -6.977 -17.203 1 85.62 90 ARG B N 1
ATOM 2929 C CA . ARG B 1 90 ? 16.969 -8.07 -17.188 1 85.62 90 ARG B CA 1
ATOM 2930 C C . ARG B 1 90 ? 16.328 -9.383 -17.641 1 85.62 90 ARG B C 1
ATOM 2932 O O . ARG B 1 90 ? 16.906 -10.453 -17.484 1 85.62 90 ARG B O 1
ATOM 2939 N N . LEU B 1 91 ? 15.109 -9.242 -18.031 1 92.19 91 LEU B N 1
ATOM 2940 C CA . LEU B 1 91 ? 14.594 -10.352 -18.828 1 92.19 91 LEU B CA 1
ATOM 2941 C C . LEU B 1 91 ? 15.227 -10.367 -20.203 1 92.19 91 LEU B C 1
ATOM 2943 O O . LEU B 1 91 ? 15.219 -9.352 -20.906 1 92.19 91 LEU B O 1
ATOM 2947 N N . ASN B 1 92 ? 15.75 -11.43 -20.562 1 87.56 92 ASN B N 1
ATOM 2948 C CA . ASN B 1 92 ? 16.469 -11.523 -21.828 1 87.56 92 ASN B CA 1
ATOM 2949 C C . ASN B 1 92 ? 15.523 -11.852 -22.984 1 87.56 92 ASN B C 1
ATOM 2951 O O . ASN B 1 92 ? 15.945 -11.906 -24.141 1 87.56 92 ASN B O 1
ATOM 2955 N N . LYS B 1 93 ? 14.32 -12.07 -22.688 1 95.62 93 LYS B N 1
ATOM 2956 C CA . LYS B 1 93 ? 13.305 -12.477 -23.641 1 95.62 93 LYS B CA 1
ATOM 2957 C C . LYS B 1 93 ? 11.969 -11.781 -23.375 1 95.62 93 LYS B C 1
ATOM 2959 O O . LYS B 1 93 ? 11.859 -11.008 -22.422 1 95.62 93 LYS B O 1
ATOM 2964 N N . THR B 1 94 ? 11.148 -11.961 -24.328 1 97.56 94 THR B N 1
ATOM 2965 C CA . THR B 1 94 ? 9.75 -11.594 -24.109 1 97.56 94 THR B CA 1
ATOM 2966 C C . THR B 1 94 ? 8.938 -12.805 -23.672 1 97.56 94 THR B C 1
ATOM 2968 O O . THR B 1 94 ? 9.117 -13.906 -24.188 1 97.56 94 THR B O 1
ATOM 2971 N N . TYR B 1 95 ? 8.125 -12.578 -22.75 1 98.06 95 TYR B N 1
ATOM 2972 C CA . TYR B 1 95 ? 7.352 -13.656 -22.156 1 98.06 95 TYR B CA 1
ATOM 2973 C C . TYR B 1 95 ? 5.855 -13.391 -22.281 1 98.06 95 TYR B C 1
ATOM 2975 O O . TYR B 1 95 ? 5.398 -12.266 -22.078 1 98.06 95 TYR B O 1
ATOM 2983 N N . VAL B 1 96 ? 5.078 -14.383 -22.547 1 97.06 96 VAL B N 1
ATOM 2984 C CA . VAL B 1 96 ? 3.641 -14.242 -22.75 1 97.06 96 VAL B CA 1
ATOM 2985 C C . VAL B 1 96 ? 2.883 -14.781 -21.547 1 97.06 96 VAL B C 1
ATOM 2987 O O . VAL B 1 96 ? 3.236 -15.828 -20.984 1 97.06 96 VAL B O 1
ATOM 2990 N N . PHE B 1 97 ? 1.878 -14.039 -21.203 1 97.38 97 PHE B N 1
ATOM 2991 C CA . PHE B 1 97 ? 1.085 -14.391 -20.031 1 97.38 97 PHE B CA 1
ATOM 2992 C C . PHE B 1 97 ? 0.321 -15.688 -20.266 1 97.38 97 PHE B C 1
ATOM 2994 O O . PHE B 1 97 ? -0.23 -15.898 -21.344 1 97.38 97 PHE B O 1
ATOM 3001 N N . GLU B 1 98 ? 0.301 -16.5 -19.188 1 96.38 98 GLU B N 1
ATOM 3002 C CA . GLU B 1 98 ? -0.427 -17.766 -19.25 1 96.38 98 GLU B CA 1
ATOM 3003 C C . GLU B 1 98 ? -1.546 -17.828 -18.219 1 96.38 98 GLU B C 1
ATOM 3005 O O . GLU B 1 98 ? -2.693 -18.125 -18.547 1 96.38 98 GLU B O 1
ATOM 3010 N N . ALA B 1 99 ? -1.218 -17.562 -17 1 96.81 99 ALA B N 1
ATOM 3011 C CA . ALA B 1 99 ? -2.156 -17.719 -15.898 1 96.81 99 ALA B CA 1
ATOM 3012 C C . ALA B 1 99 ? -1.675 -16.969 -14.656 1 96.81 99 ALA B C 1
ATOM 3014 O O . ALA B 1 99 ? -0.517 -16.562 -14.586 1 96.81 99 ALA B O 1
ATOM 3015 N N . LEU B 1 100 ? -2.529 -16.781 -13.742 1 98.31 100 LEU B N 1
ATOM 3016 C CA . LEU B 1 100 ? -2.123 -16.344 -12.406 1 98.31 100 LEU B CA 1
ATOM 3017 C C . LEU B 1 100 ? -2.783 -17.203 -11.336 1 98.31 100 LEU B C 1
ATOM 3019 O O . LEU B 1 100 ? -3.834 -17.797 -11.57 1 98.31 100 LEU B O 1
ATOM 3023 N N . HIS B 1 101 ? -2.174 -17.344 -10.266 1 98.75 101 HIS B N 1
ATOM 3024 C CA . HIS B 1 101 ? -2.709 -18.109 -9.141 1 98.75 101 HIS B CA 1
ATOM 3025 C C . HIS B 1 101 ? -2.236 -17.531 -7.809 1 98.75 101 HIS B C 1
ATOM 3027 O O . HIS B 1 101 ? -1.428 -16.594 -7.785 1 98.75 101 HIS B O 1
ATOM 3033 N N . PHE B 1 102 ? -2.756 -18.141 -6.719 1 98.81 102 PHE B N 1
ATOM 3034 C CA . PHE B 1 102 ? -2.59 -17.5 -5.422 1 98.81 102 PHE B CA 1
ATOM 3035 C C . PHE B 1 102 ? -2.059 -18.484 -4.391 1 98.81 102 PHE B C 1
ATOM 3037 O O . PHE B 1 102 ? -2.303 -19.688 -4.496 1 98.81 102 PHE B O 1
ATOM 3044 N N . HIS B 1 103 ? -1.354 -17.953 -3.484 1 98.75 103 HIS B N 1
ATOM 3045 C CA . HIS B 1 103 ? -0.942 -18.609 -2.248 1 98.75 103 HIS B CA 1
ATOM 3046 C C . HIS B 1 103 ? -1.393 -17.812 -1.026 1 98.75 103 HIS B C 1
ATOM 3048 O O . HIS B 1 103 ? -1.272 -16.594 -1.001 1 98.75 103 HIS B O 1
ATOM 3054 N N . TRP B 1 104 ? -1.953 -18.516 -0.042 1 98.5 104 TRP B N 1
ATOM 3055 C CA . TRP B 1 104 ? -2.453 -17.797 1.127 1 98.5 104 TRP B CA 1
ATOM 3056 C C . TRP B 1 104 ? -2.344 -18.656 2.381 1 98.5 104 TRP B C 1
ATOM 3058 O O . TRP B 1 104 ? -2.137 -19.875 2.295 1 98.5 104 TRP B O 1
ATOM 3068 N N . GLY B 1 105 ? -2.355 -18.016 3.504 1 97.31 105 GLY B N 1
ATOM 3069 C CA . GLY B 1 105 ? -2.27 -18.703 4.781 1 97.31 105 GLY B CA 1
ATOM 3070 C C . GLY B 1 105 ? -3.59 -18.75 5.523 1 97.31 105 GLY B C 1
ATOM 3071 O O . GLY B 1 105 ? -4.555 -18.094 5.133 1 97.31 105 GLY B O 1
ATOM 3072 N N . SER B 1 106 ? -3.6 -19.547 6.562 1 95.69 106 SER B N 1
ATOM 3073 C CA . SER B 1 106 ? -4.758 -19.641 7.445 1 95.69 106 SER B CA 1
ATOM 3074 C C . SER B 1 106 ? -4.809 -18.469 8.43 1 95.69 106 SER B C 1
ATOM 3076 O O . SER B 1 106 ? -5.816 -18.266 9.102 1 95.69 106 SER B O 1
ATOM 3078 N N . SER B 1 107 ? -3.73 -17.734 8.414 1 94.31 107 SER B N 1
ATOM 3079 C CA . SER B 1 107 ? -3.678 -16.562 9.297 1 94.31 107 SER B CA 1
ATOM 3080 C C . SER B 1 107 ? -3.369 -15.297 8.523 1 94.31 107 SER B C 1
ATOM 3082 O O . SER B 1 107 ? -3.133 -15.344 7.312 1 94.31 107 SER B O 1
ATOM 3084 N N . ASP B 1 108 ? -3.389 -14.219 9.281 1 94.5 108 ASP B N 1
ATOM 3085 C CA . ASP B 1 108 ? -3.23 -12.914 8.641 1 94.5 108 ASP B CA 1
ATOM 3086 C C . ASP B 1 108 ? -1.758 -12.523 8.555 1 94.5 108 ASP B C 1
ATOM 3088 O O . ASP B 1 108 ? -1.429 -11.43 8.094 1 94.5 108 ASP B O 1
ATOM 3092 N N . VAL B 1 109 ? -0.833 -13.391 8.922 1 91.88 109 VAL B N 1
ATOM 3093 C CA . VAL B 1 109 ? 0.56 -12.961 8.977 1 91.88 109 VAL B CA 1
ATOM 3094 C C . VAL B 1 109 ? 1.427 -13.898 8.141 1 91.88 109 VAL B C 1
ATOM 3096 O O . VAL B 1 109 ? 2.594 -13.602 7.871 1 91.88 109 VAL B O 1
ATOM 3099 N N . VAL B 1 110 ? 0.857 -15.031 7.77 1 95.06 110 VAL B N 1
ATOM 3100 C CA . VAL B 1 110 ? 1.606 -15.992 6.969 1 95.06 110 VAL B CA 1
ATOM 3101 C C . VAL B 1 110 ? 0.745 -16.484 5.805 1 95.06 110 VAL B C 1
ATOM 3103 O O . VAL B 1 110 ? -0.433 -16.797 5.988 1 95.06 110 VAL B O 1
ATOM 3106 N N . GLY B 1 111 ? 1.354 -16.578 4.703 1 97.44 111 GLY B N 1
ATOM 3107 C CA . GLY B 1 111 ? 0.626 -17.125 3.568 1 97.44 111 GLY B CA 1
ATOM 3108 C C . GLY B 1 111 ? 1.415 -17.062 2.273 1 97.44 111 GLY B C 1
ATOM 3109 O O . GLY B 1 111 ? 1.224 -17.906 1.392 1 97.44 111 GLY B O 1
ATOM 3110 N N . SER B 1 112 ? 2.311 -16.125 2.141 1 98.31 112 SER B N 1
ATOM 3111 C CA . SER B 1 112 ? 3.125 -15.977 0.938 1 98.31 112 SER B CA 1
ATOM 3112 C C . SER B 1 112 ? 4.172 -17.078 0.844 1 98.31 112 SER B C 1
ATOM 3114 O O . SER B 1 112 ? 4.617 -17.609 1.864 1 98.31 112 SER B O 1
ATOM 3116 N N . GLU B 1 113 ? 4.527 -17.406 -0.328 1 98.12 113 GLU B N 1
ATOM 3117 C CA . GLU B 1 113 ? 5.633 -18.328 -0.552 1 98.12 113 GLU B CA 1
ATOM 3118 C C . GLU B 1 113 ? 6.977 -17.672 -0.247 1 98.12 113 GLU B C 1
ATOM 3120 O O . GLU B 1 113 ? 7.75 -18.172 0.569 1 98.12 113 GLU B O 1
ATOM 3125 N N . HIS B 1 114 ? 7.18 -16.594 -0.818 1 98.31 114 HIS B N 1
ATOM 3126 C CA . HIS B 1 114 ? 8.43 -15.875 -0.62 1 98.31 114 HIS B CA 1
ATOM 3127 C C . HIS B 1 114 ? 8.391 -15.047 0.661 1 98.31 114 HIS B C 1
ATOM 3129 O O . HIS B 1 114 ? 7.316 -14.781 1.202 1 98.31 114 HIS B O 1
ATOM 3135 N N . GLU B 1 115 ? 9.555 -14.766 1.13 1 96.88 115 GLU B N 1
ATOM 3136 C CA . GLU B 1 115 ? 9.758 -13.844 2.242 1 96.88 115 GLU B CA 1
ATOM 3137 C C . GLU B 1 115 ? 10.656 -12.68 1.839 1 96.88 115 GLU B C 1
ATOM 3139 O O . GLU B 1 115 ? 11.516 -12.828 0.967 1 96.88 115 GLU B O 1
ATOM 3144 N N . ILE B 1 116 ? 10.406 -11.578 2.404 1 94.06 116 ILE B N 1
ATOM 3145 C CA . ILE B 1 116 ? 11.352 -10.469 2.344 1 94.06 116 ILE B CA 1
ATOM 3146 C C . ILE B 1 116 ? 11.867 -10.148 3.746 1 94.06 116 ILE B C 1
ATOM 3148 O O . ILE B 1 116 ? 11.086 -9.773 4.629 1 94.06 116 ILE B O 1
ATOM 3152 N N . GLU B 1 117 ? 13.102 -10.305 3.967 1 92.75 117 GLU B N 1
ATOM 3153 C CA . GLU B 1 117 ? 13.734 -10.07 5.262 1 92.75 117 GLU B CA 1
ATOM 3154 C C . GLU B 1 117 ? 13.055 -10.883 6.363 1 92.75 117 GLU B C 1
ATOM 3156 O O . GLU B 1 117 ? 12.781 -10.359 7.441 1 92.75 117 GLU B O 1
ATOM 3161 N N . GLY B 1 118 ? 12.672 -12.039 5.996 1 94.75 118 GLY B N 1
ATOM 3162 C CA . GLY B 1 118 ? 12.07 -12.938 6.965 1 94.75 118 GLY B CA 1
ATOM 3163 C C . GLY B 1 118 ? 10.586 -12.703 7.16 1 94.75 118 GLY B C 1
ATOM 3164 O O . GLY B 1 118 ? 9.922 -13.469 7.859 1 94.75 118 GLY B O 1
ATOM 3165 N N . ARG B 1 119 ? 10.102 -11.68 6.578 1 94.69 119 ARG B N 1
ATOM 3166 C CA . ARG B 1 119 ? 8.688 -11.359 6.707 1 94.69 119 ARG B CA 1
ATOM 3167 C C . ARG B 1 119 ? 7.863 -12.094 5.656 1 94.69 119 ARG B C 1
ATOM 3169 O O . ARG B 1 119 ? 8.203 -12.086 4.473 1 94.69 119 ARG B O 1
ATOM 3176 N N . ARG B 1 120 ? 6.738 -12.711 6.105 1 96.38 120 ARG B N 1
ATOM 3177 C CA . ARG B 1 120 ? 5.746 -13.32 5.223 1 96.38 120 ARG B CA 1
ATOM 3178 C C . ARG B 1 120 ? 4.52 -12.43 5.082 1 96.38 120 ARG B C 1
ATOM 3180 O O . ARG B 1 120 ? 4.348 -11.477 5.848 1 96.38 120 ARG B O 1
ATOM 3187 N N . TYR B 1 121 ? 3.773 -12.711 4.141 1 97.38 121 TYR B N 1
ATOM 3188 C CA . TYR B 1 121 ? 2.531 -12.008 3.855 1 97.38 121 TYR B CA 1
ATOM 3189 C C . TYR B 1 121 ? 1.349 -12.969 3.838 1 97.38 121 TYR B C 1
ATOM 3191 O O . TYR B 1 121 ? 1.521 -14.164 3.607 1 97.38 121 TYR B O 1
ATOM 3199 N N . PRO B 1 122 ? 0.164 -12.461 4.055 1 98.25 122 PRO B N 1
ATOM 3200 C CA . PRO B 1 122 ? -0.996 -13.359 4.094 1 98.25 122 PRO B CA 1
ATOM 3201 C C . PRO B 1 122 ? -1.365 -13.906 2.715 1 98.25 122 PRO B C 1
ATOM 3203 O O . PRO B 1 122 ? -2.051 -14.922 2.615 1 98.25 122 PRO B O 1
ATOM 3206 N N . LEU B 1 123 ? -0.956 -13.266 1.707 1 98.75 123 LEU B N 1
ATOM 3207 C CA . LEU B 1 123 ? -1.363 -13.609 0.35 1 98.75 123 LEU B CA 1
ATOM 3208 C C . LEU B 1 123 ? -0.269 -13.258 -0.652 1 98.75 123 LEU B C 1
ATOM 3210 O O . LEU B 1 123 ? 0.363 -12.203 -0.545 1 98.75 123 LEU B O 1
ATOM 3214 N N . GLU B 1 124 ? 0.007 -14.117 -1.585 1 98.81 124 GLU B N 1
ATOM 3215 C CA . GLU B 1 124 ? 0.922 -13.914 -2.705 1 98.81 124 GLU B CA 1
ATOM 3216 C C . GLU B 1 124 ? 0.285 -14.352 -4.023 1 98.81 124 GLU B C 1
ATOM 3218 O O . GLU B 1 124 ? -0.352 -15.398 -4.094 1 98.81 124 GLU B O 1
ATOM 3223 N N . MET B 1 125 ? 0.369 -13.5 -4.992 1 98.88 125 MET B N 1
ATOM 3224 C CA . MET B 1 125 ? -0.137 -13.789 -6.328 1 98.88 125 MET B CA 1
ATOM 3225 C C . MET B 1 125 ? 1.011 -14.008 -7.309 1 98.88 125 MET B C 1
ATOM 3227 O O . MET B 1 125 ? 1.995 -13.266 -7.293 1 98.88 125 MET B O 1
ATOM 3231 N N . HIS B 1 126 ? 0.913 -15.039 -8.07 1 98.94 126 HIS B N 1
ATOM 3232 C CA . HIS B 1 126 ? 1.879 -15.32 -9.133 1 98.94 126 HIS B CA 1
ATOM 3233 C C . HIS B 1 126 ? 1.261 -15.117 -10.508 1 98.94 126 HIS B C 1
ATOM 3235 O O . HIS B 1 126 ? 0.197 -15.664 -10.805 1 98.94 126 HIS B O 1
ATOM 3241 N N . LEU B 1 127 ? 1.865 -14.289 -11.289 1 98.75 127 LEU B N 1
ATOM 3242 C CA . LEU B 1 127 ? 1.566 -14.227 -12.719 1 98.75 127 LEU B CA 1
ATOM 3243 C C . LEU B 1 127 ? 2.605 -15 -13.523 1 98.75 127 LEU B C 1
ATOM 3245 O O . LEU B 1 127 ? 3.779 -14.617 -13.562 1 98.75 127 LEU B O 1
ATOM 3249 N N . VAL B 1 128 ? 2.16 -16.016 -14.18 1 98.62 128 VAL B N 1
ATOM 3250 C CA . VAL B 1 128 ? 3.059 -16.938 -14.867 1 98.62 128 VAL B CA 1
ATOM 3251 C C . VAL B 1 128 ? 3.105 -16.594 -16.359 1 98.62 128 VAL B C 1
ATOM 3253 O O . VAL B 1 128 ? 2.062 -16.453 -17 1 98.62 128 VAL B O 1
ATOM 3256 N N . HIS B 1 129 ? 4.316 -16.438 -16.844 1 98.44 129 HIS B N 1
ATOM 3257 C CA . HIS B 1 129 ? 4.586 -16.219 -18.266 1 98.44 129 HIS B CA 1
ATOM 3258 C C . HIS B 1 129 ? 5.57 -17.25 -18.797 1 98.44 129 HIS B C 1
ATOM 3260 O O . HIS B 1 129 ? 6.426 -17.75 -18.062 1 98.44 129 HIS B O 1
ATOM 3266 N N . TYR B 1 130 ? 5.453 -17.578 -20 1 97.88 130 TYR B N 1
ATOM 3267 C CA . TYR B 1 130 ? 6.465 -18.406 -20.641 1 97.88 130 TYR B CA 1
ATOM 3268 C C . TYR B 1 130 ? 7.07 -17.703 -21.844 1 97.88 130 TYR B C 1
ATOM 3270 O O . TYR B 1 130 ? 6.43 -16.844 -22.453 1 97.88 130 TYR B O 1
ATOM 3278 N N . SER B 1 131 ? 8.297 -18.016 -22.141 1 98.38 131 SER B N 1
ATOM 3279 C CA . SER B 1 131 ? 9.031 -17.391 -23.219 1 98.38 131 SER B CA 1
ATOM 3280 C C . SER B 1 131 ? 8.312 -17.578 -24.562 1 98.38 131 SER B C 1
ATOM 3282 O O . SER B 1 131 ? 7.836 -18.672 -24.859 1 98.38 131 SER B O 1
ATOM 3284 N N . GLU B 1 132 ? 8.328 -16.562 -25.281 1 96.44 132 GLU B N 1
ATOM 3285 C CA . GLU B 1 132 ? 7.684 -16.594 -26.594 1 96.44 132 GLU B CA 1
ATOM 3286 C C . GLU B 1 132 ? 8.422 -17.547 -27.547 1 96.44 132 GLU B C 1
ATOM 3288 O O . GLU B 1 132 ? 7.926 -17.859 -28.625 1 96.44 132 GLU B O 1
ATOM 3293 N N . GLU B 1 133 ? 9.523 -17.969 -27.156 1 97.31 133 GLU B N 1
ATOM 3294 C CA . GLU B 1 133 ? 10.281 -18.938 -27.953 1 97.31 133 GLU B CA 1
ATOM 3295 C C . GLU B 1 133 ? 9.57 -20.281 -27.984 1 97.31 133 GLU B C 1
ATOM 3297 O O . GLU B 1 133 ? 9.859 -21.125 -28.859 1 97.31 133 GLU B O 1
ATOM 3302 N N . PHE B 1 134 ? 8.742 -20.484 -27.094 1 97.12 134 PHE B N 1
ATOM 3303 C CA . PHE B 1 134 ? 8 -21.734 -27.031 1 97.12 134 PHE B CA 1
ATOM 3304 C C . PHE B 1 134 ? 6.543 -21.531 -27.422 1 97.12 134 PHE B C 1
ATOM 3306 O O . PHE B 1 134 ? 6.02 -20.406 -27.328 1 97.12 134 PHE B O 1
ATOM 3313 N N . SER B 1 135 ? 5.922 -22.594 -27.812 1 94.56 135 SER B N 1
ATOM 3314 C CA . SER B 1 135 ? 4.543 -22.484 -28.281 1 94.56 135 SER B CA 1
ATOM 3315 C C . SER B 1 135 ? 3.553 -22.688 -27.141 1 94.56 135 SER B C 1
ATOM 3317 O O . SER B 1 135 ? 2.363 -22.406 -27.297 1 94.56 135 SER B O 1
ATOM 3319 N N . SER B 1 136 ? 4.109 -23.172 -26.062 1 94.75 136 SER B N 1
ATOM 3320 C CA . SER B 1 136 ? 3.24 -23.406 -24.906 1 94.75 136 SER B CA 1
ATOM 3321 C C . SER B 1 136 ? 4.039 -23.453 -23.609 1 94.75 136 SER B C 1
ATOM 3323 O O . SER B 1 136 ? 5.254 -23.656 -23.641 1 94.75 136 SER B O 1
ATOM 3325 N N . LEU B 1 137 ? 3.309 -23.281 -22.531 1 95.81 137 LEU B N 1
ATOM 3326 C CA . LEU B 1 137 ? 3.898 -23.406 -21.203 1 95.81 137 LEU B CA 1
ATOM 3327 C C . LEU B 1 137 ? 4.527 -24.781 -21.016 1 95.81 137 LEU B C 1
ATOM 3329 O O . LEU B 1 137 ? 5.637 -24.891 -20.484 1 95.81 137 LEU B O 1
ATOM 3333 N N . ALA B 1 138 ? 3.803 -25.781 -21.438 1 96.06 138 ALA B N 1
ATOM 3334 C CA . ALA B 1 138 ? 4.273 -27.156 -21.266 1 96.06 138 ALA B CA 1
ATOM 3335 C C . ALA B 1 138 ? 5.605 -27.375 -21.969 1 96.06 138 ALA B C 1
ATOM 3337 O O . ALA B 1 138 ? 6.531 -27.953 -21.406 1 96.06 138 ALA B O 1
ATOM 3338 N N . LEU B 1 139 ? 5.707 -26.875 -23.125 1 97.62 139 LEU B N 1
ATOM 3339 C CA . LEU B 1 139 ? 6.938 -27.031 -23.891 1 97.62 139 LEU B CA 1
ATOM 3340 C C . LEU B 1 139 ? 8.07 -26.219 -23.281 1 97.62 139 LEU B C 1
ATOM 3342 O O . LEU B 1 139 ? 9.227 -26.625 -23.328 1 97.62 139 LEU B O 1
ATOM 3346 N N . ALA B 1 140 ? 7.715 -25.062 -22.781 1 98.12 140 ALA B N 1
ATOM 3347 C CA . ALA B 1 140 ? 8.711 -24.266 -22.094 1 98.12 140 ALA B CA 1
ATOM 3348 C C . ALA B 1 140 ? 9.297 -25.016 -20.891 1 98.12 140 ALA B C 1
ATOM 3350 O O . ALA B 1 140 ? 10.523 -25.109 -20.75 1 98.12 140 ALA B O 1
ATOM 3351 N N . ILE B 1 141 ? 8.477 -25.578 -20.078 1 97.56 141 ILE B N 1
ATOM 3352 C CA . ILE B 1 141 ? 8.914 -26.297 -18.891 1 97.56 141 ILE B CA 1
ATOM 3353 C C . ILE B 1 141 ? 9.758 -27.5 -19.297 1 97.56 141 ILE B C 1
ATOM 3355 O O . ILE B 1 141 ? 10.828 -27.75 -18.734 1 97.56 141 ILE B O 1
ATOM 3359 N N . ASP B 1 142 ? 9.336 -28.188 -20.344 1 96.44 142 ASP B N 1
ATOM 3360 C CA . ASP B 1 142 ? 10.008 -29.391 -20.812 1 96.44 142 ASP B CA 1
ATOM 3361 C C . ASP B 1 142 ? 11.398 -29.062 -21.359 1 96.44 142 ASP B C 1
ATOM 3363 O O . ASP B 1 142 ? 12.281 -29.938 -21.375 1 96.44 142 ASP B O 1
ATOM 3367 N N . SER B 1 143 ? 11.586 -27.875 -21.766 1 97.31 143 SER B N 1
ATOM 3368 C CA . SER B 1 143 ? 12.883 -27.469 -22.328 1 97.31 143 SER B CA 1
ATOM 3369 C C . SER B 1 143 ? 13.969 -27.484 -21.25 1 97.31 143 SER B C 1
ATOM 3371 O O . SER B 1 143 ? 15.156 -27.547 -21.562 1 97.31 143 SER B O 1
ATOM 3373 N N . ASN B 1 144 ? 13.57 -27.281 -20.016 1 96.38 144 ASN B N 1
ATOM 3374 C CA . ASN B 1 144 ? 14.445 -27.188 -18.859 1 96.38 144 ASN B CA 1
ATOM 3375 C C . ASN B 1 144 ? 15.43 -26.031 -18.969 1 96.38 144 ASN B C 1
ATOM 3377 O O . ASN B 1 144 ? 16.438 -25.984 -18.266 1 96.38 144 ASN B O 1
ATOM 3381 N N . ALA B 1 145 ? 15.078 -25.109 -19.875 1 97.19 145 ALA B N 1
ATOM 3382 C CA . ALA B 1 145 ? 15.875 -23.875 -19.938 1 97.19 145 ALA B CA 1
ATOM 3383 C C . ALA B 1 145 ? 15.664 -23.031 -18.688 1 97.19 145 ALA B C 1
ATOM 3385 O O . ALA B 1 145 ? 14.531 -22.859 -18.219 1 97.19 145 ALA B O 1
ATOM 3386 N N . THR B 1 146 ? 16.75 -22.469 -18.188 1 95.94 146 THR B N 1
ATOM 3387 C CA . THR B 1 146 ? 16.703 -21.781 -16.906 1 95.94 146 THR B CA 1
ATOM 3388 C C . THR B 1 146 ? 15.859 -20.516 -17 1 95.94 146 THR B C 1
ATOM 3390 O O . THR B 1 146 ? 15.414 -19.984 -15.992 1 95.94 146 THR B O 1
ATOM 3393 N N . ASP B 1 147 ? 15.648 -19.984 -18.203 1 97.25 147 ASP B N 1
ATOM 3394 C CA . ASP B 1 147 ? 14.852 -18.781 -18.391 1 97.25 147 ASP B CA 1
ATOM 3395 C C . ASP B 1 147 ? 13.633 -19.062 -19.266 1 97.25 147 ASP B C 1
ATOM 3397 O O . ASP B 1 147 ? 13.227 -18.219 -20.078 1 97.25 147 ASP B O 1
ATOM 3401 N N . ALA B 1 148 ? 13.102 -20.297 -19.125 1 98.5 148 ALA B N 1
ATOM 3402 C CA . ALA B 1 148 ? 11.938 -20.672 -19.922 1 98.5 148 ALA B CA 1
ATOM 3403 C C . ALA B 1 148 ? 10.68 -19.953 -19.438 1 98.5 148 ALA B C 1
ATOM 3405 O O . ALA B 1 148 ? 9.766 -19.703 -20.219 1 98.5 148 ALA B O 1
ATOM 3406 N N . LEU B 1 149 ? 10.656 -19.641 -18.188 1 98.69 149 LEU B N 1
ATOM 3407 C CA . LEU B 1 149 ? 9.508 -18.969 -17.594 1 98.69 149 LEU B CA 1
ATOM 3408 C C . LEU B 1 149 ? 9.922 -17.672 -16.906 1 98.69 149 LEU B C 1
ATOM 3410 O O . LEU B 1 149 ? 11.086 -17.516 -16.531 1 98.69 149 LEU B O 1
ATOM 3414 N N . ALA B 1 150 ? 9 -16.75 -16.859 1 98.75 150 ALA B N 1
ATOM 3415 C CA . ALA B 1 150 ? 9.078 -15.562 -16 1 98.75 150 ALA B CA 1
ATOM 3416 C C . ALA B 1 150 ? 7.832 -15.438 -15.125 1 98.75 150 ALA B C 1
ATOM 3418 O O . ALA B 1 150 ? 6.707 -15.461 -15.633 1 98.75 150 ALA B O 1
ATOM 3419 N N . VAL B 1 151 ? 8.055 -15.336 -13.836 1 98.88 151 VAL B N 1
ATOM 3420 C CA . VAL B 1 151 ? 6.918 -15.242 -12.922 1 98.88 151 VAL B CA 1
ATOM 3421 C C . VAL B 1 151 ? 7.012 -13.945 -12.117 1 98.88 151 VAL B C 1
ATOM 3423 O O . VAL B 1 151 ? 8.062 -13.633 -11.555 1 98.88 151 VAL B O 1
ATOM 3426 N N . ILE B 1 152 ? 5.941 -13.227 -12.133 1 98.69 152 ILE B N 1
ATOM 3427 C CA . ILE B 1 152 ? 5.805 -12.055 -11.266 1 98.69 152 ILE B CA 1
ATOM 3428 C C . ILE B 1 152 ? 5.117 -12.453 -9.969 1 98.69 152 ILE B C 1
ATOM 3430 O O . ILE B 1 152 ? 4.082 -13.133 -9.984 1 98.69 152 ILE B O 1
ATOM 3434 N N . ALA B 1 153 ? 5.711 -12.047 -8.891 1 98.75 153 ALA B N 1
ATOM 3435 C CA . ALA B 1 153 ? 5.098 -12.258 -7.578 1 98.75 153 ALA B CA 1
ATOM 3436 C C . ALA B 1 153 ? 4.672 -10.93 -6.953 1 98.75 153 ALA B C 1
ATOM 3438 O O . ALA B 1 153 ? 5.434 -9.961 -6.957 1 98.75 153 ALA B O 1
ATOM 3439 N N . VAL B 1 154 ? 3.439 -10.914 -6.488 1 98.62 154 VAL B N 1
ATOM 3440 C CA . VAL B 1 154 ? 2.865 -9.758 -5.809 1 98.62 154 VAL B CA 1
ATOM 3441 C C . VAL B 1 154 ? 2.418 -10.156 -4.402 1 98.62 154 VAL B C 1
ATOM 3443 O O . VAL B 1 154 ? 1.669 -11.117 -4.234 1 98.62 154 VAL B O 1
ATOM 3446 N N . PHE B 1 155 ? 2.857 -9.391 -3.428 1 97.94 155 PHE B N 1
ATOM 3447 C CA . PHE B 1 155 ? 2.453 -9.609 -2.043 1 97.94 155 PHE B CA 1
ATOM 3448 C C . PHE B 1 155 ? 1.247 -8.742 -1.69 1 97.94 155 PHE B C 1
ATOM 3450 O O . PHE B 1 155 ? 1.036 -7.688 -2.289 1 97.94 155 PHE B O 1
ATOM 3457 N N . PHE B 1 156 ? 0.452 -9.219 -0.743 1 97.69 156 PHE B N 1
ATOM 3458 C CA . PHE B 1 156 ? -0.675 -8.445 -0.233 1 97.69 156 PHE B CA 1
ATOM 3459 C C . PHE B 1 156 ? -0.616 -8.344 1.286 1 97.69 156 PHE B C 1
ATOM 3461 O O . PHE B 1 156 ? -0.401 -9.344 1.975 1 97.69 156 PHE B O 1
ATOM 3468 N N . ASN B 1 157 ? -0.848 -7.145 1.768 1 95.69 157 ASN B N 1
ATOM 3469 C CA . ASN B 1 157 ? -1.049 -6.918 3.195 1 95.69 157 ASN B CA 1
ATOM 3470 C C . ASN B 1 157 ? -2.531 -6.797 3.539 1 95.69 157 ASN B C 1
ATOM 3472 O O . ASN B 1 157 ? -3.334 -6.371 2.705 1 95.69 157 ASN B O 1
ATOM 3476 N N . ILE B 1 158 ? -2.822 -7.105 4.773 1 96.25 158 ILE B N 1
ATOM 3477 C CA . ILE B 1 158 ? -4.203 -6.945 5.219 1 96.25 158 ILE B CA 1
ATOM 3478 C C . ILE B 1 158 ? -4.48 -5.473 5.512 1 96.25 158 ILE B C 1
ATOM 3480 O O . ILE B 1 158 ? -3.723 -4.82 6.23 1 96.25 158 ILE B O 1
ATOM 3484 N N . GLU B 1 159 ? -5.527 -4.992 4.906 1 93.94 159 GLU B N 1
ATOM 3485 C CA . GLU B 1 159 ? -6.066 -3.664 5.191 1 93.94 159 GLU B CA 1
ATOM 3486 C C . GLU B 1 159 ? -7.574 -3.723 5.426 1 93.94 159 GLU B C 1
ATOM 3488 O O . GLU B 1 159 ? -8.203 -4.762 5.203 1 93.94 159 GLU B O 1
ATOM 3493 N N . PHE B 1 160 ? -8.133 -2.621 5.867 1 91.12 160 PHE B N 1
ATOM 3494 C CA . PHE B 1 160 ? -9.523 -2.643 6.301 1 91.12 160 PHE B CA 1
ATOM 3495 C C . PHE B 1 160 ? -10.461 -2.568 5.105 1 91.12 160 PHE B C 1
ATOM 3497 O O . PHE B 1 160 ? -11.492 -3.244 5.078 1 91.12 160 PHE B O 1
ATOM 3504 N N . PHE B 1 161 ? -10.141 -1.72 4.129 1 89.94 161 PHE B N 1
ATOM 3505 C CA . PHE B 1 161 ? -10.984 -1.569 2.947 1 89.94 161 PHE B CA 1
ATOM 3506 C C . PHE B 1 161 ? -10.742 -2.707 1.962 1 89.94 161 PHE B C 1
ATOM 3508 O O . PHE B 1 161 ? -9.617 -3.191 1.829 1 89.94 161 PHE B O 1
ATOM 3515 N N . ASN B 1 162 ? -11.742 -3.047 1.234 1 93.25 162 ASN B N 1
ATOM 3516 C CA . ASN B 1 162 ? -11.602 -4.016 0.152 1 93.25 162 ASN B CA 1
ATOM 3517 C C . ASN B 1 162 ? -10.75 -3.467 -0.988 1 93.25 162 ASN B C 1
ATOM 3519 O O . ASN B 1 162 ? -10.852 -2.287 -1.333 1 93.25 162 ASN B O 1
ATOM 3523 N N . ASN B 1 163 ? -9.883 -4.367 -1.505 1 95.5 163 ASN B N 1
ATOM 3524 C CA . ASN B 1 163 ? -9.211 -4.047 -2.758 1 95.5 163 ASN B CA 1
ATOM 3525 C C . ASN B 1 163 ? -10.164 -4.148 -3.947 1 95.5 163 ASN B C 1
ATOM 3527 O O . ASN B 1 163 ? -10.539 -5.25 -4.355 1 95.5 163 ASN B O 1
ATOM 3531 N N . THR B 1 164 ? -10.523 -3.012 -4.52 1 91.75 164 THR B N 1
ATOM 3532 C CA . THR B 1 164 ? -11.539 -2.982 -5.57 1 91.75 164 THR B CA 1
ATOM 3533 C C . THR B 1 164 ? -11 -3.617 -6.852 1 91.75 164 THR B C 1
ATOM 3535 O O . THR B 1 164 ? -11.773 -4.137 -7.66 1 91.75 164 THR B O 1
ATOM 3538 N N . LYS B 1 165 ? -9.664 -3.588 -7.047 1 94.5 165 LYS B N 1
ATOM 3539 C CA . LYS B 1 165 ? -9.055 -4.191 -8.227 1 94.5 165 LYS B CA 1
ATOM 3540 C C . LYS B 1 165 ? -9.023 -5.711 -8.117 1 94.5 165 LYS B C 1
ATOM 3542 O O . LYS B 1 165 ? -9.195 -6.418 -9.109 1 94.5 165 LYS B O 1
ATOM 3547 N N . LEU B 1 166 ? -8.828 -6.23 -6.914 1 96.81 166 LEU B N 1
ATOM 3548 C CA . LEU B 1 166 ? -8.773 -7.664 -6.648 1 96.81 166 LEU B CA 1
ATOM 3549 C C . LEU B 1 166 ? -10.18 -8.258 -6.602 1 96.81 166 LEU B C 1
ATOM 3551 O O . LEU B 1 166 ? -10.344 -9.477 -6.719 1 96.81 166 LEU B O 1
ATOM 3555 N N . ALA B 1 167 ? -11.195 -7.383 -6.477 1 95.56 167 ALA B N 1
ATOM 3556 C CA . ALA B 1 167 ? -12.578 -7.816 -6.309 1 95.56 167 ALA B CA 1
ATOM 3557 C C . ALA B 1 167 ? -13.055 -8.602 -7.523 1 95.56 167 ALA B C 1
ATOM 3559 O O . ALA B 1 167 ? -13.875 -9.516 -7.398 1 95.56 167 ALA B O 1
ATOM 3560 N N . VAL B 1 168 ? -12.5 -8.289 -8.656 1 95.44 168 VAL B N 1
ATOM 3561 C CA . VAL B 1 168 ? -12.891 -8.984 -9.883 1 95.44 168 VAL B CA 1
ATOM 3562 C C . VAL B 1 168 ? -12.641 -10.477 -9.734 1 95.44 168 VAL B C 1
ATOM 3564 O O . VAL B 1 168 ? -13.359 -11.297 -10.32 1 95.44 168 VAL B O 1
ATOM 3567 N N . ILE B 1 169 ? -11.68 -10.828 -8.945 1 98.06 169 ILE B N 1
ATOM 3568 C CA . ILE B 1 169 ? -11.344 -12.234 -8.719 1 98.06 169 ILE B CA 1
ATOM 3569 C C . ILE B 1 169 ? -12.039 -12.727 -7.449 1 98.06 169 ILE B C 1
ATOM 3571 O O . ILE B 1 169 ? -12.766 -13.727 -7.48 1 98.06 169 ILE B O 1
ATOM 3575 N N . THR B 1 170 ? -11.914 -12.016 -6.363 1 98.38 170 THR B N 1
ATOM 3576 C CA . THR B 1 170 ? -12.375 -12.5 -5.066 1 98.38 170 THR B CA 1
ATOM 3577 C C . THR B 1 170 ? -13.898 -12.641 -5.051 1 98.38 170 THR B C 1
ATOM 3579 O O . THR B 1 170 ? -14.438 -13.492 -4.344 1 98.38 170 THR B O 1
ATOM 3582 N N . ASP B 1 171 ? -14.555 -11.828 -5.832 1 97.44 171 ASP B N 1
ATOM 3583 C CA . ASP B 1 171 ? -16.016 -11.891 -5.852 1 97.44 171 ASP B CA 1
ATOM 3584 C C . ASP B 1 171 ? -16.5 -13.188 -6.488 1 97.44 171 ASP B C 1
ATOM 3586 O O . ASP B 1 171 ? -17.672 -13.539 -6.367 1 97.44 171 ASP B O 1
ATOM 3590 N N . ASN B 1 172 ? -15.617 -13.891 -7.133 1 98.25 172 ASN B N 1
ATOM 3591 C CA . ASN B 1 172 ? -16.016 -15.102 -7.84 1 98.25 172 ASN B CA 1
ATOM 3592 C C . ASN B 1 172 ? -15.523 -16.359 -7.109 1 98.25 172 ASN B C 1
ATOM 3594 O O . ASN B 1 172 ? -15.82 -17.469 -7.527 1 98.25 172 ASN B O 1
ATOM 3598 N N . LEU B 1 173 ? -14.844 -16.219 -6.027 1 98.62 173 LEU B N 1
ATOM 3599 C CA . LEU B 1 173 ? -14.211 -17.359 -5.367 1 98.62 173 LEU B CA 1
ATOM 3600 C C . LEU B 1 173 ? -15.258 -18.297 -4.766 1 98.62 173 LEU B C 1
ATOM 3602 O O . LEU B 1 173 ? -15.07 -19.516 -4.754 1 98.62 173 LEU B O 1
ATOM 3606 N N . ASP B 1 174 ? -16.359 -17.719 -4.324 1 98.06 174 ASP B N 1
ATOM 3607 C CA . ASP B 1 174 ? -17.406 -18.547 -3.725 1 98.06 174 ASP B CA 1
ATOM 3608 C C . ASP B 1 174 ? -18 -19.516 -4.75 1 98.06 174 ASP B C 1
ATOM 3610 O O . ASP B 1 174 ? -18.547 -20.547 -4.387 1 98.06 174 ASP B O 1
ATOM 3614 N N . ALA B 1 175 ? -17.891 -19.125 -5.992 1 98.19 175 ALA B N 1
ATOM 3615 C CA . ALA B 1 175 ? -18.469 -19.953 -7.055 1 98.19 175 ALA B CA 1
ATOM 3616 C C . ALA B 1 175 ? -17.578 -21.141 -7.375 1 98.19 175 ALA B C 1
ATOM 3618 O O . ALA B 1 175 ? -18 -22.062 -8.078 1 98.19 175 ALA B O 1
ATOM 3619 N N . ILE B 1 176 ? -16.375 -21.188 -6.859 1 98.5 176 ILE B N 1
ATOM 3620 C CA . ILE B 1 176 ? -15.453 -22.297 -7.145 1 98.5 176 ILE B CA 1
ATOM 3621 C C . ILE B 1 176 ? -14.898 -22.859 -5.84 1 98.5 176 ILE B C 1
ATOM 3623 O O . ILE B 1 176 ? -13.695 -23.062 -5.711 1 98.5 176 ILE B O 1
ATOM 3627 N N . ARG B 1 177 ? -15.68 -23.078 -4.859 1 98.12 177 ARG B N 1
ATOM 3628 C CA . ARG B 1 177 ? -15.25 -23.469 -3.52 1 98.12 177 ARG B CA 1
ATOM 3629 C C . ARG B 1 177 ? -14.602 -24.844 -3.529 1 98.12 177 ARG B C 1
ATOM 3631 O O . ARG B 1 177 ? -13.648 -25.094 -2.787 1 98.12 177 ARG B O 1
ATOM 3638 N N . HIS B 1 178 ? -15.078 -25.719 -4.379 1 98.06 178 HIS B N 1
ATOM 3639 C CA . HIS B 1 178 ? -14.594 -27.094 -4.375 1 98.06 178 HIS B CA 1
ATOM 3640 C C . HIS B 1 178 ? -13.617 -27.328 -5.52 1 98.06 178 HIS B C 1
ATOM 3642 O O . HIS B 1 178 ? -13.734 -26.719 -6.578 1 98.06 178 HIS B O 1
ATOM 3648 N N . ARG B 1 179 ? -12.727 -28.312 -5.301 1 97.56 179 ARG B N 1
ATOM 3649 C CA . ARG B 1 179 ? -11.758 -28.719 -6.316 1 97.56 179 ARG B CA 1
ATOM 3650 C C . ARG B 1 179 ? -12.453 -29.016 -7.645 1 97.56 179 ARG B C 1
ATOM 3652 O O . ARG B 1 179 ? -13.508 -29.641 -7.668 1 97.56 179 ARG B O 1
ATOM 3659 N N . ASN B 1 180 ? -11.891 -28.531 -8.711 1 97 180 ASN B N 1
ATOM 3660 C CA . ASN B 1 180 ? -12.273 -28.781 -10.102 1 97 180 ASN B CA 1
ATOM 3661 C C . ASN B 1 180 ? -13.461 -27.922 -10.516 1 97 180 ASN B C 1
ATOM 3663 O O . ASN B 1 180 ? -13.891 -27.953 -11.672 1 97 180 ASN B O 1
ATOM 3667 N N . GLU B 1 181 ? -14 -27.172 -9.609 1 98.25 181 GLU B N 1
ATOM 3668 C CA . GLU B 1 181 ? -15.008 -26.203 -10.016 1 98.25 181 GLU B CA 1
ATOM 3669 C C . GLU B 1 181 ? -14.383 -25.031 -10.773 1 98.25 181 GLU B C 1
ATOM 3671 O O . GLU B 1 181 ? -13.273 -24.609 -10.453 1 98.25 181 GLU B O 1
ATOM 3676 N N . LYS B 1 182 ? -15.102 -24.562 -11.805 1 98 182 LYS B N 1
ATOM 3677 C CA . LYS B 1 182 ? -14.609 -23.484 -12.641 1 98 182 LYS B CA 1
ATOM 3678 C C . LYS B 1 182 ? -15.75 -22.578 -13.109 1 98 182 LYS B C 1
ATOM 3680 O O . LYS B 1 182 ? -16.891 -23.031 -13.211 1 98 182 LYS B O 1
ATOM 3685 N N . ILE B 1 183 ? -15.422 -21.359 -13.328 1 97.94 183 ILE B N 1
ATOM 3686 C CA . ILE B 1 183 ? -16.391 -20.406 -13.859 1 97.94 183 ILE B CA 1
ATOM 3687 C C . ILE B 1 183 ? -15.711 -19.484 -14.867 1 97.94 183 ILE B C 1
ATOM 3689 O O . ILE B 1 183 ? -14.492 -19.297 -14.828 1 97.94 183 ILE B O 1
ATOM 3693 N N . VAL B 1 184 ? -16.5 -18.938 -15.766 1 96.38 184 VAL B N 1
ATOM 3694 C CA . VAL B 1 184 ? -16.031 -17.875 -16.656 1 96.38 184 VAL B CA 1
ATOM 3695 C C . VAL B 1 184 ? -16.203 -16.516 -15.961 1 96.38 184 VAL B C 1
ATOM 3697 O O . VAL B 1 184 ? -17.281 -16.219 -15.438 1 96.38 184 VAL B O 1
ATOM 3700 N N . VAL B 1 185 ? -15.172 -15.797 -15.875 1 95.69 185 VAL B N 1
ATOM 3701 C CA . VAL B 1 185 ? -15.242 -14.461 -15.289 1 95.69 185 VAL B CA 1
ATOM 3702 C C . VAL B 1 185 ? -15.773 -13.469 -16.328 1 95.69 185 VAL B C 1
ATOM 3704 O O . VAL B 1 185 ? -15.156 -13.266 -17.375 1 95.69 185 VAL B O 1
ATOM 3707 N N . LYS B 1 186 ? -16.844 -12.75 -15.953 1 92.81 186 LYS B N 1
ATOM 3708 C CA . LYS B 1 186 ? -17.516 -11.891 -16.906 1 92.81 186 LYS B CA 1
ATOM 3709 C C . LYS B 1 186 ? -17.062 -10.438 -16.766 1 92.81 186 LYS B C 1
ATOM 3711 O O . LYS B 1 186 ? -17.188 -9.648 -17.703 1 92.81 186 LYS B O 1
ATOM 3716 N N . THR B 1 187 ? -16.625 -10.141 -15.617 1 92 187 THR B N 1
ATOM 3717 C CA . THR B 1 187 ? -16.172 -8.773 -15.375 1 92 187 THR B CA 1
ATOM 3718 C C . THR B 1 187 ? -14.852 -8.492 -16.078 1 92 187 THR B C 1
ATOM 3720 O O . THR B 1 187 ? -13.961 -9.344 -16.078 1 92 187 THR B O 1
ATOM 3723 N N . SER B 1 188 ? -14.758 -7.328 -16.641 1 93.69 188 SER B N 1
ATOM 3724 C CA . SER B 1 188 ? -13.523 -6.91 -17.312 1 93.69 188 SER B CA 1
ATOM 3725 C C . SER B 1 188 ? -12.344 -6.914 -16.344 1 93.69 188 SER B C 1
ATOM 3727 O O . SER B 1 188 ? -12.438 -6.379 -15.234 1 93.69 188 SER B O 1
ATOM 3729 N N . LEU B 1 189 ? -11.281 -7.539 -16.766 1 94.81 189 LEU B N 1
ATOM 3730 C CA . LEU B 1 189 ? -10.086 -7.652 -15.945 1 94.81 189 LEU B CA 1
ATOM 3731 C C . LEU B 1 189 ? -8.844 -7.227 -16.719 1 94.81 189 LEU B C 1
ATOM 3733 O O . LEU B 1 189 ? -8.602 -7.715 -17.828 1 94.81 189 LEU B O 1
ATOM 3737 N N . ARG B 1 190 ? -8.156 -6.277 -16.281 1 96.5 190 ARG B N 1
ATOM 3738 C CA . ARG B 1 190 ? -6.855 -5.852 -16.797 1 96.5 190 ARG B CA 1
ATOM 3739 C C . ARG B 1 190 ? -5.738 -6.25 -15.828 1 96.5 190 ARG B C 1
ATOM 3741 O O . ARG B 1 190 ? -5.793 -5.934 -14.641 1 96.5 190 ARG B O 1
ATOM 3748 N N . LEU B 1 191 ? -4.676 -6.871 -16.312 1 97.75 191 LEU B N 1
ATOM 3749 C CA . LEU B 1 191 ? -3.607 -7.363 -15.461 1 97.75 191 LEU B CA 1
ATOM 3750 C C . LEU B 1 191 ? -2.916 -6.215 -14.734 1 97.75 191 LEU B C 1
ATOM 3752 O O . LEU B 1 191 ? -2.51 -6.355 -13.578 1 97.75 191 LEU B O 1
ATOM 3756 N N . MET B 1 192 ? -2.826 -5.074 -15.438 1 97.5 192 MET B N 1
ATOM 3757 C CA . MET B 1 192 ? -2.123 -3.928 -14.867 1 97.5 192 MET B CA 1
ATOM 3758 C C . MET B 1 192 ? -2.752 -3.508 -13.539 1 97.5 192 MET B C 1
ATOM 3760 O O . MET B 1 192 ? -2.053 -3.053 -12.633 1 97.5 192 MET B O 1
ATOM 3764 N N . LYS B 1 193 ? -4.016 -3.688 -13.398 1 96.38 193 LYS B N 1
ATOM 3765 C CA . LYS B 1 193 ? -4.746 -3.254 -12.211 1 96.38 193 LYS B CA 1
ATOM 3766 C C . LYS B 1 193 ? -4.43 -4.148 -11.016 1 96.38 193 LYS B C 1
ATOM 3768 O O . LYS B 1 193 ? -4.695 -3.777 -9.867 1 96.38 193 LYS B O 1
ATOM 3773 N N . LEU B 1 194 ? -3.887 -5.32 -11.289 1 97.69 194 LEU B N 1
ATOM 3774 C CA . LEU B 1 194 ? -3.584 -6.266 -10.219 1 97.69 194 LEU B CA 1
ATOM 3775 C C . LEU B 1 194 ? -2.17 -6.055 -9.695 1 97.69 194 LEU B C 1
ATOM 3777 O O . LEU B 1 194 ? -1.801 -6.609 -8.656 1 97.69 194 LEU B O 1
ATOM 3781 N N . LEU B 1 195 ? -1.385 -5.312 -10.391 1 97.44 195 LEU B N 1
ATOM 3782 C CA . LEU B 1 195 ? -0.017 -5.043 -9.961 1 97.44 195 LEU B CA 1
ATOM 3783 C C . LEU B 1 195 ? 0.016 -3.955 -8.891 1 97.44 195 LEU B C 1
ATOM 3785 O O . LEU B 1 195 ? -0.927 -3.168 -8.773 1 97.44 195 LEU B O 1
ATOM 3789 N N . PRO B 1 196 ? 1.087 -3.979 -8.086 1 94.31 196 PRO B N 1
ATOM 3790 C CA . PRO B 1 196 ? 1.219 -2.898 -7.105 1 94.31 196 PRO B CA 1
ATOM 3791 C C . PRO B 1 196 ? 1.373 -1.526 -7.758 1 94.31 196 PRO B C 1
ATOM 3793 O O . PRO B 1 196 ? 1.653 -1.437 -8.961 1 94.31 196 PRO B O 1
ATOM 3796 N N . SER B 1 197 ? 1.161 -0.531 -6.914 1 85.31 197 SER B N 1
ATOM 3797 C CA . SER B 1 197 ? 1.195 0.845 -7.398 1 85.31 197 SER B CA 1
ATOM 3798 C C . SER B 1 197 ? 2.602 1.243 -7.832 1 85.31 197 SER B C 1
ATOM 3800 O O . SER B 1 197 ? 2.771 2.174 -8.625 1 85.31 197 SER B O 1
ATOM 3802 N N . ASP B 1 198 ? 3.57 0.605 -7.273 1 87.62 198 ASP B N 1
ATOM 3803 C CA . ASP B 1 198 ? 4.961 0.854 -7.641 1 87.62 198 ASP B CA 1
ATOM 3804 C C . ASP B 1 198 ? 5.625 -0.416 -8.172 1 87.62 198 ASP B C 1
ATOM 3806 O O . ASP B 1 198 ? 5.93 -1.329 -7.398 1 87.62 198 ASP B O 1
ATOM 3810 N N . THR B 1 199 ? 5.855 -0.413 -9.508 1 91.88 199 THR B N 1
ATOM 3811 C CA . THR B 1 199 ? 6.457 -1.583 -10.141 1 91.88 199 THR B CA 1
ATOM 3812 C C . THR B 1 199 ? 7.922 -1.321 -10.484 1 91.88 199 THR B C 1
ATOM 3814 O O . THR B 1 199 ? 8.539 -2.09 -11.227 1 91.88 199 THR B O 1
ATOM 3817 N N . SER B 1 200 ? 8.414 -0.217 -9.922 1 87.31 200 SER B N 1
ATOM 3818 C CA . SER B 1 200 ? 9.773 0.166 -10.289 1 87.31 200 SER B CA 1
ATOM 3819 C C . SER B 1 200 ? 10.797 -0.47 -9.352 1 87.31 200 SER B C 1
ATOM 3821 O O . SER B 1 200 ? 12 -0.417 -9.617 1 87.31 200 SER B O 1
ATOM 3823 N N . GLN B 1 201 ? 10.352 -1.043 -8.289 1 89.5 201 GLN B N 1
ATOM 3824 C CA . GLN B 1 201 ? 11.242 -1.657 -7.309 1 89.5 201 GLN B CA 1
ATOM 3825 C C . GLN B 1 201 ? 10.922 -3.141 -7.133 1 89.5 201 GLN B C 1
ATOM 3827 O O . GLN B 1 201 ? 9.82 -3.502 -6.73 1 89.5 201 GLN B O 1
ATOM 3832 N N . PHE B 1 202 ? 11.906 -3.957 -7.449 1 91.56 202 PHE B N 1
ATOM 3833 C CA . PHE B 1 202 ? 11.633 -5.391 -7.41 1 91.56 202 PHE B CA 1
ATOM 3834 C C . PHE B 1 202 ? 12.93 -6.184 -7.281 1 91.56 202 PHE B C 1
ATOM 3836 O O . PHE B 1 202 ? 14.016 -5.652 -7.523 1 91.56 202 PHE B O 1
ATOM 3843 N N . PHE B 1 203 ? 12.734 -7.438 -6.863 1 91.25 203 PHE B N 1
ATOM 3844 C CA . PHE B 1 203 ? 13.789 -8.445 -6.895 1 91.25 203 PHE B CA 1
ATOM 3845 C C . PHE B 1 203 ? 13.719 -9.258 -8.18 1 91.25 203 PHE B C 1
ATOM 3847 O O . PHE B 1 203 ? 12.641 -9.477 -8.727 1 91.25 203 PHE B O 1
ATOM 3854 N N . ARG B 1 204 ? 14.914 -9.711 -8.602 1 91.69 204 ARG B N 1
ATOM 3855 C CA . ARG B 1 204 ? 15.031 -10.625 -9.727 1 91.69 204 ARG B CA 1
ATOM 3856 C C . ARG B 1 204 ? 16.031 -11.742 -9.422 1 91.69 204 ARG B C 1
ATOM 3858 O O . ARG B 1 204 ? 17.141 -11.477 -8.977 1 91.69 204 ARG B O 1
ATOM 3865 N N . TYR B 1 205 ? 15.57 -12.953 -9.672 1 92.5 205 TYR B N 1
ATOM 3866 C CA . TYR B 1 205 ? 16.5 -14.062 -9.523 1 92.5 205 TYR B CA 1
ATOM 3867 C C . TYR B 1 205 ? 16.047 -15.273 -10.336 1 92.5 205 TYR B C 1
ATOM 3869 O O . TYR B 1 205 ? 14.859 -15.383 -10.68 1 92.5 205 TYR B O 1
ATOM 3877 N N . GLN B 1 206 ? 17 -16.094 -10.688 1 94.62 206 GLN B N 1
ATOM 3878 C CA . GLN B 1 206 ? 16.703 -17.375 -11.32 1 94.62 206 GLN B CA 1
ATOM 3879 C C . GLN B 1 206 ? 16.344 -18.438 -10.281 1 94.62 206 GLN B C 1
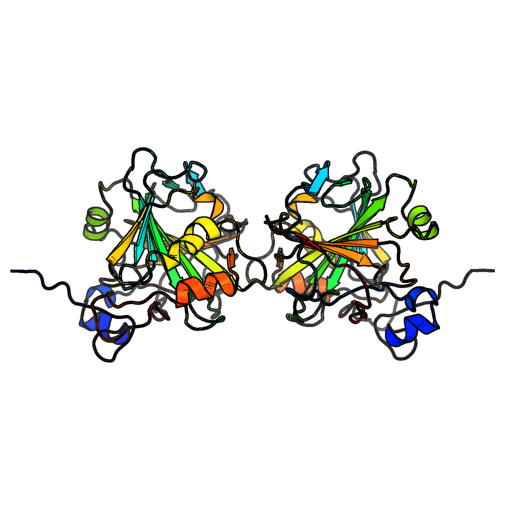ATOM 3881 O O . GLN B 1 206 ? 17.031 -18.578 -9.266 1 94.62 206 GLN B O 1
ATOM 3886 N N . GLY B 1 207 ? 15.273 -19.109 -10.523 1 97.56 207 GLY B N 1
ATOM 3887 C CA . GLY B 1 207 ? 14.836 -20.125 -9.578 1 97.56 207 GLY B CA 1
ATOM 3888 C C . GLY B 1 207 ? 14 -21.203 -10.219 1 97.56 207 GLY B C 1
ATOM 3889 O O . GLY B 1 207 ? 14.18 -21.531 -11.391 1 97.56 207 GLY B O 1
ATOM 3890 N N . SER B 1 208 ? 13.203 -21.859 -9.438 1 98.12 208 SER B N 1
ATOM 3891 C CA . SER B 1 208 ? 12.375 -22.984 -9.859 1 98.12 208 SER B CA 1
ATOM 3892 C C . SER B 1 208 ? 10.891 -22.688 -9.688 1 98.12 208 SER B C 1
ATOM 3894 O O . SER B 1 208 ? 10.531 -21.672 -9.086 1 98.12 208 SER B O 1
ATOM 3896 N N . LEU B 1 209 ? 10.102 -23.469 -10.305 1 97.81 209 LEU B N 1
ATOM 3897 C CA . LEU B 1 209 ? 8.719 -23.547 -9.859 1 97.81 209 LEU B CA 1
ATOM 3898 C C . LEU B 1 209 ? 8.641 -23.859 -8.367 1 97.81 209 LEU B C 1
ATOM 3900 O O . LEU B 1 209 ? 9.555 -24.469 -7.809 1 97.81 209 LEU B O 1
ATOM 3904 N N . THR B 1 210 ? 7.512 -23.422 -7.762 1 97.69 210 THR B N 1
ATOM 3905 C CA . THR B 1 210 ? 7.379 -23.641 -6.324 1 97.69 210 THR B CA 1
ATOM 3906 C C . THR B 1 210 ? 6.504 -24.859 -6.031 1 97.69 210 THR B C 1
ATOM 3908 O O . THR B 1 210 ? 6.207 -25.141 -4.875 1 97.69 210 THR B O 1
ATOM 3911 N N . THR B 1 211 ? 6.035 -25.5 -7.02 1 94.88 211 THR B N 1
ATOM 3912 C CA . THR B 1 211 ? 5.312 -26.766 -6.918 1 94.88 211 THR B CA 1
ATOM 3913 C C . THR B 1 211 ? 5.98 -27.844 -7.773 1 94.88 211 THR B C 1
ATOM 3915 O O . THR B 1 211 ? 6.707 -27.531 -8.719 1 94.88 211 THR B O 1
ATOM 3918 N N . PRO B 1 212 ? 5.793 -29.078 -7.367 1 93 212 PRO B N 1
ATOM 3919 C CA . PRO B 1 212 ? 6.41 -30.141 -8.156 1 93 212 PRO B CA 1
ATOM 3920 C C . PRO B 1 212 ? 6.031 -30.078 -9.633 1 93 212 PRO B C 1
ATOM 3922 O O . PRO B 1 212 ? 4.883 -29.781 -9.961 1 93 212 PRO B O 1
ATOM 3925 N N . ALA B 1 213 ? 7.082 -30.359 -10.523 1 90.81 213 ALA B N 1
ATOM 3926 C CA . ALA B 1 213 ? 8.344 -31.047 -10.242 1 90.81 213 ALA B CA 1
ATOM 3927 C C . ALA B 1 213 ? 9.445 -30.047 -9.898 1 90.81 213 ALA B C 1
ATOM 3929 O O . ALA B 1 213 ? 10.633 -30.391 -9.922 1 90.81 213 ALA B O 1
ATOM 3930 N N . CYS B 1 214 ? 9.164 -28.844 -9.664 1 96.19 214 CYS B N 1
ATOM 3931 C CA . CYS B 1 214 ? 10.109 -27.844 -9.148 1 96.19 214 CYS B CA 1
ATOM 3932 C C . CYS B 1 214 ? 11.195 -27.547 -10.164 1 96.19 214 CYS B C 1
ATOM 3934 O O . CYS B 1 214 ? 12.367 -27.391 -9.805 1 96.19 214 CYS B O 1
ATOM 3936 N N . ASN B 1 215 ? 10.828 -27.578 -11.438 1 96.88 215 ASN B N 1
ATOM 3937 C CA . ASN B 1 215 ? 11.805 -27.312 -12.492 1 96.88 215 ASN B CA 1
ATOM 3938 C C . ASN B 1 215 ? 12.492 -25.969 -12.281 1 96.88 215 ASN B C 1
ATOM 3940 O O . ASN B 1 215 ? 11.828 -24.969 -12.008 1 96.88 215 ASN B O 1
ATOM 3944 N N . GLU B 1 216 ? 13.789 -25.969 -12.398 1 97.56 216 GLU B N 1
ATOM 3945 C CA . GLU B 1 216 ? 14.57 -24.75 -12.25 1 97.56 216 GLU B CA 1
ATOM 3946 C C . GLU B 1 216 ? 14.625 -23.953 -13.555 1 97.56 216 GLU B C 1
ATOM 3948 O O . GLU B 1 216 ? 15.695 -23.75 -14.125 1 97.56 216 GLU B O 1
ATOM 3953 N N . VAL B 1 217 ? 13.438 -23.438 -13.938 1 98.25 217 VAL B N 1
ATOM 3954 C CA . VAL B 1 217 ? 13.258 -22.859 -15.266 1 98.25 217 VAL B CA 1
ATOM 3955 C C . VAL B 1 217 ? 12.695 -21.453 -15.156 1 98.25 217 VAL B C 1
ATOM 3957 O O . VAL B 1 217 ? 12.266 -20.859 -16.156 1 98.25 217 VAL B O 1
ATOM 3960 N N . VAL B 1 218 ? 12.688 -20.828 -13.93 1 98.5 218 VAL B N 1
ATOM 3961 C CA . VAL B 1 218 ? 11.898 -19.625 -13.703 1 98.5 218 VAL B CA 1
ATOM 3962 C C . VAL B 1 218 ? 12.828 -18.453 -13.422 1 98.5 218 VAL B C 1
ATOM 3964 O O . VAL B 1 218 ? 13.734 -18.547 -12.586 1 98.5 218 VAL B O 1
ATOM 3967 N N . THR B 1 219 ? 12.625 -17.359 -14.125 1 97.12 219 THR B N 1
ATOM 3968 C CA . THR B 1 219 ? 13.102 -16.047 -13.664 1 97.12 219 THR B CA 1
ATOM 3969 C C . THR B 1 219 ? 12.023 -15.344 -12.844 1 97.12 219 THR B C 1
ATOM 3971 O O . THR B 1 219 ? 10.961 -15.016 -13.367 1 97.12 219 THR B O 1
ATOM 3974 N N . TRP B 1 220 ? 12.359 -15.055 -11.617 1 97.19 220 TRP B N 1
ATOM 3975 C CA . TRP B 1 220 ? 11.398 -14.469 -10.688 1 97.19 220 TRP B CA 1
ATOM 3976 C C . TRP B 1 220 ? 11.523 -12.945 -10.672 1 97.19 220 TRP B C 1
ATOM 3978 O O . TRP B 1 220 ? 12.633 -12.414 -10.664 1 97.19 220 TRP B O 1
ATOM 3988 N N . THR B 1 221 ? 10.453 -12.328 -10.711 1 96.31 221 THR B N 1
ATOM 3989 C CA . THR B 1 221 ? 10.32 -10.914 -10.367 1 96.31 221 THR B CA 1
ATOM 3990 C C . THR B 1 221 ? 9.414 -10.742 -9.148 1 96.31 221 THR B C 1
ATOM 3992 O O . THR B 1 221 ? 8.234 -11.086 -9.195 1 96.31 221 THR B O 1
ATOM 3995 N N . LEU B 1 222 ? 9.922 -10.25 -8.102 1 96.44 222 LEU B N 1
ATOM 3996 C CA . LEU B 1 222 ? 9.117 -9.992 -6.91 1 96.44 222 LEU B CA 1
ATOM 3997 C C . LEU B 1 222 ? 9.047 -8.5 -6.617 1 96.44 222 LEU B C 1
ATOM 3999 O O . LEU B 1 222 ? 10.055 -7.883 -6.262 1 96.44 222 LEU B O 1
ATOM 4003 N N . PHE B 1 223 ? 7.82 -7.961 -6.785 1 95.06 223 PHE B N 1
ATOM 4004 C CA . PHE B 1 223 ? 7.645 -6.551 -6.453 1 95.06 223 PHE B CA 1
ATOM 4005 C C . PHE B 1 223 ? 7.754 -6.332 -4.945 1 95.06 223 PHE B C 1
ATOM 4007 O O . PHE B 1 223 ? 7.137 -7.055 -4.164 1 95.06 223 PHE B O 1
ATOM 4014 N N . GLY B 1 224 ? 8.531 -5.316 -4.609 1 89.44 224 GLY B N 1
ATOM 4015 C CA . GLY B 1 224 ? 8.891 -5.102 -3.219 1 89.44 224 GLY B CA 1
ATOM 4016 C C . GLY B 1 224 ? 7.797 -4.43 -2.414 1 89.44 224 GLY B C 1
ATOM 4017 O O . GLY B 1 224 ? 7.781 -4.512 -1.184 1 89.44 224 GLY B O 1
ATOM 4018 N N . ILE B 1 225 ? 6.934 -3.73 -3.006 1 92.94 225 ILE B N 1
ATOM 4019 C CA . ILE B 1 225 ? 5.844 -3.049 -2.318 1 92.94 225 ILE B CA 1
ATOM 4020 C C . ILE B 1 225 ? 4.559 -3.865 -2.449 1 92.94 225 ILE B C 1
ATOM 4022 O O . ILE B 1 225 ? 4.086 -4.113 -3.561 1 92.94 225 ILE B O 1
ATOM 4026 N N . PRO B 1 226 ? 3.988 -4.254 -1.347 1 95.62 226 PRO B N 1
ATOM 4027 C CA . PRO B 1 226 ? 2.797 -5.105 -1.416 1 95.62 226 PRO B CA 1
ATOM 4028 C C . PRO B 1 226 ? 1.546 -4.336 -1.832 1 95.62 226 PRO B C 1
ATOM 4030 O O . PRO B 1 226 ? 1.46 -3.125 -1.612 1 95.62 226 PRO B O 1
ATOM 4033 N N . SER B 1 227 ? 0.703 -5.004 -2.49 1 96.88 227 SER B N 1
ATOM 4034 C CA . SER B 1 227 ? -0.686 -4.566 -2.604 1 96.88 227 SER B CA 1
ATOM 4035 C C . SER B 1 227 ? -1.459 -4.848 -1.319 1 96.88 227 SER B C 1
ATOM 4037 O O . SER B 1 227 ? -0.863 -5.016 -0.253 1 96.88 227 SER B O 1
ATOM 4039 N N . TYR B 1 228 ? -2.857 -4.727 -1.405 1 96.31 228 TYR B N 1
ATOM 4040 C CA . TYR B 1 228 ? -3.609 -4.934 -0.172 1 96.31 228 TYR B CA 1
ATOM 4041 C C . TYR B 1 228 ? -4.809 -5.84 -0.409 1 96.31 228 TYR B C 1
ATOM 4043 O O . TYR B 1 228 ? -5.246 -6.016 -1.549 1 96.31 228 TYR B O 1
ATOM 4051 N N . VAL B 1 229 ? -5.27 -6.41 0.64 1 97.31 229 VAL B N 1
ATOM 4052 C CA . VAL B 1 229 ? -6.438 -7.285 0.675 1 97.31 229 VAL B CA 1
ATOM 4053 C C . VAL B 1 229 ? -7.164 -7.125 2.008 1 97.31 229 VAL B C 1
ATOM 4055 O O . VAL B 1 229 ? -6.527 -6.941 3.051 1 97.31 229 VAL B O 1
ATOM 4058 N N . SER B 1 230 ? -8.453 -7.133 1.993 1 95.56 230 SER B N 1
ATOM 4059 C CA . SER B 1 230 ? -9.195 -7.016 3.246 1 95.56 230 SER B CA 1
ATOM 4060 C C . SER B 1 230 ? -9.367 -8.375 3.914 1 95.56 230 SER B C 1
ATOM 4062 O O . SER B 1 230 ? -9.188 -9.414 3.275 1 95.56 230 SER B O 1
ATOM 4064 N N . LYS B 1 231 ? -9.766 -8.359 5.168 1 95.94 231 LYS B N 1
ATOM 4065 C CA . LYS B 1 231 ? -10.07 -9.602 5.871 1 95.94 231 LYS B CA 1
ATOM 4066 C C . LYS B 1 231 ? -11.242 -10.328 5.219 1 95.94 231 LYS B C 1
ATOM 4068 O O . LYS B 1 231 ? -11.266 -11.562 5.168 1 95.94 231 LYS B O 1
ATOM 4073 N N . GLN B 1 232 ? -12.156 -9.539 4.742 1 95.88 232 GLN B N 1
ATOM 4074 C CA . GLN B 1 232 ? -13.305 -10.133 4.066 1 95.88 232 GLN B CA 1
ATOM 4075 C C . GLN B 1 232 ? -12.875 -10.852 2.791 1 95.88 232 GLN B C 1
ATOM 4077 O O . GLN B 1 232 ? -13.352 -11.953 2.508 1 95.88 232 GLN B O 1
ATOM 4082 N N . GLN B 1 233 ? -12.055 -10.211 2.055 1 97.81 233 GLN B N 1
ATOM 4083 C CA . GLN B 1 233 ? -11.555 -10.836 0.833 1 97.81 233 GLN B CA 1
ATOM 4084 C C . GLN B 1 233 ? -10.695 -12.055 1.151 1 97.81 233 GLN B C 1
ATOM 4086 O O . GLN B 1 233 ? -10.797 -13.086 0.476 1 97.81 233 GLN B O 1
ATOM 4091 N N . MET B 1 234 ? -9.883 -12 2.215 1 98.25 234 MET B N 1
ATOM 4092 C CA . MET B 1 234 ? -9.07 -13.141 2.643 1 98.25 234 MET B CA 1
ATOM 4093 C C . MET B 1 234 ? -9.953 -14.32 3.031 1 98.25 234 MET B C 1
ATOM 4095 O O . MET B 1 234 ? -9.617 -15.469 2.748 1 98.25 234 MET B O 1
ATOM 4099 N N . ALA B 1 235 ? -11.023 -14 3.67 1 98.06 235 ALA B N 1
ATOM 4100 C CA . ALA B 1 235 ? -11.93 -15.055 4.113 1 98.06 235 ALA B CA 1
ATOM 4101 C C . ALA B 1 235 ? -12.445 -15.867 2.93 1 98.06 235 ALA B C 1
ATOM 4103 O O . ALA B 1 235 ? -12.664 -17.078 3.047 1 98.06 235 ALA B O 1
ATOM 4104 N N . LYS B 1 236 ? -12.633 -15.211 1.835 1 98.44 236 LYS B N 1
ATOM 4105 C CA . LYS B 1 236 ? -13.102 -15.914 0.646 1 98.44 236 LYS B CA 1
ATOM 4106 C C . LYS B 1 236 ? -12.062 -16.922 0.154 1 98.44 236 LYS B C 1
ATOM 4108 O O . LYS B 1 236 ? -12.406 -18.031 -0.256 1 98.44 236 LYS B O 1
ATOM 4113 N N . PHE B 1 237 ? -10.82 -16.547 0.17 1 98.62 237 PHE B N 1
ATOM 4114 C CA . PHE B 1 237 ? -9.766 -17.5 -0.157 1 98.62 237 PHE B CA 1
ATOM 4115 C C . PHE B 1 237 ? -9.781 -18.672 0.808 1 98.62 237 PHE B C 1
ATOM 4117 O O . PHE B 1 237 ? -9.695 -19.828 0.387 1 98.62 237 PHE B O 1
ATOM 4124 N N . ARG B 1 238 ? -9.953 -18.359 2.055 1 98.19 238 ARG B N 1
ATOM 4125 C CA . ARG B 1 238 ? -9.812 -19.344 3.119 1 98.19 238 ARG B CA 1
ATOM 4126 C C . ARG B 1 238 ? -11.023 -20.281 3.16 1 98.19 238 ARG B C 1
ATOM 4128 O O . ARG B 1 238 ? -11.016 -21.281 3.885 1 98.19 238 ARG B O 1
ATOM 4135 N N . ARG B 1 239 ? -12 -20.031 2.396 1 97.94 239 ARG B N 1
ATOM 4136 C CA . ARG B 1 239 ? -13.18 -20.875 2.314 1 97.94 239 ARG B CA 1
ATOM 4137 C C . ARG B 1 239 ? -13.031 -21.906 1.198 1 97.94 239 ARG B C 1
ATOM 4139 O O . ARG B 1 239 ? -13.859 -22.812 1.066 1 97.94 239 ARG B O 1
ATOM 4146 N N . LEU B 1 240 ? -12.094 -21.766 0.395 1 98.38 240 LEU B N 1
ATOM 4147 C CA . LEU B 1 240 ? -11.875 -22.734 -0.673 1 98.38 240 LEU B CA 1
ATOM 4148 C C . LEU B 1 240 ? -11.445 -24.078 -0.105 1 98.38 240 LEU B C 1
ATOM 4150 O O . LEU B 1 240 ? -10.781 -24.141 0.93 1 98.38 240 LEU B O 1
ATOM 4154 N N . LEU B 1 241 ? -11.82 -25.094 -0.797 1 97.56 241 LEU B N 1
ATOM 4155 C CA . LEU B 1 241 ? -11.555 -26.453 -0.346 1 97.56 241 LEU B CA 1
ATOM 4156 C C . LEU B 1 241 ? -10.719 -27.219 -1.371 1 97.56 241 LEU B C 1
ATOM 4158 O O . LEU B 1 241 ? -10.891 -27.031 -2.578 1 97.56 241 LEU B O 1
ATOM 4162 N N . ALA B 1 242 ? -9.867 -28.078 -0.866 1 95.88 242 ALA B N 1
ATOM 4163 C CA . ALA B 1 242 ? -9.039 -28.922 -1.729 1 95.88 242 ALA B CA 1
ATOM 4164 C C . ALA B 1 242 ? -9.797 -30.188 -2.143 1 95.88 242 ALA B C 1
ATOM 4166 O O . ALA B 1 242 ? -9.312 -30.969 -2.963 1 95.88 242 ALA B O 1
ATOM 4167 N N . SER B 1 243 ? -10.953 -30.375 -1.589 1 95.19 243 SER B N 1
ATOM 4168 C CA . SER B 1 243 ? -11.773 -31.547 -1.87 1 95.19 243 SER B CA 1
ATOM 4169 C C . SER B 1 243 ? -12.859 -31.234 -2.889 1 95.19 243 SER B C 1
ATOM 4171 O O . SER B 1 243 ? -13.32 -30.094 -2.98 1 95.19 243 SER B O 1
ATOM 4173 N N . GLU B 1 244 ? -13.188 -32.25 -3.574 1 95.62 244 GLU B N 1
ATOM 4174 C CA . GLU B 1 244 ? -14.336 -32.125 -4.469 1 95.62 244 GLU B CA 1
ATOM 4175 C C . GLU B 1 244 ? -15.648 -32.125 -3.691 1 95.62 244 GLU B C 1
ATOM 4177 O O . GLU B 1 244 ? -15.688 -32.562 -2.537 1 95.62 244 GLU B O 1
ATOM 4182 N N . LYS B 1 245 ? -16.719 -31.625 -4.324 1 91.06 245 LYS B N 1
ATOM 4183 C CA . LYS B 1 245 ? -18.031 -31.531 -3.703 1 91.06 245 LYS B CA 1
ATOM 4184 C C . LYS B 1 245 ? -18.547 -32.906 -3.311 1 91.06 245 LYS B C 1
ATOM 4186 O O . LYS B 1 245 ? -19.25 -33.062 -2.309 1 91.06 245 LYS B O 1
ATOM 4191 N N . SER B 1 246 ? -18.109 -33.875 -4.039 1 92.31 246 SER B N 1
ATOM 4192 C CA . SER B 1 246 ? -18.594 -35.25 -3.857 1 92.31 246 SER B CA 1
ATOM 4193 C C . SER B 1 246 ? -17.875 -35.938 -2.709 1 92.31 246 SER B C 1
ATOM 4195 O O . SER B 1 246 ? -18.328 -37 -2.229 1 92.31 246 SER B O 1
ATOM 4197 N N . GLU B 1 247 ? -16.812 -35.406 -2.359 1 90 247 GLU B N 1
ATOM 4198 C CA . GLU B 1 247 ? -16.047 -36.031 -1.284 1 90 247 GLU B CA 1
ATOM 4199 C C . GLU B 1 247 ? -16.703 -35.812 0.072 1 90 247 GLU B C 1
ATOM 4201 O O . GLU B 1 247 ? -17.25 -34.719 0.325 1 90 247 GLU B O 1
ATOM 4206 N N . GLU B 1 248 ? -16.719 -36.781 0.929 1 86 248 GLU B N 1
ATOM 4207 C CA . GLU B 1 248 ? -17.438 -36.781 2.197 1 86 248 GLU B CA 1
ATOM 4208 C C . GLU B 1 248 ? -16.859 -35.75 3.158 1 86 248 GLU B C 1
ATOM 4210 O O . GLU B 1 248 ? -17.609 -35 3.797 1 86 248 GLU B O 1
ATOM 4215 N N . ALA B 1 249 ? -15.539 -35.812 3.242 1 90.75 249 ALA B N 1
ATOM 4216 C CA . ALA B 1 249 ? -14.906 -34.906 4.211 1 90.75 249 ALA B CA 1
ATOM 4217 C C . ALA B 1 249 ? -14.258 -33.719 3.512 1 90.75 249 ALA B C 1
ATOM 4219 O O . ALA B 1 249 ? -13.367 -33.875 2.678 1 90.75 249 ALA B O 1
ATOM 4220 N N . PRO B 1 250 ? -14.711 -32.562 3.91 1 91.75 250 PRO B N 1
ATOM 4221 C CA . PRO B 1 250 ? -14.055 -31.391 3.328 1 91.75 250 PRO B CA 1
ATOM 4222 C C . PRO B 1 250 ? -12.594 -31.25 3.762 1 91.75 250 PRO B C 1
ATOM 4224 O O . PRO B 1 250 ? -12.266 -31.531 4.914 1 91.75 250 PRO B O 1
ATOM 4227 N N . GLN B 1 251 ? -11.758 -30.906 2.75 1 91.81 251 GLN B N 1
ATOM 4228 C CA . GLN B 1 251 ? -10.352 -30.609 3.023 1 91.81 251 GLN B CA 1
ATOM 4229 C C . GLN B 1 251 ? -10.055 -29.141 2.795 1 91.81 251 GLN B C 1
ATOM 4231 O O . GLN B 1 251 ? -10.188 -28.641 1.675 1 91.81 251 GLN B O 1
ATOM 4236 N N . GLU B 1 252 ? -9.609 -28.469 3.777 1 91.81 252 GLU B N 1
ATOM 4237 C CA . GLU B 1 252 ? -9.297 -27.047 3.66 1 91.81 252 GLU B CA 1
ATOM 4238 C C . GLU B 1 252 ? -8.117 -26.812 2.73 1 91.81 252 GLU B C 1
ATOM 4240 O O . GLU B 1 252 ? -7.215 -27.641 2.637 1 91.81 252 GLU B O 1
ATOM 4245 N N . MET B 1 253 ? -8.188 -25.719 2.066 1 93.81 253 MET B N 1
ATOM 4246 C CA . MET B 1 253 ? -7.102 -25.328 1.174 1 93.81 253 MET B CA 1
ATOM 4247 C C . MET B 1 253 ? -6.391 -24.078 1.694 1 93.81 253 MET B C 1
ATOM 4249 O O . MET B 1 253 ? -6.703 -22.969 1.273 1 93.81 253 MET B O 1
ATOM 4253 N N . SER B 1 254 ? -5.668 -24.016 2.699 1 93.19 254 SER B N 1
ATOM 4254 C CA . SER B 1 254 ? -4.828 -22.938 3.209 1 93.19 254 SER B CA 1
ATOM 4255 C C . SER B 1 254 ? -3.396 -23.406 3.43 1 93.19 254 SER B C 1
ATOM 4257 O O . SER B 1 254 ? -3.111 -24.594 3.352 1 93.19 254 SER B O 1
ATOM 4259 N N . ASP B 1 255 ? -2.562 -22.469 3.613 1 95.75 255 ASP B N 1
ATOM 4260 C CA . ASP B 1 255 ? -1.146 -22.766 3.795 1 95.75 255 ASP B CA 1
ATOM 4261 C C . ASP B 1 255 ? -0.589 -23.531 2.6 1 95.75 255 ASP B C 1
ATOM 4263 O O . ASP B 1 255 ? 0.067 -24.562 2.77 1 95.75 255 ASP B O 1
ATOM 4267 N N . ASN B 1 256 ? -1.003 -23.031 1.436 1 96.19 256 ASN B N 1
ATOM 4268 C CA . ASN B 1 256 ? -0.563 -23.625 0.173 1 96.19 256 ASN B CA 1
ATOM 4269 C C . ASN B 1 256 ? 0.731 -22.984 -0.321 1 96.19 256 ASN B C 1
ATOM 4271 O O . ASN B 1 256 ? 0.79 -22.484 -1.444 1 96.19 256 ASN B O 1
ATOM 4275 N N . TYR B 1 257 ? 1.74 -23.078 0.468 1 95.94 257 TYR B N 1
ATOM 4276 C CA . TYR B 1 257 ? 3.039 -22.516 0.12 1 95.94 257 TYR B CA 1
ATOM 4277 C C . TYR B 1 257 ? 4.164 -23.484 0.462 1 95.94 257 TYR B C 1
ATOM 4279 O O . TYR B 1 257 ? 4.055 -24.266 1.41 1 95.94 257 TYR B O 1
ATOM 4287 N N . ARG B 1 258 ? 5.18 -23.484 -0.334 1 95.94 258 ARG B N 1
ATOM 4288 C CA . ARG B 1 258 ? 6.391 -24.281 -0.136 1 95.94 258 ARG B CA 1
ATOM 4289 C C . ARG B 1 258 ? 7.332 -23.594 0.85 1 95.94 258 ARG B C 1
ATOM 4291 O O . ARG B 1 258 ? 7.461 -22.375 0.845 1 95.94 258 ARG B O 1
ATOM 4298 N N . PRO B 1 259 ? 7.98 -24.375 1.757 1 95 259 PRO B N 1
ATOM 4299 C CA . PRO B 1 259 ? 8.969 -23.766 2.646 1 95 259 PRO B CA 1
ATOM 4300 C C . PRO B 1 259 ? 10.102 -23.078 1.887 1 95 259 PRO B C 1
ATOM 4302 O O . PRO B 1 259 ? 10.43 -23.484 0.764 1 95 259 PRO B O 1
ATOM 4305 N N . ILE B 1 260 ? 10.68 -22.125 2.51 1 97.12 260 ILE B N 1
ATOM 4306 C CA . ILE B 1 260 ? 11.797 -21.375 1.942 1 97.12 260 ILE B CA 1
ATOM 4307 C C . ILE B 1 260 ? 12.922 -22.328 1.556 1 97.12 260 ILE B C 1
ATOM 4309 O O . ILE B 1 260 ? 13.227 -23.266 2.297 1 97.12 260 ILE B O 1
ATOM 4313 N N . GLN B 1 261 ? 13.492 -22.062 0.45 1 96.62 261 GLN B N 1
ATOM 4314 C CA . GLN B 1 261 ? 14.609 -22.859 -0.063 1 96.62 261 GLN B CA 1
ATOM 4315 C C . GLN B 1 261 ? 15.93 -22.125 0.14 1 96.62 261 GLN B C 1
ATOM 4317 O O . GLN B 1 261 ? 15.953 -20.922 0.365 1 96.62 261 GLN B O 1
ATOM 4322 N N . ASP B 1 262 ? 16.984 -22.906 -0.025 1 94.56 262 ASP B N 1
ATOM 4323 C CA . ASP B 1 262 ? 18.328 -22.344 0.151 1 94.56 262 ASP B CA 1
ATOM 4324 C C . ASP B 1 262 ? 18.703 -21.438 -1.02 1 94.56 262 ASP B C 1
ATOM 4326 O O . ASP B 1 262 ? 18.469 -21.797 -2.18 1 94.56 262 ASP B O 1
ATOM 4330 N N . GLU B 1 263 ? 19.219 -20.312 -0.672 1 91.56 263 GLU B N 1
ATOM 4331 C CA . GLU B 1 263 ? 19.672 -19.375 -1.701 1 91.56 263 GLU B CA 1
ATOM 4332 C C . GLU B 1 263 ? 20.859 -19.938 -2.473 1 91.56 263 GLU B C 1
ATOM 4334 O O . GLU B 1 263 ? 20.938 -19.797 -3.693 1 91.56 263 GLU B O 1
ATOM 4339 N N . ASN B 1 264 ? 21.734 -20.625 -1.681 1 91.38 264 ASN B N 1
ATOM 4340 C CA . ASN B 1 264 ? 22.984 -21.125 -2.242 1 91.38 264 ASN B CA 1
ATOM 4341 C C . ASN B 1 264 ? 23.781 -20.016 -2.92 1 91.38 264 ASN B C 1
ATOM 4343 O O . ASN B 1 264 ? 23.984 -18.953 -2.336 1 91.38 264 ASN B O 1
ATOM 4347 N N . GLU B 1 265 ? 24.344 -20.203 -4.156 1 84.38 265 GLU B N 1
ATOM 4348 C CA . GLU B 1 265 ? 25.219 -19.234 -4.812 1 84.38 265 GLU B CA 1
ATOM 4349 C C . GLU B 1 265 ? 24.438 -18.406 -5.832 1 84.38 265 GLU B C 1
ATOM 4351 O O . GLU B 1 265 ? 25.016 -17.828 -6.75 1 84.38 265 GLU B O 1
ATOM 4356 N N . ARG B 1 266 ? 23.266 -18.281 -5.602 1 85.44 266 ARG B N 1
ATOM 4357 C CA . ARG B 1 266 ? 22.438 -17.578 -6.562 1 85.44 266 ARG B CA 1
ATOM 4358 C C . ARG B 1 266 ? 22.672 -16.062 -6.492 1 85.44 266 ARG B C 1
ATOM 4360 O O . ARG B 1 266 ? 22.844 -15.516 -5.406 1 85.44 266 ARG B O 1
ATOM 4367 N N . GLU B 1 267 ? 22.578 -15.523 -7.723 1 84.81 267 GLU B N 1
ATOM 4368 C CA . GLU B 1 267 ? 22.578 -14.062 -7.801 1 84.81 267 GLU B CA 1
ATOM 4369 C C . GLU B 1 267 ? 21.172 -13.5 -7.688 1 84.81 267 GLU B C 1
ATOM 4371 O O . GLU B 1 267 ? 20.266 -13.922 -8.414 1 84.81 267 GLU B O 1
ATOM 4376 N N . ILE B 1 268 ? 21 -12.648 -6.777 1 89.12 268 ILE B N 1
ATOM 4377 C CA . ILE B 1 268 ? 19.734 -11.945 -6.594 1 89.12 268 ILE B CA 1
ATOM 4378 C C . ILE B 1 268 ? 19.922 -10.453 -6.844 1 89.12 268 ILE B C 1
ATOM 4380 O O . ILE B 1 268 ? 20.797 -9.82 -6.227 1 89.12 268 ILE B O 1
ATOM 4384 N N . PHE B 1 269 ? 19.125 -9.977 -7.742 1 86.69 269 PHE B N 1
ATOM 4385 C CA . PHE B 1 269 ? 19.219 -8.57 -8.094 1 86.69 269 PHE B CA 1
ATOM 4386 C C . PHE B 1 269 ? 18.078 -7.781 -7.445 1 86.69 269 PHE B C 1
ATOM 4388 O O . PHE B 1 269 ? 16.953 -8.266 -7.367 1 86.69 269 PHE B O 1
ATOM 4395 N N . ILE B 1 270 ? 18.438 -6.566 -6.977 1 87.75 270 ILE B N 1
ATOM 4396 C CA . ILE B 1 270 ? 17.453 -5.633 -6.441 1 87.75 270 ILE B CA 1
ATOM 4397 C C . ILE B 1 270 ? 17.406 -4.375 -7.309 1 87.75 270 ILE B C 1
ATOM 4399 O O . ILE B 1 270 ? 18.422 -3.699 -7.484 1 87.75 270 ILE B O 1
ATOM 4403 N N . TYR B 1 271 ? 16.219 -4.109 -7.809 1 83.62 271 TYR B N 1
ATOM 4404 C CA . TYR B 1 271 ? 16 -2.916 -8.617 1 83.62 271 TYR B CA 1
ATOM 4405 C C . TYR B 1 271 ? 15.211 -1.867 -7.84 1 83.62 271 TYR B C 1
ATOM 4407 O O . TYR B 1 271 ? 14.188 -2.178 -7.227 1 83.62 271 TYR B O 1
ATOM 4415 N N . SER B 1 272 ? 15.844 -0.613 -7.73 1 78.62 272 SER B N 1
ATOM 4416 C CA . SER B 1 272 ? 15.148 0.506 -7.102 1 78.62 272 SER B CA 1
ATOM 4417 C C . SER B 1 272 ? 15.469 1.821 -7.805 1 78.62 272 SER B C 1
ATOM 4419 O O . SER B 1 272 ? 16.641 2.121 -8.07 1 78.62 272 SER B O 1
ATOM 4421 N N . ASN B 1 273 ? 14.555 2.402 -8.523 1 62.94 273 ASN B N 1
ATOM 4422 C CA . ASN B 1 273 ? 14.836 3.66 -9.195 1 62.94 273 ASN B CA 1
ATOM 4423 C C . ASN B 1 273 ? 14.867 4.832 -8.219 1 62.94 273 ASN B C 1
ATOM 4425 O O . ASN B 1 273 ? 14.094 4.859 -7.262 1 62.94 273 ASN B O 1
#

Organism: Strigamia maritima (NCBI:txid126957)

Nearest PDB structures (foldseek):
  1zh9-assembly1_A  TM=9.394E-01  e=3.491E-29  Homo sapiens
  4qk3-assembly1_A  TM=9.343E-01  e=2.282E-27  Homo sapiens
  6q9t-assembly1_A  TM=9.339E-01  e=9.012E-27  Homo sapiens
  5ku6-assembly3_C  TM=8.984E-01  e=2.572E-27  Homo sapiens
  6hd2-assembly1_A  TM=8.895E-01  e=3.442E-25  Homo sapiens

Sequence (546 aa):
YVEHEIEWTYHGPTKGPRHWCSLFDTCCGRSQSPLNLRFGKHDVTLKQNERFSFIKYNVPLESVTLQNTGHTAMLSITNKTISPKISGGRLNKTYVFEALHFHWGSSDVVGSEHEIEGRRYPLEMHLVHYSEEFSSLALAIDSNATDALAVIAVFFNIEFFNNTKLAVITDNLDAIRHRNEKIVVKTSLRLMKLLPSDTSQFFRYQGSLTTPACNEVVTWTLFGIPSYVSKQQMAKFRRLLASEKSEEAPQEMSDNYRPIQDENEREIFIYSNYVEHEIEWTYHGPTKGPRHWCSLFDTCCGRSQSPLNLRFGKHDVTLKQNERFSFIKYNVPLESVTLQNTGHTAMLSITNKTISPKISGGRLNKTYVFEALHFH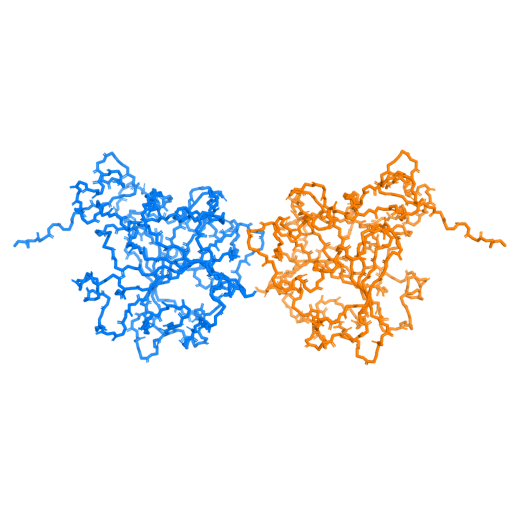WGSSDVVGSEHEIEGRRYPLEMHLVHYSEEFSSLALAIDSNATDALAVIAVFFNIEFFNNTKLAVITDNLDAIRHRNEKIVVKTSLRLMKLLPSDTSQFFRYQGSLTTPACNEVVTWTLFGIPSYVSKQQMAKFRRLLASEKSEEAPQEMSDNYRPIQDENEREIFIYSN

Solvent-accessible surface area (backbone atoms only — not comparable to full-atom values): 28171 Å² total; per-residue (Å²): 128,78,79,71,74,77,78,72,42,65,56,66,94,75,35,10,66,90,37,35,35,80,75,25,67,48,47,58,51,70,43,41,32,26,40,63,44,58,92,76,82,36,65,54,52,48,63,69,86,50,68,69,42,70,42,58,26,79,43,64,60,46,64,34,32,40,29,15,72,34,68,37,53,35,38,36,55,73,48,64,86,71,55,31,31,40,31,41,57,82,45,92,50,51,24,33,56,52,35,34,34,49,22,30,24,86,45,81,58,38,13,26,41,46,24,54,71,77,42,50,25,25,28,25,37,39,41,38,20,25,31,64,89,37,95,40,60,69,56,22,61,70,64,60,36,50,68,22,25,40,33,40,36,43,36,25,40,80,40,84,58,72,37,66,63,55,37,73,53,51,75,49,37,78,74,23,30,27,25,74,28,59,48,74,56,83,68,84,44,36,60,52,62,69,49,44,89,50,80,61,29,29,36,36,33,68,20,18,39,66,52,88,55,16,50,52,19,19,31,39,34,35,41,61,50,56,38,60,33,10,65,71,54,49,48,44,56,60,61,25,25,36,26,42,82,84,47,88,67,86,34,77,44,49,47,44,43,44,68,65,35,61,62,78,89,62,68,44,37,34,33,57,114,128,79,78,72,76,79,77,72,42,65,56,65,93,73,36,9,65,92,36,35,37,81,76,24,67,48,48,60,52,69,42,41,31,26,39,64,44,57,84,83,81,32,64,58,50,51,63,68,85,49,68,68,43,72,42,57,26,79,43,65,61,45,63,34,34,41,31,15,72,34,68,37,52,35,40,36,54,75,49,64,87,70,54,31,31,41,30,40,56,82,44,91,51,50,26,34,56,54,35,35,36,48,22,28,23,87,46,81,57,38,13,26,42,48,23,54,70,78,41,49,25,25,28,24,37,38,40,38,20,27,31,62,89,36,95,40,60,68,56,22,61,72,63,60,37,51,70,22,25,40,32,41,37,42,36,25,40,81,39,83,57,73,36,67,63,55,36,74,54,52,74,49,36,76,74,23,28,26,25,72,28,60,46,75,55,82,68,84,45,36,61,53,62,69,50,42,89,51,80,63,29,30,37,38,34,69,20,18,41,64,51,90,56,16,50,51,18,20,30,39,34,35,40,62,50,55,38,60,32,9,64,71,54,50,49,43,54,58,60,23,26,37,26,42,82,84,47,88,67,85,34,75,41,49,46,45,43,43,68,66,34,62,61,75,90,63,70,44,37,33,32,55,110

Foldseek 3Di:
DPPPPDDADCDDDDRHQVCLCVVAVLSVDAFFDDAAAEDPPAPQPLVAPKDKDKDCLQPWADFWKWAAALLWIKIFGDDVPPWIWIDIPPQPAIWTWGIKTKWAAPDQFATDQYHYPNGHGGMKMKTKTAGPVDPDPVVLLVVLAQARIEIEMAGAHADADALPLCCLPLVCLVQHQARGGMDTRDDTHRNVSVHDPDQQKWKWWFHFDFDPPGRRRYIYTYHPDHHYHYPVSSVSRQSHFSHHPPDPDTHTRHPSYRHHDDNPPIHMYIHDD/DPPPPPDADCDDDDRHQVCLCVVAVLSVDAFFDDAAAEDPVFPQPLVPPKDKDKDCLQPWADFWKWAAALLWIKIFHDDVPPWIWIDIPPQPAIWTWGIKTKWAAPDQFATDQYHYPNGHGGMKMKTKTAGPVDPDPVVLLVVLAQARIEIEMAGAHADADALPLCCLPLVCLVQHQARGGMDTRDDTHRNVSVHDPDQQKWKWWFHFDFDPPGRRRYIYTYHPDHHYHYPVSSVSRQSHFSHHPPDPDTHTRHPSYRHHDDNPPIHMYIHDD

InterPro domains:
  IPR001148 Alpha carbonic anhydrase domain [PF00194] (15-270)
  IPR001148 Alpha carbonic anhydrase domain [PS51144] (6-272)
  IPR001148 Alpha carbonic anhydrase domain [SM01057] (8-272)
  IPR018338 Carbonic anhydrase, alpha-class, conserved site [PS00162] (112-128)
  IPR023561 Carbonic anhydrase, alpha-class [PTHR18952] (7-266)
  IPR036398 Alpha carbonic anhydrase domain superfamily [G3DSA:3.10.200.10] (3-273)
  IPR036398 Alpha carbonic anhydrase domain superfamily [SSF51069] (6-271)

pLDDT: mean 91.24, std 12.06, range [23.77, 98.94]

Radius of gyration: 25.97 Å; Cα contacts (8 Å, |Δi|>4): 1380; chains: 2; bounding box: 49×91×62 Å

Secondary structure (DSSP, 8-state):
---------SSSTTTSGGGHHHH-GGGG-SS-S--EE-SSSS---------EEEESTTSPPSSEEEEE-SS-EEEEES--SS--EEEETTEEEEEEEEEEEEEE-SSSS---SSEETTB--SEEEEEEEEETTSSSHHHHHHHT-TTSEEEEEEEEEEESS--TTTHHHHTTGGGG-STT-EEE--S---GGGGS-S--S-EEEEEE--SSTT--S-EEEEEESS-EEEEHHHHHHHHT-BSS-TTSSS--B-----PPPPP-TT--EEEE--/---------SSSTTTSGGGHHHH-GGGG-SS-S--EE-SSSS----------EEESTTSPPSSEEEEE-SS-EEEEES--SS--EEEETTEEEEEEEEEEEEEE-SSSS---SSEETTB--SEEEEEEEEETTSSSHHHHHHHT-TTSEEEEEEEEEEESS--TTTHHHHTTGGGG-STT-EEE--S---GGGGS-S--S-EEEEEE--SSTT--S-EEEEEESS-EEEEHHHHHHHHT-BSS-TTSSS--B-----PPPPP-TT--EEEE--